Protein 4QXU (pdb70)

Secondary structure (DSSP, 8-state):
--EEEEE---EE-TT--EEEEEEEESS-GGGS-EEEEEE-TT--EEEEEEE-TTS--EEE-GGGTTTEEEEEEGGGTEEEEEE-S--GGG-EEEEEEEEETTEEEEEE---EEEEE--S--B--EEEEEPPPTT----SEEEEEEEEEEEBSS--EEEEGGGT--TTEEEPPPEEETTEEEEEEEEEEETTTTTTS--EEEEEEGGGTEEEEEE--PPP-/----SSTT---/---EEEE-SEEEE-TT--EEEEEEESS----TTS---EEEEEE-TTS--EEEEETTTEE-TT--TTEEEEEETTEEEEEE-S--GGG-EEEEEEE-SSSSPEE---EEEEE----BPPEEEEEPPPHHHHHTTEEEEEEEEEEEBSS--EEEEEETTEEE-TTEEEEEPPPPTTT--EEEEEEEEEEHHHHTT--EEEEEEE-TT-SS-EEEEEEGGG-

Sequence (450 aa):
DVLMTQTPLSLPVGLGDQASISSCRSSQSIVHSNGNTYLEWYLQKPGQSPKKLLIYKVSNRFSGVPDRFSGSGSGTDFTLKISRVEAEDLGVYYCFQGSHAPYTFGGGTKLEIKRADAAPTVSIFPPSSSEQLTSGGASVVCFLNNFYPKDINVKWKIDGSERQNGVLNSWTDQDSKDSTYSMSSTLTLTKDEYERHNSYTCEATHKTSTSPIVKSFNRNECEVKLVESGGGLVKPGGSLKLSCAASGFIFSNYAMSWVRQTPEKRLEWVATISGGGRNIYSLDSVKGRFTFFRDNARNTLYLQMSSLRSEDTAMYFCSRENYGSSFTYWGQGTLVTVSSAKTTPPSVYPLAPGSAAQTNSMVTLGCLVKGYFPEPVTVTWNSGSLSSGVHTFPAVLQSDLYTLSSSVTVPSSTWPSETVTCNVAHPASSSTKVDKKIVPRDCAEPWTVRNEDL

Solvent-accessible surface area: 19698 Å² total; per-residue (Å²): 138,6,111,8,67,18,78,50,152,61,27,74,18,16,109,50,84,97,2,50,3,46,1,52,5,73,89,57,1,76,15,114,68,55,30,32,0,0,0,0,0,9,18,55,56,92,107,27,3,53,7,13,0,46,45,24,60,69,69,40,99,82,23,68,110,27,9,53,8,52,34,91,43,54,78,2,29,0,75,0,28,139,2,88,20,88,8,5,5,29,0,1,0,0,0,0,6,72,58,23,7,35,19,1,55,5,0,88,4,38,0,74,85,79,68,23,51,7,76,14,20,22,2,5,4,6,88,76,5,40,123,83,35,19,0,1,0,0,0,0,0,4,52,0,15,20,49,110,19,104,22,90,2,49,15,74,63,72,92,49,143,118,33,34,63,51,13,103,30,78,14,57,39,93,58,9,7,17,2,0,3,0,8,0,46,11,69,86,83,50,10,85,151,61,35,29,0,17,1,20,2,55,6,149,50,47,146,66,53,47,71,81,54,28,47,75,117,93,62,196,36,66,12,79,6,55,40,29,26,51,13,132,72,56,25,66,39,104,0,29,0,51,9,61,56,36,121,5,53,76,42,0,0,0,0,0,14,8,26,88,136,116,119,2,36,0,0,1,0,3,12,2,48,21,208,56,69,58,13,25,109,61,0,116,82,36,5,66,15,84,28,44,44,104,177,62,19,0,31,0,56,0,36,54,3,101,66,113,2,30,2,37,0,6,0,0,11,0,34,72,3,0,0,0,6,70,31,5,101,13,17,55,0,16,4,32,73,27,157,47,36,70,15,48,7,22,20,2,5,27,11,32,59,57,108,106,98,88,100,6,16,0,0,0,1,0,54,17,0,7,3,50,71,19,74,23,45,1,41,94,39,94,42,89,116,22,44,24,59,1,71,21,39,86,102,100,48,66,36,28,14,4,0,0,1,42,10,60,59,89,45,18,82,93,113,86,4,23,0,24,2,20,0,81,54,32,110,27,183,45,101,45,96,3,87,69,68,124,129,97,62,0,17,66,12,1,41,100,90,173

Radius of gyration: 24.47 Å; Cα contacts (8 Å, |Δi|>4): 1186; chains: 3; bounding box: 70×56×52 Å

Structure (mmCIF, N/CA/C/O backbone):
data_4QXU
#
_entry.id   4QXU
#
_cell.length_a   79.560
_cell.length_b   79.560
_cell.length_c   93.600
_cell.angle_alpha   90.00
_cell.angle_beta   90.00
_cell.angle_gamma   90.00
#
_symmetry.space_group_name_H-M   'P 21 21 21'
#
loop_
_entity.id
_entity.type
_entity.pdbx_description
1 polymer 'anti_MT1-MMP Light chain'
2 polymer 'anti_MT1-MMP Heavy chain'
3 polymer 'Matrix metalloproteinase-14'
4 non-polymer 'SULFATE ION'
5 water water
#
loop_
_atom_site.group_PDB
_atom_site.id
_atom_site.type_symbol
_atom_site.label_atom_id
_atom_site.label_alt_id
_atom_site.label_comp_id
_atom_site.label_asym_id
_atom_site.label_entity_id
_atom_site.label_seq_id
_atom_site.pdbx_PDB_ins_code
_atom_site.Cartn_x
_atom_site.Cartn_y
_atom_site.Cartn_z
_atom_site.occupancy
_atom_site.B_iso_or_equiv
_atom_site.auth_seq_id
_atom_site.auth_comp_id
_atom_site.auth_asym_id
_atom_site.auth_atom_id
_atom_site.pdbx_PDB_model_num
ATOM 1 N N . ASP A 1 1 ? 10.266 -15.549 4.418 1.00 55.54 1 ASP L N 1
ATOM 2 C CA . ASP A 1 1 ? 9.516 -14.498 5.176 1.00 55.09 1 ASP L CA 1
ATOM 3 C C . ASP A 1 1 ? 9.802 -14.566 6.681 1.00 54.55 1 ASP L C 1
ATOM 4 O O . ASP A 1 1 ? 10.135 -15.624 7.224 1.00 45.22 1 ASP L O 1
ATOM 9 N N . VAL A 1 2 ? 9.645 -13.440 7.368 1.00 51.73 2 VAL L N 1
ATOM 10 C CA . VAL A 1 2 ? 9.692 -13.486 8.818 1.00 49.87 2 VAL L CA 1
ATOM 11 C C . VAL A 1 2 ? 8.399 -14.092 9.394 1.00 52.63 2 VAL L C 1
ATOM 12 O O . VAL A 1 2 ? 7.265 -13.715 9.014 1.00 52.87 2 VAL L O 1
ATOM 16 N N . LEU A 1 3 ? 8.594 -15.025 10.324 1.00 49.34 3 LEU L N 1
ATOM 17 C CA . LEU A 1 3 ? 7.517 -15.600 11.107 1.00 47.45 3 LEU L CA 1
ATOM 18 C C . LEU A 1 3 ? 7.617 -14.966 12.528 1.00 44.81 3 LEU L C 1
ATOM 19 O O . LEU A 1 3 ? 8.702 -14.908 13.115 1.00 46.51 3 LEU L O 1
ATOM 24 N N . MET A 1 4 ? 6.491 -14.447 13.029 1.00 40.85 4 MET L N 1
ATOM 25 C CA . MET A 1 4 ? 6.372 -13.838 14.372 1.00 39.72 4 MET L CA 1
ATOM 26 C C . MET A 1 4 ? 5.497 -14.703 15.294 1.00 40.83 4 MET L C 1
ATOM 27 O O . MET A 1 4 ? 4.308 -14.888 15.006 1.00 38.99 4 MET L O 1
ATOM 32 N N . THR A 1 5 ? 6.060 -15.183 16.413 1.00 41.04 5 THR L N 1
ATOM 33 C CA . THR A 1 5 ? 5.361 -16.119 17.312 1.00 40.37 5 THR L CA 1
ATOM 34 C C . THR A 1 5 ? 5.152 -15.527 18.703 1.00 41.96 5 THR L C 1
ATOM 35 O O . THR A 1 5 ? 6.065 -14.922 19.286 1.00 44.67 5 THR L O 1
ATOM 39 N N . GLN A 1 6 ? 3.944 -15.697 19.234 1.00 40.93 6 GLN L N 1
ATOM 40 C CA . GLN A 1 6 ? 3.606 -15.166 20.543 1.00 39.43 6 GLN L CA 1
ATOM 41 C C . GLN A 1 6 ? 3.357 -16.273 21.536 1.00 40.85 6 GLN L C 1
ATOM 42 O O . GLN A 1 6 ? 2.915 -17.348 21.167 1.00 40.41 6 GLN L O 1
ATOM 48 N N . THR A 1 7 ? 3.702 -16.016 22.789 1.00 41.38 7 THR L N 1
ATOM 49 C CA . THR A 1 7 ? 3.347 -16.903 23.872 1.00 42.35 7 THR L CA 1
ATOM 50 C C . THR A 1 7 ? 3.107 -16.060 25.133 1.00 39.71 7 THR L C 1
ATOM 51 O O . THR A 1 7 ? 3.751 -15.031 25.315 1.00 31.60 7 THR L O 1
ATOM 55 N N . PRO A 1 8 ? 2.151 -16.482 25.976 1.00 40.47 8 PRO L N 1
ATOM 56 C CA . PRO A 1 8 ? 1.264 -17.632 25.740 1.00 41.52 8 PRO L CA 1
ATOM 57 C C . PRO A 1 8 ? 0.099 -17.304 24.800 1.00 42.13 8 PRO L C 1
ATOM 58 O O . PRO A 1 8 ? -0.128 -16.145 24.456 1.00 39.67 8 PRO L O 1
ATOM 62 N N . LEU A 1 9 ? -0.635 -18.344 24.422 1.00 40.98 9 LEU L N 1
ATOM 63 C CA . LEU A 1 9 ? -1.853 -18.187 23.653 1.00 41.33 9 LEU L CA 1
ATOM 64 C C . LEU A 1 9 ? -2.884 -17.300 24.377 1.00 41.39 9 LEU L C 1
ATOM 65 O O . LEU A 1 9 ? -3.528 -16.456 23.741 1.00 42.54 9 LEU L O 1
ATOM 70 N N . SER A 1 10 ? -3.049 -17.510 25.688 1.00 40.68 10 SER L N 1
ATOM 71 C CA . SER A 1 10 ? -3.772 -16.555 26.566 1.00 39.94 10 SER L CA 1
ATOM 72 C C . SER A 1 10 ? -3.299 -16.605 28.004 1.00 39.27 10 SER L C 1
ATOM 73 O O . SER A 1 10 ? -2.660 -17.548 28.430 1.00 38.57 10 SER L O 1
ATOM 76 N N . LEU A 1 11 ? -3.648 -15.571 28.744 1.00 40.64 11 LEU L N 1
ATOM 77 C CA . LEU A 1 11 ? -3.007 -15.271 29.983 1.00 39.97 11 LEU L CA 1
ATOM 78 C C . LEU A 1 11 ? -4.072 -14.662 30.873 1.00 40.01 11 LEU L C 1
ATOM 79 O O . LEU A 1 11 ? -4.656 -13.658 30.503 1.00 37.14 11 LEU L O 1
ATOM 84 N N . PRO A 1 12 ? -4.382 -15.310 32.020 1.00 39.60 12 PRO L N 1
ATOM 85 C CA . PRO A 1 12 ? -5.236 -14.643 33.002 1.00 40.22 12 PRO L CA 1
ATOM 86 C C . PRO A 1 12 ? -4.358 -13.919 34.002 1.00 37.64 12 PRO L C 1
ATOM 87 O O . PRO A 1 12 ? -3.310 -14.437 34.298 1.00 43.43 12 PRO L O 1
ATOM 91 N N . VAL A 1 13 ? -4.747 -12.729 34.454 1.00 36.05 13 VAL L N 1
ATOM 92 C CA . VAL A 1 13 ? -4.103 -12.024 35.585 1.00 37.98 13 VAL L CA 1
ATOM 93 C C . VAL A 1 13 ? -5.161 -11.260 36.355 1.00 37.39 13 VAL L C 1
ATOM 94 O O . VAL A 1 13 ? -6.196 -10.926 35.788 1.00 35.97 13 VAL L O 1
ATOM 98 N N . GLY A 1 14 ? -4.882 -10.945 37.622 1.00 36.54 14 GLY L N 1
ATOM 99 C CA . GLY A 1 14 ? -5.855 -10.260 38.460 1.00 35.17 14 GLY L CA 1
ATOM 100 C C . GLY A 1 14 ? -5.741 -8.761 38.296 1.00 34.83 14 GLY L C 1
ATOM 101 O O . GLY A 1 14 ? -4.765 -8.275 37.730 1.00 34.72 14 GLY L O 1
ATOM 102 N N . LEU A 1 15 ? -6.735 -8.036 38.788 1.00 34.27 15 LEU L N 1
ATOM 103 C CA . LEU A 1 15 ? -6.658 -6.582 38.857 1.00 41.20 15 LEU L CA 1
ATOM 104 C C . LEU A 1 15 ? -5.466 -6.133 39.687 1.00 42.40 15 LEU L C 1
ATOM 105 O O . LEU A 1 15 ? -5.106 -6.770 40.649 1.00 47.80 15 LEU L O 1
ATOM 110 N N . GLY A 1 16 ? -4.836 -5.046 39.300 1.00 42.22 16 GLY L N 1
ATOM 111 C CA . GLY A 1 16 ? -3.678 -4.592 40.016 1.00 40.81 16 GLY L CA 1
ATOM 112 C C . GLY A 1 16 ? -2.400 -5.318 39.661 1.00 37.71 16 GLY L C 1
ATOM 113 O O . GLY A 1 16 ? -1.356 -4.779 39.884 1.00 40.65 16 GLY L O 1
ATOM 114 N N . ASP A 1 17 ? -2.442 -6.519 39.107 1.00 38.88 17 ASP L N 1
ATOM 115 C CA . ASP A 1 17 ? -1.173 -7.247 38.801 1.00 42.69 17 ASP L CA 1
ATOM 116 C C . ASP A 1 17 ? -0.586 -6.931 37.438 1.00 43.17 17 ASP L C 1
ATOM 117 O O . ASP A 1 17 ? -1.147 -6.153 36.677 1.00 42.75 17 ASP L O 1
ATOM 122 N N . GLN A 1 18 ? 0.566 -7.514 37.140 1.00 46.59 18 GLN L N 1
ATOM 123 C CA . GLN A 1 18 ? 1.226 -7.224 35.879 1.00 48.46 18 GLN L CA 1
ATOM 124 C C . GLN A 1 18 ? 1.274 -8.430 34.936 1.00 45.24 18 GLN L C 1
ATOM 125 O O . GLN A 1 18 ? 1.677 -9.526 35.319 1.00 40.13 18 GLN L O 1
ATOM 131 N N . ALA A 1 19 ? 0.845 -8.201 33.693 1.00 46.87 19 ALA L N 1
ATOM 132 C CA . ALA A 1 19 ? 1.005 -9.179 32.628 1.00 47.39 19 ALA L CA 1
ATOM 133 C C . ALA A 1 19 ? 2.284 -8.927 31.832 1.00 44.74 19 ALA L C 1
ATOM 134 O O . ALA A 1 19 ? 2.811 -7.809 31.773 1.00 44.30 19 ALA L O 1
ATOM 136 N N . SER A 1 20 ? 2.765 -9.999 31.225 1.00 42.49 20 SER L N 1
ATOM 137 C CA . SER A 1 20 ? 4.014 -9.999 30.520 1.00 41.61 20 SER L CA 1
ATOM 138 C C . SER A 1 20 ? 3.823 -10.963 29.344 1.00 41.50 20 SER L C 1
ATOM 139 O O . SER A 1 20 ? 3.427 -12.101 29.563 1.00 34.27 20 SER L O 1
ATOM 142 N N . ILE A 1 21 ? 4.071 -10.484 28.111 1.00 42.56 21 ILE L N 1
ATOM 143 C CA . ILE A 1 21 ? 3.793 -11.249 26.871 1.00 42.51 21 ILE L CA 1
ATOM 144 C C . ILE A 1 21 ? 5.011 -11.307 25.985 1.00 40.13 21 ILE L C 1
ATOM 145 O O . ILE A 1 21 ? 5.619 -10.286 25.731 1.00 44.05 21 ILE L O 1
ATOM 150 N N A SER A 1 22 ? 5.325 -12.484 25.469 0.50 41.05 22 SER L N 1
ATOM 151 N N B SER A 1 22 ? 5.343 -12.499 25.495 0.50 40.25 22 SER L N 1
ATOM 152 C CA A SER A 1 22 ? 6.504 -12.648 24.628 0.50 41.72 22 SER L CA 1
ATOM 153 C CA B SER A 1 22 ? 6.498 -12.688 24.606 0.50 40.08 22 SER L CA 1
ATOM 154 C C A SER A 1 22 ? 6.147 -12.641 23.133 0.50 42.23 22 SER L C 1
ATOM 155 C C B SER A 1 22 ? 6.107 -12.554 23.133 0.50 41.15 22 SER L C 1
ATOM 156 O O A SER A 1 22 ? 5.063 -13.075 22.727 0.50 40.80 22 SER L O 1
ATOM 157 O O B SER A 1 22 ? 4.962 -12.809 22.742 0.50 39.96 22 SER L O 1
ATOM 162 N N . CYS A 1 23 ? 7.081 -12.141 22.328 1.00 42.82 23 CYS L N 1
ATOM 163 C CA . CYS A 1 23 ? 6.967 -12.185 20.878 1.00 42.72 23 CYS L CA 1
ATOM 164 C C . CYS A 1 23 ? 8.371 -12.421 20.390 1.00 40.35 23 CYS L C 1
ATOM 165 O O . CYS A 1 23 ? 9.274 -11.689 20.789 1.00 38.85 23 CYS L O 1
ATOM 168 N N . ARG A 1 24 ? 8.549 -13.470 19.584 1.00 39.52 24 ARG L N 1
ATOM 169 C CA . ARG A 1 24 ? 9.873 -13.900 19.095 1.00 43.00 24 ARG L CA 1
ATOM 170 C C . ARG A 1 24 ? 9.833 -13.926 17.558 1.00 43.16 24 ARG L C 1
ATOM 171 O O . ARG A 1 24 ? 8.842 -14.372 16.969 1.00 39.29 24 ARG L O 1
ATOM 174 N N . SER A 1 25 ? 10.893 -13.436 16.911 1.00 40.63 25 SER L N 1
ATOM 175 C CA . SER A 1 25 ? 10.947 -13.435 15.464 1.00 40.78 25 SER L CA 1
ATOM 176 C C . SER A 1 25 ? 11.858 -14.534 14.945 1.00 41.93 25 SER L C 1
ATOM 177 O O . SER A 1 25 ? 12.937 -14.753 15.493 1.00 44.12 25 SER L O 1
ATOM 180 N N . SER A 1 26 ? 11.420 -15.190 13.865 1.00 41.18 26 SER L N 1
ATOM 181 C CA . SER A 1 26 ? 12.146 -16.316 13.266 1.00 42.12 26 SER L CA 1
ATOM 182 C C . SER A 1 26 ? 13.505 -15.892 12.738 1.00 43.13 26 SER L C 1
ATOM 183 O O . SER A 1 26 ? 14.353 -16.725 12.443 1.00 40.86 26 SER L O 1
ATOM 186 N N . GLN A 1 27 ? 13.686 -14.583 12.619 1.00 48.38 27 GLN L N 1
ATOM 187 C CA . GLN A 1 27 ? 14.931 -13.974 12.148 1.00 46.08 27 GLN L CA 1
ATOM 188 C C . GLN A 1 27 ? 14.925 -12.486 12.561 1.00 43.81 27 GLN L C 1
ATOM 189 O O . GLN A 1 27 ? 13.919 -11.956 13.047 1.00 43.89 27 GLN L O 1
ATOM 195 N N . SER A 1 28 ? 16.065 -11.832 12.416 1.00 42.02 28 SER L N 1
ATOM 196 C CA . SER A 1 28 ? 16.244 -10.536 13.014 1.00 38.72 28 SER L CA 1
ATOM 197 C C . SER A 1 28 ? 15.429 -9.522 12.217 1.00 41.83 28 SER L C 1
ATOM 198 O O . SER A 1 28 ? 15.057 -9.769 11.063 1.00 43.84 28 SER L O 1
ATOM 201 N N . ILE A 1 29 ? 15.117 -8.401 12.849 1.00 41.94 29 ILE L N 1
ATOM 202 C CA . ILE A 1 29 ? 14.206 -7.455 12.260 1.00 44.52 29 ILE L CA 1
ATOM 203 C C . ILE A 1 29 ? 14.752 -6.023 12.398 1.00 43.57 29 ILE L C 1
ATOM 204 O O . ILE A 1 29 ? 14.032 -5.119 12.801 1.00 37.63 29 ILE L O 1
ATOM 209 N N . VAL A 1 30 ? 16.024 -5.829 12.033 1.00 45.88 30 VAL L N 1
ATOM 210 C CA . VAL A 1 30 ? 16.617 -4.486 11.940 1.00 47.77 30 VAL L CA 1
ATOM 211 C C . VAL A 1 30 ? 16.381 -3.971 10.500 1.00 46.06 30 VAL L C 1
ATOM 212 O O . VAL A 1 30 ? 16.851 -4.591 9.541 1.00 46.51 30 VAL L O 1
ATOM 216 N N . HIS A 1 31 ? 15.603 -2.890 10.353 1.00 43.66 31 HIS L N 1
ATOM 217 C CA . HIS A 1 31 ? 15.357 -2.259 9.043 1.00 43.28 31 HIS L CA 1
ATOM 218 C C . HIS A 1 31 ? 16.686 -1.778 8.461 1.00 46.78 31 HIS L C 1
ATOM 219 O O . HIS A 1 31 ? 17.657 -1.476 9.205 1.00 45.57 31 HIS L O 1
ATOM 226 N N . SER A 1 32 ? 16.723 -1.696 7.136 1.00 44.39 32 SER L N 1
ATOM 227 C CA . SER A 1 32 ? 17.904 -1.227 6.444 1.00 42.96 32 SER L CA 1
ATOM 228 C C . SER A 1 32 ? 18.369 0.116 7.003 1.00 43.17 32 SER L C 1
ATOM 229 O O . SER A 1 32 ? 19.553 0.387 6.991 1.00 44.68 32 SER L O 1
ATOM 232 N N . ASN A 1 33 ? 17.459 0.947 7.518 1.00 43.52 33 ASN L N 1
ATOM 233 C CA . ASN A 1 33 ? 17.872 2.220 8.134 1.00 42.40 33 ASN L CA 1
ATOM 234 C C . ASN A 1 33 ? 18.384 2.086 9.560 1.00 42.37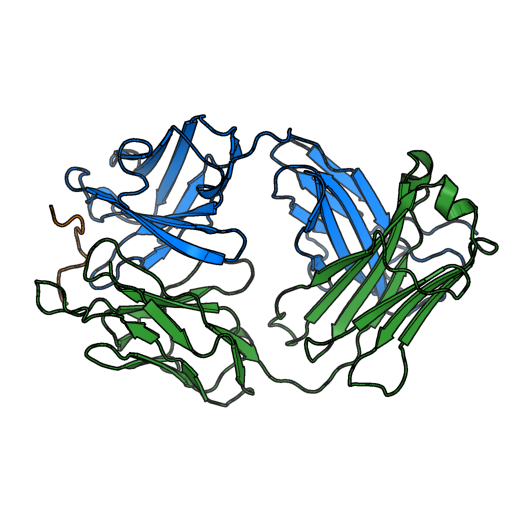 33 ASN L C 1
ATOM 235 O O . ASN A 1 33 ? 18.610 3.091 10.209 1.00 43.70 33 ASN L O 1
ATOM 240 N N . GLY A 1 34 ? 18.541 0.853 10.057 1.00 44.79 34 GLY L N 1
ATOM 241 C CA . GLY A 1 34 ? 19.061 0.614 11.404 1.00 40.80 34 GLY L CA 1
ATOM 242 C C . GLY A 1 34 ? 18.049 0.693 12.522 1.00 40.89 34 GLY L C 1
ATOM 243 O O . GLY A 1 34 ? 18.384 0.439 13.667 1.00 45.83 34 GLY L O 1
ATOM 244 N N . ASN A 1 35 ? 16.809 1.045 12.210 1.00 40.25 35 ASN L N 1
ATOM 245 C CA . ASN A 1 35 ? 15.716 1.007 13.191 1.00 38.49 35 ASN L CA 1
ATOM 246 C C . ASN A 1 35 ? 15.045 -0.359 13.257 1.00 38.87 35 ASN L C 1
ATOM 247 O O . ASN A 1 35 ? 15.156 -1.170 12.319 1.00 40.55 35 ASN L O 1
ATOM 252 N N . THR A 1 36 ? 14.301 -0.583 14.334 1.00 36.41 36 THR L N 1
ATOM 253 C CA . THR A 1 36 ? 13.584 -1.843 14.503 1.00 40.53 36 THR L CA 1
ATOM 254 C C . THR A 1 36 ? 12.083 -1.570 14.697 1.00 38.73 36 THR L C 1
ATOM 255 O O . THR A 1 36 ? 11.645 -1.101 15.734 1.00 35.29 36 THR L O 1
ATOM 259 N N . TYR A 1 37 ? 11.306 -1.865 13.658 1.00 39.65 37 TYR L N 1
ATOM 260 C CA . TYR A 1 37 ? 9.894 -1.523 13.624 1.00 38.77 37 TYR L CA 1
ATOM 261 C C . TYR A 1 37 ? 9.054 -2.675 14.150 1.00 36.40 37 TYR L C 1
ATOM 262 O O . TYR A 1 37 ? 8.262 -3.291 13.416 1.00 39.61 37 TYR L O 1
ATOM 271 N N . LEU A 1 38 ? 9.260 -2.968 15.421 1.00 33.67 38 LEU L N 1
ATOM 272 C CA . LEU A 1 38 ? 8.471 -3.952 16.148 1.00 34.33 38 LEU L CA 1
ATOM 273 C C . LEU A 1 38 ? 7.425 -3.127 16.838 1.00 31.20 38 LEU L C 1
ATOM 274 O O . LEU A 1 38 ? 7.778 -2.156 17.496 1.00 29.59 38 LEU L O 1
ATOM 279 N N . GLU A 1 39 ? 6.151 -3.488 16.664 1.00 30.43 39 GLU L N 1
ATOM 280 C CA . GLU A 1 39 ? 4.995 -2.714 17.196 1.00 29.76 39 GLU L CA 1
ATOM 281 C C . GLU A 1 39 ? 4.027 -3.641 17.942 1.00 28.99 39 GLU L C 1
ATOM 282 O O . GLU A 1 39 ? 4.006 -4.871 17.711 1.00 29.42 39 GLU L O 1
ATOM 288 N N . TRP A 1 40 ? 3.251 -3.057 18.844 1.00 29.67 40 TRP L N 1
ATOM 289 C CA . TRP A 1 40 ? 2.301 -3.802 19.665 1.00 31.70 40 TRP L CA 1
ATOM 290 C C . TRP A 1 40 ? 0.928 -3.219 19.476 1.00 29.43 40 TRP L C 1
ATOM 291 O O . TRP A 1 40 ? 0.758 -2.037 19.679 1.00 30.72 40 TRP L O 1
ATOM 302 N N . TYR A 1 41 ? -0.045 -4.058 19.130 1.00 29.36 41 TYR L N 1
ATOM 303 C CA . TYR A 1 41 ? -1.458 -3.645 18.967 1.00 28.81 41 TYR L CA 1
ATOM 304 C C . TYR A 1 41 ? -2.392 -4.356 19.959 1.00 28.16 41 TYR L C 1
ATOM 305 O O . TYR A 1 41 ? -2.167 -5.529 20.333 1.00 28.57 41 TYR L O 1
ATOM 314 N N . LEU A 1 42 ? -3.458 -3.643 20.344 1.00 28.17 42 LEU L N 1
ATOM 315 C CA . LEU A 1 42 ? -4.526 -4.194 21.172 1.00 29.23 42 LEU L CA 1
ATOM 316 C C . LEU A 1 42 ? -5.827 -4.112 20.407 1.00 28.92 42 LEU L C 1
ATOM 317 O O . LEU A 1 42 ? -6.196 -3.028 19.897 1.00 25.44 42 LEU L O 1
ATOM 322 N N . GLN A 1 43 ? -6.512 -5.247 20.359 1.00 25.91 43 GLN L N 1
ATOM 323 C CA . GLN A 1 43 ? -7.831 -5.301 19.784 1.00 28.19 43 GLN L CA 1
ATOM 324 C C . GLN A 1 43 ? -8.790 -5.730 20.864 1.00 26.82 43 GLN L C 1
ATOM 325 O O . GLN A 1 43 ? -8.737 -6.861 21.317 1.00 27.23 43 GLN L O 1
ATOM 331 N N . LYS A 1 44 ? -9.652 -4.828 21.276 1.00 26.02 44 LYS L N 1
ATOM 332 C CA . LYS A 1 44 ? -10.593 -5.151 22.299 1.00 30.16 44 LYS L CA 1
ATOM 333 C C . LYS A 1 44 ? -11.762 -5.773 21.602 1.00 30.58 44 LYS L C 1
ATOM 334 O O . LYS A 1 44 ? -11.896 -5.603 20.417 1.00 32.67 44 LYS L O 1
ATOM 340 N N . PRO A 1 45 ? -12.615 -6.505 22.329 1.00 32.60 45 PRO L N 1
ATOM 341 C CA . PRO A 1 45 ? -13.734 -7.186 21.680 1.00 32.14 45 PRO L CA 1
ATOM 342 C C . PRO A 1 45 ? -14.668 -6.231 20.952 1.00 29.26 45 PRO L C 1
ATOM 343 O O . PRO A 1 45 ? -15.060 -5.212 21.500 1.00 27.56 45 PRO L O 1
ATOM 347 N N . GLY A 1 46 ? -14.972 -6.566 19.712 1.00 30.02 46 GLY L N 1
ATOM 348 C CA . GLY A 1 46 ? -15.942 -5.831 18.896 1.00 31.52 46 GLY L CA 1
ATOM 349 C C . GLY A 1 46 ? -15.389 -4.581 18.235 1.00 31.51 46 GLY L C 1
ATOM 350 O O . GLY A 1 46 ? -16.132 -3.858 17.587 1.00 31.60 46 GLY L O 1
ATOM 351 N N . GLN A 1 47 ? -14.090 -4.336 18.388 1.00 30.13 47 GLN L N 1
ATOM 352 C CA . GLN A 1 47 ? -13.473 -3.096 17.932 1.00 30.65 47 GLN L CA 1
ATOM 353 C C . GLN A 1 47 ? -12.306 -3.357 16.980 1.00 29.18 47 GLN L C 1
ATOM 354 O O . GLN A 1 47 ? -11.790 -4.485 16.938 1.00 27.70 47 GLN L O 1
ATOM 360 N N . SER A 1 48 ? -11.851 -2.285 16.303 1.00 26.93 48 SER L N 1
ATOM 361 C CA . SER A 1 48 ? -10.610 -2.278 15.512 1.00 26.37 48 SER L CA 1
ATOM 362 C C . SER A 1 48 ? -9.458 -2.235 16.438 1.00 27.16 48 SER L C 1
ATOM 363 O O . SER A 1 48 ? -9.550 -1.591 17.504 1.00 27.37 48 SER L O 1
ATOM 366 N N . PRO A 1 49 ? -8.333 -2.791 15.983 1.00 27.57 49 PRO L N 1
ATOM 367 C CA . PRO A 1 49 ? -7.041 -2.669 16.618 1.00 28.37 49 PRO L CA 1
ATOM 368 C C . PRO A 1 49 ? -6.599 -1.213 16.773 1.00 29.42 49 PRO L C 1
ATOM 369 O O . PRO A 1 49 ? -6.840 -0.372 15.884 1.00 28.67 49 PRO L O 1
ATOM 373 N N . LYS A 1 50 ? -5.970 -0.959 17.925 1.00 30.09 50 LYS L N 1
ATOM 374 C CA A LYS A 1 50 ? -5.427 0.338 18.278 0.50 29.47 50 LYS L CA 1
ATOM 375 C CA B LYS A 1 50 ? -5.427 0.338 18.278 0.50 29.47 50 LYS L CA 1
ATOM 376 C C . LYS A 1 50 ? -3.927 0.152 18.563 1.00 29.89 50 LYS L C 1
ATOM 377 O O . LYS A 1 50 ? -3.501 -0.930 19.002 1.00 32.29 50 LYS L O 1
ATOM 380 N N . LEU A 1 51 ? -3.120 1.183 18.293 1.00 29.30 51 LEU L N 1
ATOM 381 C CA . LEU A 1 51 ? -1.649 1.121 18.466 1.00 29.18 51 LEU L CA 1
ATOM 382 C C . LEU A 1 51 ? -1.281 1.496 19.891 1.00 28.92 51 LEU L C 1
ATOM 383 O O . LEU A 1 51 ? -1.826 2.448 20.442 1.00 29.12 51 LEU L O 1
ATOM 388 N N . LEU A 1 52 ? -0.311 0.790 20.455 1.00 29.09 52 LEU L N 1
ATOM 389 C CA . LEU A 1 52 ? 0.158 1.079 21.800 1.00 31.11 52 LEU L CA 1
ATOM 390 C C . LEU A 1 52 ? 1.594 1.514 21.734 1.00 29.39 52 LEU L C 1
ATOM 391 O O . LEU A 1 52 ? 1.967 2.569 22.231 1.00 31.59 52 LEU L O 1
ATOM 396 N N . ILE A 1 53 ? 2.378 0.678 21.083 1.00 28.39 53 ILE L N 1
ATOM 397 C CA . ILE A 1 53 ? 3.814 0.744 21.128 1.00 31.41 53 ILE L CA 1
ATOM 398 C C . ILE A 1 53 ? 4.407 0.604 19.719 1.00 31.37 53 ILE L C 1
ATOM 399 O O . ILE A 1 53 ? 4.140 -0.417 19.024 1.00 29.97 53 ILE L O 1
ATOM 404 N N . TYR A 1 54 ? 5.276 1.556 19.366 1.00 31.45 54 TYR L N 1
ATOM 405 C CA . TYR A 1 54 ? 6.110 1.462 18.159 1.00 33.06 54 TYR L CA 1
ATOM 406 C C . TYR A 1 54 ? 7.664 1.458 18.343 1.00 35.52 54 TYR L C 1
ATOM 407 O O . TYR A 1 54 ? 8.183 1.880 19.370 1.00 37.69 54 TYR L O 1
ATOM 416 N N . LYS A 1 55 ? 8.390 0.999 17.318 1.00 35.55 55 LYS L N 1
ATOM 417 C CA . LYS A 1 55 ? 9.850 0.981 17.350 1.00 39.60 55 LYS L CA 1
ATOM 418 C C . LYS A 1 55 ? 10.287 0.416 18.690 1.00 42.08 55 LYS L C 1
ATOM 419 O O . LYS A 1 55 ? 11.030 1.050 19.439 1.00 43.07 55 LYS L O 1
ATOM 425 N N . VAL A 1 56 ? 9.745 -0.758 19.005 1.00 45.21 56 VAL L N 1
ATOM 426 C CA . VAL A 1 56 ? 10.081 -1.545 20.201 1.00 45.91 56 VAL L CA 1
ATOM 427 C C . VAL A 1 56 ? 9.489 -1.053 21.537 1.00 47.16 56 VAL L C 1
ATOM 428 O O . VAL A 1 56 ? 8.891 -1.854 22.270 1.00 49.83 56 VAL L O 1
ATOM 432 N N . SER A 1 57 ? 9.652 0.237 21.858 1.00 46.09 57 SER L N 1
ATOM 433 C CA . SER A 1 57 ? 9.288 0.748 23.188 1.00 42.13 57 SER L CA 1
ATOM 434 C C . SER A 1 57 ? 8.810 2.181 23.252 1.00 40.56 57 SER L C 1
ATOM 435 O O . SER A 1 57 ? 8.859 2.783 24.322 1.00 42.99 57 SER L O 1
ATOM 438 N N . ASN A 1 58 ? 8.383 2.767 22.146 1.00 36.01 58 ASN L N 1
ATOM 439 C CA . ASN A 1 58 ? 7.798 4.089 22.233 1.00 34.69 58 ASN L CA 1
ATOM 440 C C . ASN A 1 58 ? 6.274 4.013 22.411 1.00 35.27 58 ASN L C 1
ATOM 441 O O . ASN A 1 58 ? 5.571 3.297 21.693 1.00 39.21 58 ASN L O 1
ATOM 446 N N . ARG A 1 59 ? 5.785 4.756 23.387 1.00 36.32 59 ARG L N 1
ATOM 447 C CA . ARG A 1 59 ? 4.380 4.794 23.745 1.00 39.24 59 ARG L CA 1
ATOM 448 C C . ARG A 1 59 ? 3.735 5.841 22.835 1.00 40.67 59 ARG L C 1
ATOM 449 O O . ARG A 1 59 ? 4.064 7.015 22.913 1.00 45.36 59 ARG L O 1
ATOM 454 N N . PHE A 1 60 ? 2.825 5.415 21.967 1.00 39.57 60 PHE L N 1
ATOM 455 C CA . PHE A 1 60 ? 1.981 6.341 21.206 1.00 38.15 60 PHE L CA 1
ATOM 456 C C . PHE A 1 60 ? 1.171 7.242 22.121 1.00 37.70 60 PHE L C 1
ATOM 457 O O . PHE A 1 60 ? 0.679 6.801 23.162 1.00 35.01 60 PHE L O 1
ATOM 465 N N . SER A 1 61 ? 1.041 8.509 21.732 1.00 40.98 61 SER L N 1
ATOM 466 C CA . SER A 1 61 ? 0.325 9.482 22.545 1.00 41.34 61 SER L CA 1
ATOM 467 C C . SER A 1 61 ? -1.034 8.897 22.948 1.00 41.67 61 SER L C 1
ATOM 468 O O . SER A 1 61 ? -1.717 8.274 22.143 1.00 39.98 61 SER L O 1
ATOM 471 N N . GLY A 1 62 ? -1.399 9.078 24.215 1.00 42.66 62 GLY L N 1
ATOM 472 C CA . GLY A 1 62 ? -2.721 8.679 24.716 1.00 39.34 62 GLY L CA 1
ATOM 473 C C . GLY A 1 62 ? -2.681 7.401 25.523 1.00 39.54 62 GLY L C 1
ATOM 474 O O . GLY A 1 62 ? -3.583 7.132 26.296 1.00 39.43 62 GLY L O 1
ATOM 475 N N . VAL A 1 63 ? -1.624 6.626 25.316 1.00 40.27 63 VAL L N 1
ATOM 476 C CA . VAL A 1 63 ? -1.388 5.329 25.946 1.00 42.99 63 VAL L CA 1
ATOM 477 C C . VAL A 1 63 ? -0.590 5.454 27.273 1.00 46.55 63 VAL L C 1
ATOM 478 O O . VAL A 1 63 ? 0.564 5.895 27.231 1.00 43.91 63 VAL L O 1
ATOM 482 N N . PRO A 1 64 ? -1.159 5.000 28.426 1.00 52.50 64 PRO L N 1
ATOM 483 C CA . PRO A 1 64 ? -0.521 5.225 29.749 1.00 52.58 64 PRO L CA 1
ATOM 484 C C . PRO A 1 64 ? 0.749 4.403 29.942 1.00 51.99 64 PRO L C 1
ATOM 485 O O . PRO A 1 64 ? 0.961 3.419 29.220 1.00 56.04 64 PRO L O 1
ATOM 489 N N . ASP A 1 65 ? 1.598 4.798 30.893 1.00 50.80 65 ASP L N 1
ATOM 490 C CA . ASP A 1 65 ? 2.918 4.154 31.040 1.00 51.51 65 ASP L CA 1
ATOM 491 C C . ASP A 1 65 ? 2.876 2.862 31.885 1.00 49.39 65 ASP L C 1
ATOM 492 O O . ASP A 1 65 ? 3.904 2.246 32.139 1.00 43.60 65 ASP L O 1
ATOM 497 N N . ARG A 1 66 ? 1.671 2.436 32.255 1.00 48.15 66 ARG L N 1
ATOM 498 C CA . ARG A 1 66 ? 1.405 1.025 32.628 1.00 46.82 66 ARG L CA 1
ATOM 499 C C . ARG A 1 66 ? 1.853 0.026 31.505 1.00 48.43 66 ARG L C 1
ATOM 500 O O . ARG A 1 66 ? 2.211 -1.147 31.769 1.00 47.71 66 ARG L O 1
ATOM 508 N N . PHE A 1 67 ? 1.833 0.500 30.254 1.00 45.39 67 PHE L N 1
ATOM 509 C CA . PHE A 1 67 ? 2.248 -0.296 29.104 1.00 43.29 67 PHE L CA 1
ATOM 510 C C . PHE A 1 67 ? 3.652 0.068 28.665 1.00 46.28 67 PHE L C 1
ATOM 511 O O . PHE A 1 67 ? 3.947 1.254 28.412 1.00 49.49 67 PHE L O 1
ATOM 519 N N . SER A 1 68 ? 4.511 -0.945 28.547 1.00 44.47 68 SER L N 1
ATOM 520 C CA . SER A 1 68 ? 5.833 -0.726 27.981 1.00 42.87 68 SER L CA 1
ATOM 521 C C . SER A 1 68 ? 6.409 -2.026 27.401 1.00 40.87 68 SER L C 1
ATOM 522 O O . SER A 1 68 ? 6.104 -3.134 27.854 1.00 40.08 68 SER L O 1
ATOM 525 N N . GLY A 1 69 ? 7.224 -1.865 26.367 1.00 40.21 69 GLY L N 1
ATOM 526 C CA . GLY A 1 69 ? 7.715 -2.986 25.577 1.00 38.47 69 GLY L CA 1
ATOM 527 C C . GLY A 1 69 ? 9.199 -2.949 25.614 1.00 37.67 69 GLY L C 1
ATOM 528 O O . GLY A 1 69 ? 9.769 -1.932 25.997 1.00 41.64 69 GLY L O 1
ATOM 529 N N . SER A 1 70 ? 9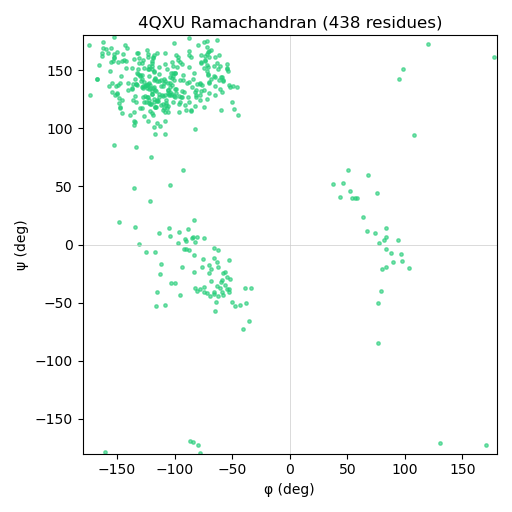.833 -4.053 25.235 1.00 37.59 70 SER L N 1
ATOM 530 C CA . SER A 1 70 ? 11.287 -4.136 25.300 1.00 39.84 70 SER L CA 1
ATOM 531 C C . SER A 1 70 ? 11.768 -5.232 24.401 1.00 37.90 70 SER L C 1
ATOM 532 O O . SER A 1 70 ? 10.965 -5.876 23.735 1.00 42.06 70 SER L O 1
ATOM 535 N N . GLY A 1 71 ? 13.081 -5.431 24.389 1.00 38.20 71 GLY L N 1
ATOM 536 C CA . GLY A 1 71 ? 13.685 -6.628 23.825 1.00 39.82 71 GLY L CA 1
ATOM 537 C C . GLY A 1 71 ? 14.625 -6.307 22.683 1.00 42.29 71 GLY L C 1
ATOM 538 O O . GLY A 1 71 ? 14.713 -5.168 22.248 1.00 39.87 71 GLY L O 1
ATOM 539 N N . SER A 1 72 ? 15.335 -7.318 22.199 1.00 46.36 72 SER L N 1
ATOM 540 C CA . SER A 1 72 ? 16.249 -7.138 21.094 1.00 46.36 72 SER L CA 1
ATOM 541 C C . SER A 1 72 ? 16.447 -8.386 20.283 1.00 42.52 72 SER L C 1
ATOM 542 O O . SER A 1 72 ? 16.180 -9.504 20.739 1.00 42.41 72 SER L O 1
ATOM 545 N N . GLY A 1 73 ? 16.925 -8.160 19.070 1.00 41.02 73 GLY L N 1
ATOM 546 C CA . GLY A 1 73 ? 17.431 -9.208 18.215 1.00 41.64 73 GLY L CA 1
ATOM 547 C C . GLY A 1 73 ? 16.290 -9.977 17.611 1.00 43.43 73 GLY L C 1
ATOM 548 O O . GLY A 1 73 ? 15.869 -9.694 16.490 1.00 40.79 73 GLY L O 1
ATOM 549 N N . THR A 1 74 ? 15.803 -10.951 18.372 1.00 44.58 74 THR L N 1
ATOM 550 C CA . THR A 1 74 ? 14.684 -11.781 17.977 1.00 45.71 74 THR L CA 1
ATOM 551 C C . THR A 1 74 ? 13.657 -11.957 19.109 1.00 46.25 74 THR L C 1
ATOM 552 O O . THR A 1 74 ? 12.799 -12.836 19.017 1.00 53.41 74 THR L O 1
ATOM 556 N N . ASP A 1 75 ? 13.713 -11.138 20.159 1.00 44.68 75 ASP L N 1
ATOM 557 C CA . ASP A 1 75 ? 12.973 -11.475 21.389 1.00 48.20 75 ASP L CA 1
ATOM 558 C C . ASP A 1 75 ? 12.426 -10.265 22.115 1.00 44.50 75 ASP L C 1
ATOM 559 O O . ASP A 1 75 ? 13.184 -9.443 22.644 1.00 43.67 75 ASP L O 1
ATOM 564 N N . PHE A 1 76 ? 11.102 -10.165 22.132 1.00 39.71 76 PHE L N 1
ATOM 565 C CA . PHE A 1 76 ? 10.416 -8.953 22.563 1.00 38.75 76 PHE L CA 1
ATOM 566 C C . PHE A 1 76 ? 9.375 -9.327 23.547 1.00 36.50 76 PHE L C 1
ATOM 567 O O . PHE A 1 76 ? 8.958 -10.473 23.641 1.00 36.58 76 PHE L O 1
ATOM 575 N N . THR A 1 77 ? 8.968 -8.336 24.296 1.00 37.34 77 THR L N 1
ATOM 576 C CA . THR A 1 77 ? 8.234 -8.580 25.496 1.00 38.64 77 THR L CA 1
ATOM 577 C C . THR A 1 77 ? 7.425 -7.340 25.723 1.00 40.26 77 THR L C 1
ATOM 578 O O . THR A 1 77 ? 7.967 -6.233 25.625 1.00 38.12 77 THR L O 1
ATOM 582 N N . LEU A 1 78 ? 6.130 -7.505 25.990 1.00 40.82 78 LEU L N 1
ATOM 583 C CA . LEU A 1 78 ? 5.298 -6.359 26.345 1.00 39.92 78 LEU L CA 1
ATOM 584 C C . LEU A 1 78 ? 4.756 -6.589 27.726 1.00 41.52 78 LEU L C 1
ATOM 585 O O . LEU A 1 78 ? 4.255 -7.683 28.026 1.00 41.41 78 LEU L O 1
ATOM 590 N N . LYS A 1 79 ? 4.825 -5.537 28.543 1.00 45.35 79 LYS L N 1
ATOM 591 C CA . LYS A 1 79 ? 4.551 -5.613 29.977 1.00 47.08 79 LYS L CA 1
ATOM 592 C C . LYS A 1 79 ? 3.428 -4.665 30.287 1.00 45.15 79 LYS L C 1
ATOM 593 O O . LYS A 1 79 ? 3.552 -3.455 30.022 1.00 46.90 79 LYS L O 1
ATOM 599 N N . ILE A 1 80 ? 2.337 -5.182 30.837 1.00 42.71 80 ILE L N 1
ATOM 600 C CA . ILE A 1 80 ? 1.256 -4.302 31.304 1.00 46.72 80 ILE L CA 1
ATOM 601 C C . ILE A 1 80 ? 1.202 -4.274 32.826 1.00 46.20 80 ILE L C 1
ATOM 602 O O . ILE A 1 80 ? 1.138 -5.337 33.434 1.00 43.67 80 ILE L O 1
ATOM 607 N N . SER A 1 81 ? 1.195 -3.074 33.424 1.00 44.45 81 SER L N 1
ATOM 608 C CA . SER A 1 81 ? 1.135 -2.946 34.895 1.00 47.17 81 SER L CA 1
ATOM 609 C C . SER A 1 81 ? -0.201 -2.486 35.397 1.00 50.58 81 SER L C 1
ATOM 610 O O . SER A 1 81 ? -0.907 -1.741 34.710 1.00 47.77 81 SER L O 1
ATOM 613 N N . ARG A 1 82 ? -0.526 -2.899 36.623 1.00 50.97 82 ARG L N 1
ATOM 614 C CA . ARG A 1 82 ? -1.734 -2.425 37.275 1.00 51.01 82 ARG L CA 1
ATOM 615 C C . ARG A 1 82 ? -2.885 -2.626 36.292 1.00 47.81 82 ARG L C 1
ATOM 616 O O . ARG A 1 82 ? -3.500 -1.657 35.793 1.00 43.32 82 ARG L O 1
ATOM 624 N N . VAL A 1 83 ? -3.123 -3.908 35.993 1.00 44.60 83 VAL L N 1
ATOM 625 C CA . VAL A 1 83 ? -4.095 -4.326 34.967 1.00 41.26 83 VAL L CA 1
ATOM 626 C C . VAL A 1 83 ? -5.506 -4.059 35.441 1.00 39.70 83 VAL L C 1
ATOM 627 O O . VAL A 1 83 ? -5.855 -4.427 36.565 1.00 43.69 83 VAL L O 1
ATOM 631 N N . GLU A 1 84 ? -6.283 -3.404 34.579 1.00 39.54 84 GLU L N 1
ATOM 632 C CA . GLU A 1 84 ? -7.698 -3.089 34.813 1.00 41.36 84 GLU L CA 1
ATOM 633 C C . GLU A 1 84 ? -8.552 -3.983 33.879 1.00 42.42 84 GLU L C 1
ATOM 634 O O . GLU A 1 84 ? -8.032 -4.597 32.944 1.00 36.54 84 GLU L O 1
ATOM 640 N N . ALA A 1 85 ? -9.856 -4.083 34.131 1.00 43.67 85 ALA L N 1
ATOM 641 C CA . ALA A 1 85 ? -10.682 -4.999 33.349 1.00 40.96 85 ALA L CA 1
ATOM 642 C C . ALA A 1 85 ? -10.715 -4.508 31.889 1.00 41.73 85 ALA L C 1
ATOM 643 O O . ALA A 1 85 ? -10.546 -5.287 30.927 1.00 37.99 85 ALA L O 1
ATOM 645 N N . GLU A 1 86 ? -10.869 -3.198 31.748 1.00 38.50 86 GLU L N 1
ATOM 646 C CA . GLU A 1 86 ? -10.856 -2.552 30.460 1.00 36.29 86 GLU L CA 1
ATOM 647 C C . GLU A 1 86 ? -9.612 -2.892 29.597 1.00 33.73 86 GLU L C 1
ATOM 648 O O . GLU A 1 86 ? -9.630 -2.633 28.417 1.00 35.92 86 GLU L O 1
ATOM 654 N N . ASP A 1 87 ? -8.560 -3.484 30.151 1.00 30.84 87 ASP L N 1
ATOM 655 C CA . ASP A 1 87 ? -7.427 -3.920 29.343 1.00 30.82 87 ASP L CA 1
ATOM 656 C C . ASP A 1 87 ? -7.578 -5.291 28.641 1.00 30.63 87 ASP L C 1
ATOM 657 O O . ASP A 1 87 ? -6.639 -5.754 27.990 1.00 30.69 87 ASP L O 1
ATOM 662 N N . LEU A 1 88 ? -8.710 -5.970 28.765 1.00 28.26 88 LEU L N 1
ATOM 663 C CA . LEU A 1 88 ? -8.807 -7.301 28.171 1.00 28.12 88 LEU L CA 1
ATOM 664 C C . LEU A 1 88 ? -8.858 -7.210 26.625 1.00 28.84 88 LEU L C 1
ATOM 665 O O . LEU A 1 88 ? -9.032 -6.127 26.077 1.00 28.11 88 LEU L O 1
ATOM 670 N N . GLY A 1 89 ? -8.662 -8.327 25.937 1.00 27.61 89 GLY L N 1
ATOM 671 C CA . GLY A 1 89 ? -8.677 -8.351 24.448 1.00 26.49 89 GLY L CA 1
ATOM 672 C C . GLY A 1 89 ? -7.454 -9.075 23.938 1.00 26.09 89 GLY L C 1
ATOM 673 O O . GLY A 1 89 ? -6.699 -9.685 24.718 1.00 25.46 89 GLY L O 1
ATOM 674 N N . VAL A 1 90 ? -7.224 -9.014 22.640 1.00 25.45 90 VAL L N 1
ATOM 675 C CA . VAL A 1 90 ? -6.052 -9.718 22.079 1.00 25.35 90 VAL L CA 1
ATOM 676 C C . VAL A 1 90 ? -4.987 -8.711 21.724 1.00 25.68 90 VAL L C 1
ATOM 677 O O . VAL A 1 90 ? -5.278 -7.660 21.116 1.00 24.16 90 VAL L O 1
ATOM 681 N N . TYR A 1 91 ? -3.766 -9.036 22.152 1.00 27.43 91 TYR L N 1
ATOM 682 C CA . TYR A 1 91 ? -2.594 -8.168 22.019 1.00 30.83 91 TYR L CA 1
ATOM 683 C C . TYR A 1 91 ? -1.813 -8.761 20.868 1.00 31.35 91 TYR L C 1
ATOM 684 O O . TYR A 1 91 ? -1.587 -9.983 20.872 1.00 31.79 91 TYR L O 1
ATOM 693 N N . TYR A 1 92 ? -1.450 -7.929 19.871 1.00 29.64 92 TYR L N 1
ATOM 694 C CA . TYR A 1 92 ? -0.709 -8.418 18.683 1.00 27.91 92 TYR L CA 1
ATOM 695 C C . TYR A 1 92 ? 0.668 -7.735 18.505 1.00 29.27 92 TYR L C 1
ATOM 696 O O . TYR A 1 92 ? 0.774 -6.499 18.561 1.00 27.47 92 TYR L O 1
ATOM 705 N N . CYS A 1 93 ? 1.717 -8.519 18.268 1.00 30.40 93 CYS L N 1
ATOM 706 C CA . CYS A 1 93 ? 3.003 -7.922 17.897 1.00 33.23 93 CYS L CA 1
ATOM 707 C C . CYS A 1 93 ? 3.083 -7.937 16.361 1.00 35.40 93 CYS L C 1
ATOM 708 O O . CYS A 1 93 ? 2.397 -8.748 15.686 1.00 35.13 93 CYS L O 1
ATOM 711 N N . PHE A 1 94 ? 3.901 -7.045 15.800 1.00 35.45 94 PHE L N 1
ATOM 712 C CA . PHE A 1 94 ? 3.991 -6.908 14.346 1.00 34.77 94 PHE L CA 1
ATOM 713 C C . PHE A 1 94 ? 5.370 -6.419 13.979 1.00 33.76 94 PHE L C 1
ATOM 714 O O . PHE A 1 94 ? 5.818 -5.433 14.580 1.00 31.53 94 PHE L O 1
ATOM 722 N N . GLN A 1 95 ? 6.055 -7.106 13.040 1.00 33.57 95 GLN L N 1
ATOM 723 C CA . GLN A 1 95 ? 7.324 -6.575 12.479 1.00 34.05 95 GLN L CA 1
ATOM 724 C C . GLN A 1 95 ? 7.066 -5.917 11.140 1.00 33.65 95 GLN L C 1
ATOM 725 O O . GLN A 1 95 ? 6.487 -6.523 10.256 1.00 34.80 95 GLN L O 1
ATOM 731 N N . GLY A 1 96 ? 7.525 -4.676 11.027 1.00 35.90 96 GLY L N 1
ATOM 732 C CA . GLY A 1 96 ? 7.411 -3.871 9.834 1.00 35.25 96 GLY L CA 1
ATOM 733 C C . GLY A 1 96 ? 8.779 -3.436 9.344 1.00 34.68 96 GLY L C 1
ATOM 734 O O . GLY A 1 96 ? 8.920 -2.321 8.844 1.00 35.54 96 GLY L O 1
ATOM 735 N N . SER A 1 97 ? 9.766 -4.335 9.475 1.00 34.60 97 SER L N 1
ATOM 736 C CA . SER A 1 97 ? 11.154 -4.118 9.048 1.00 33.05 97 SER L CA 1
ATOM 737 C C . SER A 1 97 ? 11.513 -4.817 7.737 1.00 36.37 97 SER L C 1
ATOM 738 O O . SER A 1 97 ? 12.330 -4.309 6.989 1.00 41.65 97 SER L O 1
ATOM 741 N N . HIS A 1 98 ? 10.934 -5.989 7.460 1.00 39.17 98 HIS L N 1
ATOM 742 C CA . HIS A 1 98 ? 11.201 -6.708 6.210 1.00 39.37 98 HIS L CA 1
ATOM 743 C C . HIS A 1 98 ? 9.916 -7.180 5.591 1.00 37.82 98 HIS L C 1
ATOM 744 O O . HIS A 1 98 ? 9.140 -7.897 6.233 1.00 37.72 98 HIS L O 1
ATOM 751 N N . ALA A 1 99 ? 9.686 -6.759 4.349 1.00 32.99 99 ALA L N 1
ATOM 752 C CA . ALA A 1 99 ? 8.501 -7.161 3.601 1.00 35.36 99 ALA L CA 1
ATOM 753 C C . ALA A 1 99 ? 8.633 -8.635 3.236 1.00 33.16 99 ALA L C 1
ATOM 754 O O . ALA A 1 99 ? 9.694 -9.067 2.810 1.00 32.72 99 ALA L O 1
ATOM 756 N N . PRO A 1 100 ? 7.546 -9.386 3.351 1.00 33.65 100 PRO L N 1
ATOM 757 C CA . PRO A 1 100 ? 6.226 -8.891 3.671 1.00 33.45 100 PRO L CA 1
ATOM 758 C C . PRO A 1 100 ? 6.092 -8.769 5.186 1.00 34.41 100 PRO L C 1
ATOM 759 O O . PRO A 1 100 ? 6.669 -9.578 5.936 1.00 32.86 100 PRO L O 1
ATOM 763 N N . TYR A 1 101 ? 5.409 -7.715 5.634 1.00 33.87 101 TYR L N 1
ATOM 764 C CA . TYR A 1 101 ? 5.368 -7.424 7.053 1.00 33.50 101 TYR L CA 1
ATOM 765 C C . TYR A 1 101 ? 4.367 -8.387 7.731 1.00 34.20 101 TYR L C 1
ATOM 766 O O . TYR A 1 101 ? 3.316 -8.673 7.201 1.00 34.83 101 TYR L O 1
ATOM 775 N N . THR A 1 102 ? 4.721 -8.894 8.898 1.00 34.28 102 THR L N 1
ATOM 776 C CA . THR A 1 102 ? 3.981 -9.984 9.520 1.00 31.49 102 THR L CA 1
ATOM 777 C C . THR A 1 102 ? 3.580 -9.676 10.957 1.00 29.90 102 THR L C 1
ATOM 778 O O . THR A 1 102 ? 4.298 -8.976 11.680 1.00 32.28 102 THR L O 1
ATOM 782 N N . PHE A 1 103 ? 2.413 -10.181 11.353 1.00 28.64 103 PHE L N 1
ATOM 783 C CA . PHE A 1 103 ? 1.898 -10.084 12.720 1.00 27.64 103 PHE L CA 1
ATOM 784 C C . PHE A 1 103 ? 2.086 -11.445 13.425 1.00 29.33 103 PHE L C 1
ATOM 785 O O . PHE A 1 103 ? 1.909 -12.522 12.823 1.00 26.43 103 PHE L O 1
ATOM 793 N N . GLY A 1 104 ? 2.325 -11.398 14.731 1.00 29.83 104 GLY L N 1
ATOM 794 C CA . GLY A 1 104 ? 2.081 -12.565 15.559 1.00 30.71 104 GLY L CA 1
ATOM 795 C C . GLY A 1 104 ? 0.615 -12.985 15.595 1.00 31.36 104 GLY L C 1
ATOM 796 O O . GLY A 1 104 ? -0.263 -12.297 15.051 1.00 33.20 104 GLY L O 1
ATOM 797 N N . GLY A 1 105 ? 0.346 -14.106 16.274 1.00 31.22 105 GLY L N 1
ATOM 798 C CA . GLY A 1 105 ? -0.935 -14.790 16.188 1.00 27.64 105 GLY L CA 1
ATOM 799 C C . GLY A 1 105 ? -1.853 -14.288 17.267 1.00 29.07 105 GLY L C 1
ATOM 800 O O . GLY A 1 105 ? -3.000 -14.711 17.335 1.00 30.27 105 GLY L O 1
ATOM 801 N N . GLY A 1 106 ? -1.351 -13.410 18.138 1.00 28.03 106 GLY L N 1
ATOM 802 C CA . GLY A 1 106 ? -2.159 -12.897 19.224 1.00 28.66 106 GLY L CA 1
ATOM 803 C C . GLY A 1 106 ? -2.060 -13.598 20.570 1.00 29.21 106 GLY L C 1
ATOM 804 O O . GLY A 1 106 ? -1.943 -14.815 20.646 1.00 28.21 106 GLY L O 1
ATOM 805 N N . THR A 1 107 ? -2.101 -12.804 21.646 1.00 31.78 107 THR L N 1
ATOM 806 C CA . THR A 1 107 ? -2.197 -13.338 23.013 1.00 32.34 107 THR L CA 1
ATOM 807 C C . THR A 1 107 ? -3.445 -12.747 23.666 1.00 29.07 107 THR L C 1
ATOM 808 O O . THR A 1 107 ? -3.601 -11.556 23.722 1.00 28.18 107 THR L O 1
ATOM 812 N N . LYS A 1 108 ? -4.368 -13.590 24.118 1.00 33.85 108 LYS L N 1
ATOM 813 C CA . LYS A 1 108 ? -5.613 -13.085 24.705 1.00 35.53 108 LYS L CA 1
ATOM 814 C C . LYS A 1 108 ? -5.322 -12.884 26.143 1.00 36.10 108 LYS L C 1
ATOM 815 O O . LYS A 1 108 ? -4.832 -13.797 26.788 1.00 42.34 108 LYS L O 1
ATOM 820 N N . LEU A 1 109 ? -5.593 -11.684 26.641 1.00 40.79 109 LEU L N 1
ATOM 821 C CA . LEU A 1 109 ? -5.509 -11.371 28.078 1.00 41.80 109 LEU L CA 1
ATOM 822 C C . LEU A 1 109 ? -6.885 -11.479 28.733 1.00 37.92 109 LEU L C 1
ATOM 823 O O . LEU A 1 109 ? -7.827 -10.762 28.354 1.00 37.87 109 LEU L O 1
ATOM 828 N N . GLU A 1 110 ? -6.986 -12.357 29.730 1.00 37.22 110 GLU L N 1
ATOM 829 C CA . GLU A 1 110 ? -8.203 -12.532 30.522 1.00 34.89 110 GLU L CA 1
ATOM 830 C C . GLU A 1 110 ? -8.007 -11.871 31.896 1.00 33.72 110 GLU L C 1
ATOM 831 O O . GLU A 1 110 ? -6.936 -11.900 32.462 1.00 32.73 110 GLU L O 1
ATOM 837 N N . ILE A 1 111 ? -9.064 -11.287 32.436 1.00 35.46 111 ILE L N 1
ATOM 838 C CA . ILE A 1 111 ? -9.023 -10.634 33.737 1.00 34.89 111 ILE L CA 1
ATOM 839 C C . ILE A 1 111 ? -9.633 -11.548 34.761 1.00 31.27 111 ILE L C 1
ATOM 840 O O . ILE A 1 111 ? -10.777 -11.917 34.570 1.00 25.58 111 ILE L O 1
ATOM 845 N N . LYS A 1 112 ? -8.882 -11.909 35.825 1.00 31.12 112 LYS L N 1
ATOM 846 C CA . LYS A 1 112 ? -9.424 -12.778 36.917 1.00 29.51 112 LYS L CA 1
ATOM 847 C C . LYS A 1 112 ? -10.452 -11.995 37.752 1.00 29.81 112 LYS L C 1
ATOM 848 O O . LYS A 1 112 ? -10.361 -10.774 37.883 1.00 29.92 112 LYS L O 1
ATOM 852 N N . ARG A 1 113 ? -11.471 -12.708 38.226 1.00 30.67 113 ARG L N 1
ATOM 853 C CA . ARG A 1 113 ? -12.473 -12.216 39.197 1.00 31.00 113 ARG L CA 1
ATOM 854 C C . ARG A 1 113 ? -12.977 -13.466 39.973 1.00 30.43 113 ARG L C 1
ATOM 855 O O . ARG A 1 113 ? -12.566 -14.596 39.668 1.00 28.71 113 ARG L O 1
ATOM 863 N N . ALA A 1 114 ? -13.872 -13.285 40.940 1.00 28.06 114 ALA L N 1
ATOM 864 C CA . ALA A 1 114 ? -14.360 -14.428 41.731 1.00 28.78 114 ALA L CA 1
ATOM 865 C C . ALA A 1 114 ? -15.271 -15.305 40.914 1.00 29.32 114 ALA L C 1
ATOM 866 O O . ALA A 1 114 ? -15.933 -14.832 40.009 1.00 29.04 114 ALA L O 1
ATOM 868 N N . ASP A 1 115 ? -15.362 -16.570 41.272 1.00 29.53 115 ASP L N 1
ATOM 869 C CA . ASP A 1 115 ? -16.245 -17.464 40.552 1.00 32.84 115 ASP L CA 1
ATOM 870 C C . ASP A 1 115 ? -17.658 -16.908 40.514 1.00 32.52 115 ASP L C 1
ATOM 871 O O . ASP A 1 115 ? -18.079 -16.188 41.419 1.00 34.21 115 ASP L O 1
ATOM 876 N N . ALA A 1 116 ? -18.394 -17.250 39.464 1.00 28.29 116 ALA L N 1
ATOM 877 C CA . ALA A 1 116 ? -19.802 -16.925 39.447 1.00 26.01 116 ALA L CA 1
ATOM 878 C C . ALA A 1 116 ? -20.545 -17.956 38.649 1.00 23.68 116 ALA L C 1
ATOM 879 O O . ALA A 1 116 ? -20.164 -18.278 37.540 1.00 24.78 116 ALA L O 1
ATOM 881 N N . ALA A 1 117 ? -21.609 -18.478 39.230 1.00 24.70 117 ALA L N 1
ATOM 882 C CA . ALA A 1 117 ? -22.480 -19.460 38.573 1.00 25.68 117 ALA L CA 1
ATOM 883 C C . ALA A 1 117 ? -23.267 -18.807 37.446 1.00 26.33 117 ALA L C 1
ATOM 884 O O . ALA A 1 117 ? -23.757 -17.692 37.607 1.00 31.66 117 ALA L O 1
ATOM 886 N N . PRO A 1 118 ? -23.435 -19.494 36.319 1.00 27.43 118 PRO L N 1
ATOM 887 C CA . PRO A 1 118 ? -24.257 -18.913 35.271 1.00 29.61 118 PRO L CA 1
ATOM 888 C C . PRO A 1 118 ? -25.732 -18.732 35.633 1.00 29.73 118 PRO L C 1
ATOM 889 O O . PRO A 1 118 ? -26.324 -19.572 36.273 1.00 31.22 118 PRO L O 1
ATOM 893 N N . THR A 1 119 ? -26.325 -17.666 35.149 1.00 28.09 119 THR L N 1
ATOM 894 C CA . THR A 1 119 ? -27.745 -17.533 35.135 1.00 27.74 119 THR L CA 1
ATOM 895 C C . THR A 1 119 ? -28.310 -18.273 33.906 1.00 26.04 119 THR L C 1
ATOM 896 O O . THR A 1 119 ? -28.002 -17.871 32.794 1.00 23.86 119 THR L O 1
ATOM 900 N N . VAL A 1 120 ? -29.163 -19.292 34.125 1.00 23.00 120 VAL L N 1
ATOM 901 C CA . VAL A 1 120 ? -29.676 -20.199 33.075 1.00 25.28 120 VAL L CA 1
ATOM 902 C C . VAL A 1 120 ? -31.160 -20.030 32.761 1.00 25.02 120 VAL L C 1
ATOM 903 O O . VAL A 1 120 ? -31.986 -20.215 33.630 1.00 24.04 120 VAL L O 1
ATOM 907 N N . SER A 1 121 ? -31.494 -19.702 31.506 1.00 25.80 121 SER L N 1
ATOM 908 C CA . SER A 1 121 ? -32.905 -19.624 31.072 1.00 26.38 121 SER L CA 1
ATOM 909 C C . SER A 1 121 ? -33.203 -20.509 29.829 1.00 24.45 121 SER L C 1
ATOM 910 O O . SER A 1 121 ? -32.476 -20.490 28.864 1.00 26.02 121 SER L O 1
ATOM 913 N N . ILE A 1 122 ? -34.313 -21.231 29.842 1.00 24.38 122 ILE L N 1
ATOM 914 C CA . ILE A 1 122 ? -34.698 -22.114 28.738 1.00 23.47 122 ILE L CA 1
ATOM 915 C C . ILE A 1 122 ? -35.943 -21.600 27.993 1.00 25.07 122 ILE L C 1
ATOM 916 O O . ILE A 1 122 ? -36.878 -21.060 28.598 1.00 27.00 122 ILE L O 1
ATOM 921 N N . PHE A 1 123 ? -35.901 -21.661 26.659 1.00 23.08 123 PHE L N 1
ATOM 922 C CA . PHE A 1 123 ? -36.975 -21.134 25.801 1.00 22.15 123 PHE L CA 1
ATOM 923 C C . PHE A 1 123 ? -37.397 -22.227 24.819 1.00 22.55 123 PHE L C 1
ATOM 924 O O . PHE A 1 123 ? -36.573 -22.729 24.040 1.00 23.24 123 PHE L O 1
ATOM 932 N N . PRO A 1 124 ? -38.663 -22.648 24.919 1.00 22.99 124 PRO L N 1
ATOM 933 C CA . PRO A 1 124 ? -39.309 -23.459 23.924 1.00 23.48 124 PRO L CA 1
ATOM 934 C C . PRO A 1 124 ? -39.402 -22.766 22.549 1.00 23.24 124 PRO L C 1
ATOM 935 O O . PRO A 1 124 ? -39.224 -21.578 22.433 1.00 21.10 124 PRO L O 1
ATOM 939 N N . PRO A 1 125 ? -39.654 -23.537 21.500 1.00 24.02 125 PRO L N 1
ATOM 940 C CA . PRO A 1 125 ? -39.820 -22.913 20.200 1.00 23.55 125 PRO L CA 1
ATOM 941 C C . PRO A 1 125 ? -40.969 -21.926 20.212 1.00 24.10 125 PRO L C 1
ATOM 942 O O . PRO A 1 125 ? -41.996 -22.195 20.861 1.00 23.52 125 PRO L O 1
ATOM 946 N N . SER A 1 126 ? -40.808 -20.825 19.476 1.00 22.94 126 SER L N 1
ATOM 947 C CA . SER A 1 126 ? -41.882 -19.860 19.313 1.00 24.76 126 SER L CA 1
ATOM 948 C C . SER A 1 126 ? -42.936 -20.453 18.425 1.00 25.97 126 SER L C 1
ATOM 949 O O . SER A 1 126 ? -42.622 -21.256 17.538 1.00 25.43 126 SER L O 1
ATOM 952 N N . SER A 1 127 ? -44.177 -20.049 18.662 1.00 27.25 127 SER L N 1
ATOM 953 C CA A SER A 1 127 ? -45.300 -20.527 17.864 0.63 31.03 127 SER L CA 1
ATOM 954 C CA B SER A 1 127 ? -45.314 -20.521 17.866 0.37 28.62 127 SER L CA 1
ATOM 955 C C . SER A 1 127 ? -45.081 -20.324 16.361 1.00 30.25 127 SER L C 1
ATOM 956 O O . SER A 1 127 ? -45.526 -21.129 15.535 1.00 29.27 127 SER L O 1
ATOM 961 N N . GLU A 1 128 ? -44.398 -19.239 16.027 1.00 32.80 128 GLU L N 1
ATOM 962 C CA . GLU A 1 128 ? -44.159 -18.820 14.659 1.00 36.86 128 GLU L CA 1
ATOM 963 C C . GLU A 1 128 ? -43.216 -19.754 13.940 1.00 35.83 128 GLU L C 1
ATOM 964 O O . GLU A 1 128 ? -43.478 -20.127 12.807 1.00 40.89 128 GLU L O 1
ATOM 970 N N . GLN A 1 129 ? -42.136 -20.143 14.617 1.00 31.25 129 GLN L N 1
ATOM 971 C CA . GLN A 1 129 ? -41.184 -21.133 14.098 1.00 28.35 129 GLN L CA 1
ATOM 972 C C . GLN A 1 129 ? -41.817 -22.507 13.881 1.00 28.93 129 GLN L C 1
ATOM 973 O O . GLN A 1 129 ? -41.566 -23.176 12.875 1.00 26.24 129 GLN L O 1
ATOM 979 N N . LEU A 1 130 ? -42.613 -22.952 14.852 1.00 27.79 130 LEU L N 1
ATOM 980 C CA . LEU A 1 130 ? -43.314 -24.212 14.719 1.00 26.80 130 LEU L CA 1
ATOM 981 C C . LEU A 1 130 ? -44.220 -24.186 13.494 1.00 28.00 130 LEU L C 1
ATOM 982 O O . LEU A 1 130 ? -44.339 -25.172 12.764 1.00 29.29 130 LEU L O 1
ATOM 987 N N . THR A 1 131 ? -44.885 -23.061 13.286 1.00 29.80 131 THR L N 1
ATOM 988 C CA . THR A 1 131 ? -45.719 -22.890 12.098 1.00 31.20 131 THR L CA 1
ATOM 989 C C . THR A 1 131 ? -44.933 -23.191 10.795 1.00 29.85 131 THR L C 1
ATOM 990 O O . THR A 1 131 ? -45.440 -23.876 9.885 1.00 30.43 131 THR L O 1
ATOM 994 N N . SER A 1 132 ? -43.687 -22.757 10.727 1.00 28.34 132 SER L N 1
ATOM 995 C CA . SER A 1 132 ? -42.867 -23.090 9.540 1.00 29.35 132 SER L CA 1
ATOM 996 C C . SER A 1 132 ? -42.153 -24.460 9.563 1.00 25.83 132 SER L C 1
ATOM 997 O O . SER A 1 132 ? -41.402 -24.745 8.661 1.00 25.04 132 SER L O 1
ATOM 1000 N N . GLY A 1 133 ? -42.396 -25.300 10.568 1.00 28.64 133 GLY L N 1
ATOM 1001 C CA . GLY A 1 133 ? -41.794 -26.663 10.617 1.00 28.57 133 GLY L CA 1
ATOM 1002 C C . GLY A 1 133 ? -40.494 -26.799 11.404 1.00 28.78 133 GLY L C 1
ATOM 1003 O O . GLY A 1 133 ? -39.871 -27.867 11.457 1.00 29.66 133 GLY L O 1
ATOM 1004 N N . GLY A 1 134 ? -40.064 -25.719 12.029 1.00 29.20 134 GLY L N 1
ATOM 1005 C CA . GLY A 1 134 ? -38.853 -25.751 12.858 1.00 26.93 134 GLY L CA 1
ATOM 1006 C C . GLY A 1 134 ? -39.203 -25.797 14.336 1.00 26.64 134 GLY L C 1
ATOM 1007 O O . GLY A 1 134 ? -40.283 -25.403 14.757 1.00 26.90 134 GLY L O 1
ATOM 1008 N N . ALA A 1 135 ? -38.260 -26.288 15.115 1.00 26.29 135 ALA L N 1
ATOM 1009 C CA . ALA A 1 135 ? -38.386 -26.379 16.565 1.00 24.75 135 ALA L CA 1
ATOM 1010 C C . ALA A 1 135 ? -36.989 -26.316 17.193 1.00 24.35 135 ALA L C 1
ATOM 1011 O O . ALA A 1 135 ? -36.357 -27.330 17.380 1.00 26.43 135 ALA L O 1
ATOM 1013 N N . SER A 1 136 ? -36.497 -25.095 17.425 1.00 25.89 136 SER L N 1
ATOM 1014 C CA . SER A 1 136 ? -35.283 -24.816 18.181 1.00 26.33 136 SER L CA 1
ATOM 1015 C C . SER A 1 136 ? -35.540 -24.517 19.689 1.00 27.77 136 SER L C 1
ATOM 1016 O O . SER A 1 136 ? -36.347 -23.645 20.057 1.00 29.47 136 SER L O 1
ATOM 1019 N N . VAL A 1 137 ? -34.839 -25.238 20.553 1.00 26.55 137 VAL L N 1
ATOM 1020 C CA . VAL A 1 137 ? -34.921 -25.011 21.980 1.00 25.70 137 VAL L CA 1
ATOM 1021 C C . VAL A 1 137 ? -33.677 -24.228 22.374 1.00 24.27 137 VAL L C 1
ATOM 1022 O O . VAL A 1 137 ? -32.568 -24.552 22.006 1.00 20.33 137 VAL L O 1
ATOM 1026 N N . VAL A 1 138 ? -33.875 -23.136 23.089 1.00 27.26 138 VAL L N 1
ATOM 1027 C CA . VAL A 1 138 ? -32.746 -22.216 23.347 1.00 26.56 138 VAL L CA 1
ATOM 1028 C C . VAL A 1 138 ? -32.495 -22.046 24.843 1.00 25.00 138 VAL L C 1
ATOM 1029 O O . VAL A 1 138 ? -33.411 -21.925 25.636 1.00 21.67 138 VAL L O 1
ATOM 1033 N N . CYS A 1 139 ? -31.222 -22.070 25.187 1.00 23.95 139 CYS L N 1
ATOM 1034 C CA . CYS A 1 139 ? -30.844 -22.104 26.536 1.00 28.83 139 CYS L CA 1
ATOM 1035 C C . CYS A 1 139 ? -29.719 -21.088 26.673 1.00 25.89 139 CYS L C 1
ATOM 1036 O O . CYS A 1 139 ? -28.680 -21.239 26.017 1.00 20.43 139 CYS L O 1
ATOM 1039 N N . PHE A 1 140 ? -29.972 -20.009 27.433 1.00 24.88 140 PHE L N 1
ATOM 1040 C CA . PHE A 1 140 ? -28.928 -19.000 27.707 1.00 24.64 140 PHE L CA 1
ATOM 1041 C C . PHE A 1 140 ? -28.313 -19.255 29.058 1.00 23.57 140 PHE L C 1
ATOM 1042 O O . PHE A 1 140 ? -29.030 -19.411 30.038 1.00 22.17 140 PHE L O 1
ATOM 1050 N N . LEU A 1 141 ? -26.976 -19.273 29.069 1.00 24.95 141 LEU L N 1
ATOM 1051 C CA . LEU A 1 141 ? -26.134 -19.386 30.248 1.00 23.76 141 LEU L CA 1
ATOM 1052 C C . LEU A 1 141 ? -25.289 -18.153 30.421 1.00 23.74 141 LEU L C 1
ATOM 1053 O O . LEU A 1 141 ? -24.185 -18.062 29.899 1.00 22.86 141 LEU L O 1
ATOM 1058 N N . ASN A 1 142 ? -25.779 -17.230 31.244 1.00 25.06 142 ASN L N 1
ATOM 1059 C CA . ASN A 1 142 ? -25.252 -15.895 31.307 1.00 25.97 142 ASN L CA 1
ATOM 1060 C C . ASN A 1 142 ? -24.466 -15.510 32.586 1.00 27.86 142 ASN L C 1
ATOM 1061 O O . ASN A 1 142 ? -24.867 -15.865 33.678 1.00 25.57 142 ASN L O 1
ATOM 1066 N N . ASN A 1 143 ? -23.388 -14.724 32.417 1.00 27.65 143 ASN L N 1
ATOM 1067 C CA . ASN A 1 143 ? -22.732 -13.997 33.507 1.00 28.27 143 ASN L CA 1
ATOM 1068 C C . ASN A 1 143 ? -22.068 -14.966 34.465 1.00 28.22 143 ASN L C 1
ATOM 1069 O O . ASN A 1 143 ? -22.385 -15.020 35.624 1.00 31.45 143 ASN L O 1
ATOM 1074 N N . PHE A 1 144 ? -21.138 -15.742 33.928 1.00 27.21 144 PHE L N 1
ATOM 1075 C CA . PHE A 1 144 ? -20.462 -16.731 34.696 1.00 25.97 144 PHE L CA 1
ATOM 1076 C C . PHE A 1 144 ? -18.958 -16.593 34.578 1.00 23.98 144 PHE L C 1
ATOM 1077 O O . PHE A 1 144 ? -18.444 -15.961 33.660 1.00 21.39 144 PHE L O 1
ATOM 1085 N N . TYR A 1 145 ? -18.272 -17.144 35.558 1.00 22.21 145 TYR L N 1
ATOM 1086 C CA . TYR A 1 145 ? -16.817 -17.147 35.574 1.00 24.63 145 TYR L CA 1
ATOM 1087 C C . TYR A 1 145 ? -16.372 -18.281 36.453 1.00 24.88 145 TYR L C 1
ATOM 1088 O O . TYR A 1 145 ? -16.927 -18.476 37.536 1.00 25.38 145 TYR L O 1
ATOM 1097 N N . PRO A 1 146 ? -15.380 -19.030 36.010 1.00 25.59 146 PRO L N 1
ATOM 1098 C CA . PRO A 1 146 ? -14.608 -18.919 34.775 1.00 26.18 146 PRO L CA 1
ATOM 1099 C C . PRO A 1 146 ? -15.275 -19.435 33.467 1.00 27.22 146 PRO L C 1
ATOM 1100 O O . PRO A 1 146 ? -16.399 -19.929 33.472 1.00 28.36 146 PRO L O 1
ATOM 1104 N N . LYS A 1 147 ? -14.530 -19.321 32.377 1.00 28.16 147 LYS L N 1
ATOM 1105 C CA . LYS A 1 147 ? -15.000 -19.599 31.013 1.00 34.09 147 LYS L CA 1
ATOM 1106 C C . LYS A 1 147 ? -15.602 -20.999 30.819 1.00 35.13 147 LYS L C 1
ATOM 1107 O O . LYS A 1 147 ? -16.563 -21.153 30.101 1.00 36.50 147 LYS L O 1
ATOM 1110 N N . ASP A 1 148 ? -15.000 -21.997 31.468 1.00 35.29 148 ASP L N 1
ATOM 1111 C CA . ASP A 1 148 ? -15.282 -23.414 31.268 1.00 35.42 148 ASP L CA 1
ATOM 1112 C C . ASP A 1 148 ? -16.614 -23.836 31.829 1.00 35.09 148 ASP L C 1
ATOM 1113 O O . ASP A 1 148 ? -16.888 -23.672 33.009 1.00 33.23 148 ASP L O 1
ATOM 1118 N N . ILE A 1 149 ? -17.431 -24.429 30.980 1.00 34.10 149 ILE L N 1
ATOM 1119 C CA . ILE A 1 149 ? -18.767 -24.788 31.354 1.00 32.53 149 ILE L CA 1
ATOM 1120 C C . ILE A 1 149 ? -19.102 -25.861 30.371 1.00 34.08 149 ILE L C 1
ATOM 1121 O O . ILE A 1 149 ? -18.391 -26.032 29.392 1.00 28.05 149 ILE L O 1
ATOM 1126 N N . ASN A 1 150 ? -20.162 -26.597 30.675 1.00 37.68 150 ASN L N 1
ATOM 1127 C CA . ASN A 1 150 ? -20.544 -27.744 29.933 1.00 40.26 150 ASN L CA 1
ATOM 1128 C C . ASN A 1 150 ? -22.029 -27.886 29.957 1.00 37.90 150 ASN L C 1
ATOM 1129 O O . ASN A 1 150 ? -22.644 -27.940 31.036 1.00 38.55 150 ASN L O 1
ATOM 1134 N N . VAL A 1 151 ? -22.584 -27.983 28.754 1.00 35.54 151 VAL L N 1
ATOM 1135 C CA . VAL A 1 151 ? -24.018 -28.058 28.548 1.00 36.66 151 VAL L CA 1
ATOM 1136 C C . VAL A 1 151 ? -24.394 -29.403 27.969 1.00 36.64 151 VAL L C 1
ATOM 1137 O O . VAL A 1 151 ? -23.867 -29.782 26.924 1.00 37.60 151 VAL L O 1
ATOM 1141 N N . LYS A 1 152 ? -25.286 -30.122 28.645 1.00 36.83 152 LYS L N 1
ATOM 1142 C CA . LYS A 1 152 ? -25.856 -31.331 28.079 1.00 40.58 152 LYS L CA 1
ATOM 1143 C C . LYS A 1 152 ? -27.402 -31.251 28.010 1.00 36.14 152 LYS L C 1
ATOM 1144 O O . LYS A 1 152 ? -28.098 -30.753 28.901 1.00 30.32 152 LYS L O 1
ATOM 1150 N N . TRP A 1 153 ? -27.914 -31.742 26.899 1.00 35.50 153 TRP L N 1
ATOM 1151 C CA . TRP A 1 153 ? -29.332 -31.689 26.613 1.00 36.15 153 TRP L CA 1
ATOM 1152 C C . TRP A 1 153 ? -29.972 -33.033 26.888 1.00 38.46 153 TRP L C 1
ATOM 1153 O O . TRP A 1 153 ? -29.332 -34.084 26.720 1.00 39.02 153 TRP L O 1
ATOM 1164 N N . LYS A 1 154 ? -31.228 -33.018 27.312 1.00 34.93 154 LYS L N 1
ATOM 1165 C CA . LYS A 1 154 ? -31.938 -34.258 27.388 1.00 35.59 154 LYS L CA 1
ATOM 1166 C C . LYS A 1 154 ? -33.319 -34.113 26.806 1.00 35.57 154 LYS L C 1
ATOM 1167 O O . LYS A 1 154 ? -33.981 -33.064 26.977 1.00 30.47 154 LYS L O 1
ATOM 1173 N N . ILE A 1 155 ? -33.718 -35.189 26.117 1.00 33.99 155 ILE L N 1
ATOM 1174 C CA . ILE A 1 155 ? -35.056 -35.374 25.610 1.00 35.65 155 ILE L CA 1
ATOM 1175 C C . ILE A 1 155 ? -35.657 -36.636 26.224 1.00 37.13 155 ILE L C 1
ATOM 1176 O O . ILE A 1 155 ? -35.220 -37.730 25.925 1.00 35.51 155 ILE L O 1
ATOM 1181 N N . ASP A 1 156 ? -36.685 -36.454 27.048 1.00 40.20 156 ASP L N 1
ATOM 1182 C CA . ASP A 1 156 ? -37.359 -37.535 27.741 1.00 39.52 156 ASP L CA 1
ATOM 1183 C C . ASP A 1 156 ? -36.301 -38.291 28.566 1.00 39.69 156 ASP L C 1
ATOM 1184 O O . ASP A 1 156 ? -36.307 -39.507 28.616 1.00 41.47 156 ASP L O 1
ATOM 1189 N N . GLY A 1 157 ? -35.382 -37.551 29.174 1.00 38.30 157 GLY L N 1
ATOM 1190 C CA . GLY A 1 157 ? -34.380 -38.094 30.073 1.00 36.55 157 GLY L CA 1
ATOM 1191 C C . GLY A 1 157 ? -33.194 -38.810 29.434 1.00 37.60 157 GLY L C 1
ATOM 1192 O O . GLY A 1 157 ? -32.346 -39.307 30.166 1.00 39.85 157 GLY L O 1
ATOM 1193 N N . SER A 1 158 ? -33.134 -38.876 28.099 1.00 33.00 158 SER L N 1
ATOM 1194 C CA . SER A 1 158 ? -31.968 -39.393 27.374 1.00 32.27 158 SER L CA 1
ATOM 1195 C C . SER A 1 158 ? -31.122 -38.284 26.805 1.00 35.33 158 SER L C 1
ATOM 1196 O O . SER A 1 158 ? -31.616 -37.332 26.188 1.00 37.77 158 SER L O 1
ATOM 1199 N N . GLU A 1 159 ? -29.822 -38.451 26.944 1.00 37.01 159 GLU L N 1
ATOM 1200 C CA . GLU A 1 159 ? -28.878 -37.473 26.492 1.00 41.09 159 GLU L CA 1
ATOM 1201 C C . GLU A 1 159 ? -29.117 -37.157 25.024 1.00 39.17 159 GLU L C 1
ATOM 1202 O O . GLU A 1 159 ? -29.647 -37.964 24.298 1.00 40.27 159 GLU L O 1
ATOM 1208 N N . ARG A 1 160 ? -28.711 -35.988 24.570 1.00 39.93 160 ARG L N 1
ATOM 1209 C CA . ARG A 1 160 ? -28.904 -35.680 23.172 1.00 38.12 160 ARG L CA 1
ATOM 1210 C C . ARG A 1 160 ? -27.830 -34.781 22.580 1.00 40.61 160 ARG L C 1
ATOM 1211 O O . ARG A 1 160 ? -27.620 -33.651 23.033 1.00 36.03 160 ARG L O 1
ATOM 1219 N N . GLN A 1 161 ? -27.178 -35.295 21.537 1.00 44.58 161 GLN L N 1
ATOM 1220 C CA . GLN A 1 161 ? -25.962 -34.700 21.004 1.00 48.33 161 GLN L CA 1
ATOM 1221 C C . GLN A 1 161 ? -26.083 -34.096 19.621 1.00 52.22 161 GLN L C 1
ATOM 1222 O O . GLN A 1 161 ? -25.285 -33.242 19.244 1.00 53.37 161 GLN L O 1
ATOM 1228 N N . ASN A 1 162 ? -27.030 -34.570 18.831 1.00 57.66 162 ASN L N 1
ATOM 1229 C CA . ASN A 1 162 ? -27.103 -34.151 17.440 1.00 55.14 162 ASN L CA 1
ATOM 1230 C C . ASN A 1 162 ? -27.979 -32.891 17.322 1.00 47.95 162 ASN L C 1
ATOM 1231 O O . ASN A 1 162 ? -29.003 -32.810 17.979 1.00 42.75 162 ASN L O 1
ATOM 1236 N N . GLY A 1 163 ? -27.572 -31.921 16.502 1.00 41.15 163 GLY L N 1
ATOM 1237 C CA . GLY A 1 163 ? -28.330 -30.694 16.329 1.00 38.75 163 GLY L CA 1
ATOM 1238 C C . GLY A 1 163 ? -28.082 -29.606 17.392 1.00 37.76 163 GLY L C 1
ATOM 1239 O O . GLY A 1 163 ? -28.771 -28.600 17.379 1.00 36.91 163 GLY L O 1
ATOM 1240 N N . VAL A 1 164 ? -27.113 -29.796 18.298 1.00 41.04 164 VAL L N 1
ATOM 1241 C CA . VAL A 1 164 ? -26.769 -28.799 19.356 1.00 41.46 164 VAL L CA 1
ATOM 1242 C C . VAL A 1 164 ? -25.741 -27.802 18.836 1.00 45.71 164 VAL L C 1
ATOM 1243 O O . VAL A 1 164 ? -24.688 -28.212 18.402 1.00 43.20 164 VAL L O 1
ATOM 1247 N N . LEU A 1 165 ? -26.040 -26.501 18.865 1.00 50.14 165 LEU L N 1
ATOM 1248 C CA . LEU A 1 165 ? -25.031 -25.493 18.499 1.00 51.51 165 LEU L CA 1
ATOM 1249 C C . LEU A 1 165 ? -24.792 -24.387 19.519 1.00 45.05 165 LEU L C 1
ATOM 1250 O O . LEU A 1 165 ? -25.623 -23.498 19.744 1.00 47.98 165 LEU L O 1
ATOM 1255 N N . ASN A 1 166 ? -23.606 -24.471 20.107 1.00 42.83 166 ASN L N 1
ATOM 1256 C CA . ASN A 1 166 ? -23.143 -23.572 21.147 1.00 36.37 166 ASN L CA 1
ATOM 1257 C C . ASN A 1 166 ? -22.437 -22.300 20.609 1.00 35.82 166 ASN L C 1
ATOM 1258 O O . ASN A 1 166 ? -21.901 -22.280 19.497 1.00 35.48 166 ASN L O 1
ATOM 1263 N N . SER A 1 167 ? -22.488 -21.219 21.374 1.00 31.29 167 SER L N 1
ATOM 1264 C CA . SER A 1 167 ? -21.781 -20.027 20.998 1.00 28.76 167 SER L CA 1
ATOM 1265 C C . SER A 1 167 ? -21.399 -19.248 22.280 1.00 27.26 167 SER L C 1
ATOM 1266 O O . SER A 1 167 ? -22.215 -19.118 23.171 1.00 25.90 167 SER L O 1
ATOM 1269 N N . TRP A 1 168 ? -20.177 -18.739 22.367 1.00 29.73 168 TRP L N 1
ATOM 1270 C CA . TRP A 1 168 ? -19.709 -17.971 23.544 1.00 32.77 168 TRP L CA 1
ATOM 1271 C C . TRP A 1 168 ? -19.336 -16.535 23.203 1.00 31.45 168 TRP L C 1
ATOM 1272 O O . TRP A 1 168 ? -18.747 -16.278 22.155 1.00 34.06 168 TRP L O 1
ATOM 1283 N N . THR A 1 169 ? -19.656 -15.601 24.087 1.00 29.27 169 THR L N 1
ATOM 1284 C CA . THR A 1 169 ? -19.146 -14.235 24.001 1.00 28.52 169 THR L CA 1
ATOM 1285 C C . THR A 1 169 ? -17.673 -14.215 24.373 1.00 28.66 169 THR L C 1
ATOM 1286 O O . THR A 1 169 ? -17.164 -15.161 24.962 1.00 30.58 169 THR L O 1
ATOM 1290 N N . ASP A 1 170 ? -16.996 -13.130 24.035 1.00 30.12 170 ASP L N 1
ATOM 1291 C CA . ASP A 1 170 ? -15.703 -12.806 24.624 1.00 30.76 170 ASP L CA 1
ATOM 1292 C C . ASP A 1 170 ? -16.005 -12.306 26.037 1.00 33.51 170 ASP L C 1
ATOM 1293 O O . ASP A 1 170 ? -17.174 -12.103 26.405 1.00 29.23 170 ASP L O 1
ATOM 1298 N N . GLN A 1 171 ? -14.947 -12.068 26.811 1.00 33.03 171 GLN L N 1
ATOM 1299 C CA . GLN A 1 171 ? -15.099 -11.509 28.149 1.00 33.50 171 GLN L CA 1
ATOM 1300 C C . GLN A 1 171 ? -15.671 -10.072 28.136 1.00 31.66 171 GLN L C 1
ATOM 1301 O O . GLN A 1 171 ? -15.177 -9.196 27.429 1.00 31.35 171 GLN L O 1
ATOM 1307 N N . ASP A 1 172 ? -16.718 -9.852 28.911 1.00 31.52 172 ASP L N 1
ATOM 1308 C CA . ASP A 1 172 ? -17.298 -8.529 29.088 1.00 34.34 172 ASP L CA 1
ATOM 1309 C C . ASP A 1 172 ? -16.449 -7.804 30.123 1.00 33.68 172 ASP L C 1
ATOM 1310 O O . ASP A 1 172 ? -16.218 -8.317 31.198 1.00 31.32 172 ASP L O 1
ATOM 1315 N N . SER A 1 173 ? -16.008 -6.602 29.786 1.00 37.37 173 SER L N 1
ATOM 1316 C CA . SER A 1 173 ? -15.100 -5.839 30.639 1.00 40.91 173 SER L CA 1
ATOM 1317 C C . SER A 1 173 ? -15.808 -5.072 31.751 1.00 37.54 173 SER L C 1
ATOM 1318 O O . SER A 1 173 ? -15.141 -4.556 32.627 1.00 40.41 173 SER L O 1
ATOM 1321 N N . LYS A 1 174 ? -17.142 -5.033 31.704 1.00 37.50 174 LYS L N 1
ATOM 1322 C CA . LYS A 1 174 ? -18.007 -4.385 32.710 1.00 37.02 174 LYS L CA 1
ATOM 1323 C C . LYS A 1 174 ? -18.021 -5.184 34.014 1.00 37.68 174 LYS L C 1
ATOM 1324 O O . LYS A 1 174 ? -17.969 -4.609 35.088 1.00 36.86 174 LYS L O 1
ATOM 1326 N N . ASP A 1 175 ? -18.084 -6.506 33.912 1.00 35.39 175 ASP L N 1
ATOM 1327 C CA . ASP A 1 175 ? -18.148 -7.372 35.077 1.00 33.04 175 ASP L CA 1
ATOM 1328 C C . ASP A 1 175 ? -17.163 -8.516 35.033 1.00 32.92 175 ASP L C 1
ATOM 1329 O O . ASP A 1 175 ? -17.125 -9.360 35.950 1.00 35.67 175 ASP L O 1
ATOM 1334 N N . SER A 1 176 ? -16.390 -8.570 33.963 1.00 29.92 176 SER L N 1
ATOM 1335 C CA . SER A 1 176 ? -15.417 -9.636 33.742 1.00 29.12 176 SER L CA 1
ATOM 1336 C C . SER A 1 176 ? -15.982 -11.070 33.580 1.00 26.45 176 SER L C 1
ATOM 1337 O O . SER A 1 176 ? -15.255 -12.029 33.761 1.00 25.39 176 SER L O 1
ATOM 1340 N N . THR A 1 177 ? -17.246 -11.198 33.176 1.00 25.68 177 THR L N 1
ATOM 1341 C CA . THR A 1 177 ? -17.897 -12.499 33.000 1.00 23.42 177 THR L CA 1
ATOM 1342 C C . THR A 1 177 ? -17.957 -12.961 31.542 1.00 22.94 177 THR L C 1
ATOM 1343 O O . THR A 1 177 ? -17.611 -12.258 30.611 1.00 20.21 177 THR L O 1
ATOM 1347 N N . TYR A 1 178 ? -18.417 -14.180 31.378 1.00 24.00 178 TYR L N 1
ATOM 1348 C CA . TYR A 1 178 ? -18.695 -14.764 30.085 1.00 23.96 178 TYR L CA 1
ATOM 1349 C C . TYR A 1 178 ? -20.166 -15.078 30.021 1.00 21.78 178 TYR L C 1
ATOM 1350 O O . TYR A 1 178 ? -20.863 -15.066 31.011 1.00 19.65 178 TYR L O 1
ATOM 1359 N N . SER A 1 179 ? -20.651 -15.292 28.824 1.00 24.19 179 SER L N 1
ATOM 1360 C CA . SER A 1 179 ? -21.982 -15.838 28.650 1.00 26.70 179 SER L CA 1
ATOM 1361 C C . SER A 1 179 ? -21.949 -16.813 27.467 1.00 26.73 179 SER L C 1
ATOM 1362 O O . SER A 1 179 ? -21.044 -16.743 26.641 1.00 25.89 179 SER L O 1
ATOM 1365 N N . MET A 1 180 ? -22.902 -17.736 27.404 1.00 27.61 180 MET L N 1
ATOM 1366 C CA . MET A 1 180 ? -22.967 -18.656 26.262 1.00 30.73 180 MET L CA 1
ATOM 1367 C C . MET A 1 180 ? -24.416 -18.975 25.905 1.00 30.02 180 MET L C 1
ATOM 1368 O O . MET A 1 180 ? -25.353 -18.729 26.690 1.00 29.09 180 MET L O 1
ATOM 1373 N N . SER A 1 181 ? -24.555 -19.514 24.707 1.00 26.15 181 SER L N 1
ATOM 1374 C CA . SER A 1 181 ? -25.836 -19.818 24.106 1.00 29.14 181 SER L CA 1
ATOM 1375 C C . SER A 1 181 ? -25.780 -21.209 23.559 1.00 26.74 181 SER L C 1
ATOM 1376 O O . SER A 1 181 ? -24.816 -21.588 22.928 1.00 25.23 181 SER L O 1
ATOM 1379 N N . SER A 1 182 ? -26.844 -21.955 23.781 1.00 28.44 182 SER L N 1
ATOM 1380 C CA . SER A 1 182 ? -26.908 -23.324 23.357 1.00 28.49 182 SER L CA 1
ATOM 1381 C C . SER A 1 182 ? -28.276 -23.543 22.743 1.00 28.65 182 SER L C 1
ATOM 1382 O O . SER A 1 182 ? -29.297 -23.264 23.369 1.00 27.21 182 SER L O 1
ATOM 1385 N N . THR A 1 183 ? -28.269 -24.024 21.497 1.00 29.73 183 THR L N 1
ATOM 1386 C CA . THR A 1 183 ? -29.470 -24.122 20.662 1.00 27.26 183 THR L CA 1
ATOM 1387 C C . THR A 1 183 ? -29.624 -25.559 20.181 1.00 26.07 183 THR L C 1
ATOM 1388 O O . THR A 1 183 ? -28.747 -26.142 19.565 1.00 27.34 183 THR L O 1
ATOM 1392 N N . LEU A 1 184 ? -30.754 -26.158 20.483 1.00 27.39 184 LEU L N 1
ATOM 1393 C CA . LEU A 1 184 ? -30.981 -27.524 20.053 1.00 26.18 184 LEU L CA 1
ATOM 1394 C C . LEU A 1 184 ? -31.971 -27.430 18.958 1.00 25.75 184 LEU L C 1
ATOM 1395 O O . LEU A 1 184 ? -33.067 -27.019 19.218 1.00 26.54 184 LEU L O 1
ATOM 1400 N N . THR A 1 185 ? -31.612 -27.832 17.749 1.00 27.16 185 THR L N 1
ATOM 1401 C CA . THR A 1 185 ? -32.476 -27.631 16.634 1.00 28.33 185 THR L CA 1
ATOM 1402 C C . THR A 1 185 ? -32.934 -28.931 16.087 1.00 27.42 185 THR L C 1
ATOM 1403 O O . THR A 1 185 ? -32.119 -29.747 15.722 1.00 25.34 185 THR L O 1
ATOM 1407 N N . LEU A 1 186 ? -34.257 -29.064 16.049 1.00 28.60 186 LEU L N 1
ATOM 1408 C CA . LEU A 1 186 ? -35.019 -30.240 15.626 1.00 31.02 186 LEU L CA 1
ATOM 1409 C C . LEU A 1 186 ? -36.112 -29.802 14.632 1.00 29.60 186 LEU L C 1
ATOM 1410 O O . LEU A 1 186 ? -36.432 -28.636 14.567 1.00 30.53 186 LEU L O 1
ATOM 1415 N N . THR A 1 187 ? -36.707 -30.750 13.911 1.00 29.05 187 THR L N 1
ATOM 1416 C CA . THR A 1 187 ? -37.928 -30.519 13.127 1.00 29.49 187 THR L CA 1
ATOM 1417 C C . THR A 1 187 ? -39.175 -30.489 14.030 1.00 30.63 187 THR L C 1
ATOM 1418 O O . THR A 1 187 ? -39.162 -31.078 15.114 1.00 31.32 187 THR L O 1
ATOM 1422 N N . LYS A 1 188 ? -40.252 -29.842 13.582 1.00 29.46 188 LYS L N 1
ATOM 1423 C CA . LYS A 1 188 ? -41.531 -29.881 14.290 1.00 31.64 188 LYS L CA 1
ATOM 1424 C C . LYS A 1 188 ? -41.968 -31.297 14.644 1.00 32.44 188 LYS L C 1
ATOM 1425 O O . LYS A 1 188 ? -42.355 -31.582 15.774 1.00 34.18 188 LYS L O 1
ATOM 1431 N N . ASP A 1 189 ? -41.931 -32.191 13.668 1.00 31.64 189 ASP L N 1
ATOM 1432 C CA . ASP A 1 189 ? -42.457 -33.533 13.864 1.00 27.11 189 ASP L CA 1
ATOM 1433 C C . ASP A 1 189 ? -41.613 -34.336 14.851 1.00 26.27 189 ASP L C 1
ATOM 1434 O O . ASP A 1 189 ? -42.126 -35.183 15.564 1.00 22.89 189 ASP L O 1
ATOM 1439 N N . GLU A 1 190 ? -40.313 -34.089 14.904 1.00 27.20 190 GLU L N 1
ATOM 1440 C CA . GLU A 1 190 ? -39.536 -34.790 15.903 1.00 28.08 190 GLU L CA 1
ATOM 1441 C C . GLU A 1 190 ? -39.799 -34.198 17.297 1.00 26.96 190 GLU L C 1
ATOM 1442 O O . GLU A 1 190 ? -39.950 -34.929 18.247 1.00 29.80 190 GLU L O 1
ATOM 1448 N N . TYR A 1 191 ? -39.890 -32.886 17.402 1.00 24.70 191 TYR L N 1
ATOM 1449 C CA . TYR A 1 191 ? -40.251 -32.211 18.659 1.00 25.27 191 TYR L CA 1
ATOM 1450 C C . TYR A 1 191 ? -41.565 -32.787 19.221 1.00 26.68 191 TYR L C 1
ATOM 1451 O O . TYR A 1 191 ? -41.705 -32.954 20.406 1.00 24.36 191 TYR L O 1
ATOM 1460 N N . GLU A 1 192 ? -42.515 -33.106 18.358 1.00 27.28 192 GLU L N 1
ATOM 1461 C CA . GLU A 1 192 ? -43.862 -33.447 18.819 1.00 29.64 192 GLU L CA 1
ATOM 1462 C C . GLU A 1 192 ? -44.036 -34.933 19.156 1.00 31.01 192 GLU L C 1
ATOM 1463 O O . GLU A 1 192 ? -45.069 -35.345 19.649 1.00 29.88 192 GLU L O 1
ATOM 1469 N N . ARG A 1 193 ? -42.986 -35.701 18.896 1.00 33.51 193 ARG L N 1
ATOM 1470 C CA . ARG A 1 193 ? -42.914 -37.097 19.188 1.00 32.25 193 ARG L CA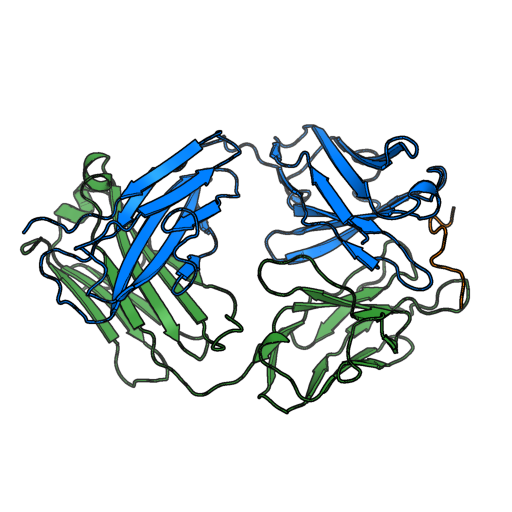 1
ATOM 1471 C C . ARG A 1 193 ? -42.307 -37.278 20.630 1.00 32.86 193 ARG L C 1
ATOM 1472 O O . ARG A 1 193 ? -42.083 -38.406 21.072 1.00 33.52 193 ARG L O 1
ATOM 1480 N N . HIS A 1 194 ? -42.065 -36.182 21.374 1.00 29.50 194 HIS L N 1
ATOM 1481 C CA . HIS A 1 194 ? -41.456 -36.223 22.711 1.00 27.21 194 HIS L CA 1
ATOM 1482 C C . HIS A 1 194 ? -41.938 -35.071 23.564 1.00 27.39 194 HIS L C 1
ATOM 1483 O O . HIS A 1 194 ? -42.508 -34.123 23.047 1.00 27.07 194 HIS L O 1
ATOM 1490 N N . ASN A 1 195 ? -41.701 -35.156 24.865 1.00 26.43 195 ASN L N 1
ATOM 1491 C CA . ASN A 1 195 ? -42.316 -34.258 25.824 1.00 26.02 195 ASN L CA 1
ATOM 1492 C C . ASN A 1 195 ? -41.401 -33.336 26.591 1.00 25.11 195 ASN L C 1
ATOM 1493 O O . ASN A 1 195 ? -41.692 -32.191 26.818 1.00 26.62 195 ASN L O 1
ATOM 1498 N N . SER A 1 196 ? -40.285 -33.862 27.001 1.00 26.35 196 SER L N 1
ATOM 1499 C CA . SER A 1 196 ? -39.496 -33.287 28.052 1.00 28.82 196 SER L CA 1
ATOM 1500 C C . SER A 1 196 ? -38.194 -32.856 27.436 1.00 28.88 196 SER L C 1
ATOM 1501 O O . SER A 1 196 ? -37.505 -33.698 26.871 1.00 30.66 196 SER L O 1
ATOM 1504 N N . TYR A 1 197 ? -37.859 -31.580 27.588 1.00 26.84 197 TYR L N 1
ATOM 1505 C CA . TYR A 1 197 ? -36.652 -30.960 27.067 1.00 26.19 197 TYR L CA 1
ATOM 1506 C C . TYR A 1 197 ? -35.949 -30.250 28.206 1.00 24.48 197 TYR L C 1
ATOM 1507 O O . TYR A 1 197 ? -36.534 -29.457 28.910 1.00 22.57 197 TYR L O 1
ATOM 1516 N N . THR A 1 198 ? -34.683 -30.565 28.368 1.00 25.52 198 THR L N 1
ATOM 1517 C CA . THR A 1 198 ? -33.921 -30.187 29.535 1.00 27.15 198 THR L CA 1
ATOM 1518 C C . THR A 1 198 ? -32.570 -29.721 29.074 1.00 26.49 198 THR L C 1
ATOM 1519 O O . THR A 1 198 ? -32.045 -30.366 28.229 1.00 25.69 198 THR L O 1
ATOM 1523 N N . CYS A 1 199 ? -32.046 -28.587 29.576 1.00 29.15 199 CYS L N 1
ATOM 1524 C CA . CYS A 1 199 ? -30.618 -28.264 29.457 1.00 33.10 199 CYS L CA 1
ATOM 1525 C C . CYS A 1 199 ? -29.987 -28.169 30.837 1.00 32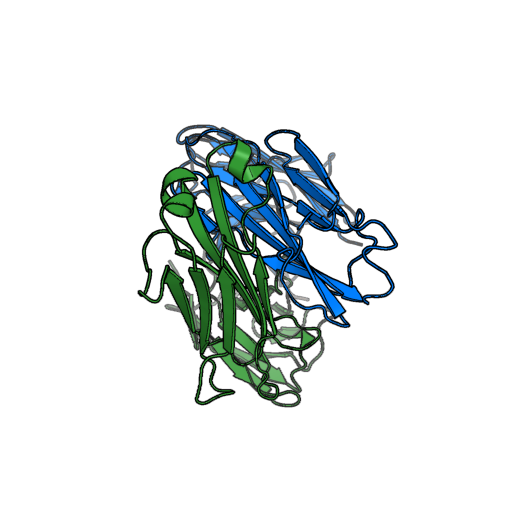.79 199 CYS L C 1
ATOM 1526 O O . CYS A 1 199 ? -30.418 -27.414 31.696 1.00 29.68 199 CYS L O 1
ATOM 1529 N N . GLU A 1 200 ? -28.935 -28.936 31.019 1.00 35.22 200 GLU L N 1
ATOM 1530 C CA . GLU A 1 200 ? -28.226 -28.945 32.278 1.00 37.15 200 GLU L CA 1
ATOM 1531 C C . GLU A 1 200 ? -26.877 -28.319 32.067 1.00 34.04 200 GLU L C 1
ATOM 1532 O O . GLU A 1 200 ? -26.173 -28.736 31.161 1.00 33.43 200 GLU L O 1
ATOM 1538 N N . ALA A 1 201 ? -26.537 -27.350 32.916 1.00 31.80 201 ALA L N 1
ATOM 1539 C CA . ALA A 1 201 ? -25.225 -26.726 32.955 1.00 31.08 201 ALA L CA 1
ATOM 1540 C C . ALA A 1 201 ? -24.400 -27.217 34.155 1.00 30.40 201 ALA L C 1
ATOM 1541 O O . ALA A 1 201 ? -24.899 -27.200 35.286 1.00 28.91 201 ALA L O 1
ATOM 1543 N N . THR A 1 202 ? -23.169 -27.666 33.894 1.00 31.84 202 THR L N 1
ATOM 1544 C CA . THR A 1 202 ? -22.219 -28.048 34.943 1.00 33.32 202 THR L CA 1
ATOM 1545 C C . THR A 1 202 ? -21.055 -27.083 34.925 1.00 33.49 202 THR L C 1
ATOM 1546 O O . THR A 1 202 ? -20.454 -26.798 33.897 1.00 36.70 202 THR L O 1
ATOM 1550 N N . HIS A 1 203 ? -20.779 -26.528 36.084 1.00 34.85 203 HIS L N 1
ATOM 1551 C CA . HIS A 1 203 ? -19.836 -25.438 36.182 1.00 36.38 203 HIS L CA 1
ATOM 1552 C C . HIS A 1 203 ? -19.164 -25.596 37.550 1.00 34.82 203 HIS L C 1
ATOM 1553 O O . HIS A 1 203 ? -19.836 -25.938 38.501 1.00 29.42 203 HIS L O 1
ATOM 1560 N N . LYS A 1 204 ? -17.846 -25.376 37.589 1.00 36.30 204 LYS L N 1
ATOM 1561 C CA . LYS A 1 204 ? -17.012 -25.390 38.794 1.00 38.26 204 LYS L CA 1
ATOM 1562 C C . LYS A 1 204 ? -17.724 -24.880 40.042 1.00 38.18 204 LYS L C 1
ATOM 1563 O O . LYS A 1 204 ? -17.550 -25.431 41.084 1.00 37.32 204 LYS L O 1
ATOM 1569 N N . THR A 1 205 ? -18.567 -23.861 39.925 1.00 39.84 205 THR L N 1
ATOM 1570 C CA . THR A 1 205 ? -19.280 -23.304 41.083 1.00 40.77 205 THR L CA 1
ATOM 1571 C C . THR A 1 205 ? -20.235 -24.259 41.790 1.00 44.16 205 THR L C 1
ATOM 1572 O O . THR A 1 205 ? -20.829 -23.882 42.813 1.00 41.43 205 THR L O 1
ATOM 1576 N N . SER A 1 206 ? -20.432 -25.468 41.259 1.00 45.65 206 SER L N 1
ATOM 1577 C CA . SER A 1 206 ? -21.394 -26.382 41.874 1.00 44.58 206 SER L CA 1
ATOM 1578 C C . SER A 1 206 ? -21.056 -27.828 41.582 1.00 44.19 206 SER L C 1
ATOM 1579 O O . SER A 1 206 ? -20.690 -28.146 40.465 1.00 45.31 206 SER L O 1
ATOM 1582 N N . THR A 1 207 ? -21.185 -28.712 42.572 1.00 46.95 207 THR L N 1
ATOM 1583 C CA . THR A 1 207 ? -20.854 -30.140 42.345 1.00 47.74 207 THR L CA 1
ATOM 1584 C C . THR A 1 207 ? -21.865 -30.670 41.334 1.00 47.99 207 THR L C 1
ATOM 1585 O O . THR A 1 207 ? -21.514 -31.403 40.405 1.00 48.61 207 THR L O 1
ATOM 1589 N N . SER A 1 208 ? -23.122 -30.252 41.502 1.00 45.85 208 SER L N 1
ATOM 1590 C CA . SER A 1 208 ? -24.195 -30.700 40.618 1.00 47.68 208 SER L CA 1
ATOM 1591 C C . SER A 1 208 ? -24.783 -29.643 39.612 1.00 45.32 208 SER L C 1
ATOM 1592 O O . SER A 1 208 ? -24.699 -28.408 39.791 1.00 39.15 208 SER L O 1
ATOM 1595 N N . PRO A 1 209 ? -25.357 -30.163 38.522 1.00 43.09 209 PRO L N 1
ATOM 1596 C CA . PRO A 1 209 ? -25.961 -29.413 37.456 1.00 38.77 209 PRO L CA 1
ATOM 1597 C C . PRO A 1 209 ? -27.006 -28.404 37.857 1.00 37.07 209 PRO L C 1
ATOM 1598 O O . PRO A 1 209 ? -27.852 -28.712 38.674 1.00 35.33 209 PRO L O 1
ATOM 1602 N N . ILE A 1 210 ? -26.953 -27.213 37.241 1.00 34.63 210 ILE L N 1
ATOM 1603 C CA . ILE A 1 210 ? -28.118 -26.365 37.162 1.00 31.06 210 ILE L CA 1
ATOM 1604 C C . ILE A 1 210 ? -28.997 -26.848 36.022 1.00 35.34 210 ILE L C 1
ATOM 1605 O O . ILE A 1 210 ? -28.513 -26.975 34.883 1.00 40.29 210 ILE L O 1
ATOM 1610 N N . VAL A 1 211 ? -30.280 -27.104 36.299 1.00 35.68 211 VAL L N 1
ATOM 1611 C CA . VAL A 1 211 ? -31.146 -27.822 35.364 1.00 33.21 211 VAL L CA 1
ATOM 1612 C C . VAL A 1 211 ? -32.354 -26.968 35.004 1.00 33.23 211 VAL L C 1
ATOM 1613 O O . VAL A 1 211 ? -33.077 -26.512 35.875 1.00 30.48 211 VAL L O 1
ATOM 1617 N N . LYS A 1 212 ? -32.568 -26.734 33.706 1.00 31.92 212 LYS L N 1
ATOM 1618 C CA . LYS A 1 212 ? -33.817 -26.120 33.240 1.00 28.79 212 LYS L CA 1
ATOM 1619 C C . LYS A 1 212 ? -34.498 -27.031 32.230 1.00 26.02 212 LYS L C 1
ATOM 1620 O O . LYS A 1 212 ? -33.808 -27.601 31.364 1.00 26.68 212 LYS L O 1
ATOM 1626 N N . SER A 1 213 ? -35.817 -27.149 32.344 1.00 22.64 213 SER L N 1
ATOM 1627 C CA . SER A 1 213 ? -36.587 -27.990 31.468 1.00 27.47 213 SER L CA 1
ATOM 1628 C C . SER A 1 213 ? -37.994 -27.593 31.461 1.00 28.07 213 SER L C 1
ATOM 1629 O O . SER A 1 213 ? -38.411 -26.801 32.283 1.00 30.54 213 SER L O 1
ATOM 1632 N N . PHE A 1 214 ? -38.717 -28.148 30.507 1.00 27.13 214 PHE L N 1
ATOM 1633 C CA . PHE A 1 214 ? -40.157 -27.990 30.461 1.00 27.66 214 PHE L CA 1
ATOM 1634 C C . PHE A 1 214 ? -40.710 -29.216 29.732 1.00 28.69 214 PHE L C 1
ATOM 1635 O O . PHE A 1 214 ? -39.987 -29.889 28.980 1.00 25.34 214 PHE L O 1
ATOM 1643 N N . ASN A 1 215 ? -41.978 -29.489 29.987 1.00 29.76 215 ASN L N 1
ATOM 1644 C CA . ASN A 1 215 ? -42.720 -30.524 29.314 1.00 32.04 215 ASN L CA 1
ATOM 1645 C C . ASN A 1 215 ? -43.646 -29.873 28.349 1.00 32.51 215 ASN L C 1
ATOM 1646 O O . ASN A 1 215 ? -44.280 -28.914 28.688 1.00 32.68 215 ASN L O 1
ATOM 1651 N N . ARG A 1 216 ? -43.697 -30.361 27.121 1.00 37.43 216 ARG L N 1
ATOM 1652 C CA . ARG A 1 216 ? -44.738 -29.956 26.159 1.00 38.62 216 ARG L CA 1
ATOM 1653 C C . ARG A 1 216 ? -46.183 -30.233 26.629 1.00 39.71 216 ARG L C 1
ATOM 1654 O O . ARG A 1 216 ? -47.090 -29.494 26.289 1.00 39.44 216 ARG L O 1
ATOM 1662 N N . ASN A 1 217 ? -46.408 -31.271 27.429 1.00 43.26 217 ASN L N 1
ATOM 1663 C CA . ASN A 1 217 ? -47.776 -31.612 27.832 1.00 46.27 217 ASN L CA 1
ATOM 1664 C C . ASN A 1 217 ? -48.262 -30.608 28.870 1.00 49.87 217 ASN L C 1
ATOM 1665 O O . ASN A 1 217 ? -49.333 -30.779 29.452 1.00 55.95 217 ASN L O 1
ATOM 1670 N N . GLU A 1 218 ? -47.441 -29.583 29.131 1.00 48.83 218 GLU L N 1
ATOM 1671 C CA . GLU A 1 218 ? -47.840 -28.411 29.910 1.00 44.50 218 GLU L CA 1
ATOM 1672 C C . GLU A 1 218 ? -47.609 -27.093 29.132 1.00 44.85 218 GLU L C 1
ATOM 1673 O O . GLU A 1 218 ? -47.936 -26.056 29.656 1.00 44.75 218 GLU L O 1
ATOM 1679 N N . CYS A 1 219 ? -46.973 -27.175 27.944 1.00 48.74 219 CYS L N 1
ATOM 1680 C CA . CYS A 1 219 ? -46.935 -26.173 26.810 1.00 41.60 219 CYS L CA 1
ATOM 1681 C C . CYS A 1 219 ? -45.554 -25.968 26.151 1.00 34.08 219 CYS L C 1
ATOM 1682 O O . CYS A 1 219 ? -44.597 -25.489 26.745 1.00 29.62 219 CYS L O 1
ATOM 1685 N N . GLU B 2 1 ? -10.822 15.258 14.452 1.00 50.31 1 GLU H N 1
ATOM 1686 C CA . GLU B 2 1 ? -9.683 14.321 14.637 1.00 47.38 1 GLU H CA 1
ATOM 1687 C C . GLU B 2 1 ? -9.508 13.436 13.388 1.00 40.61 1 GLU H C 1
ATOM 1688 O O . GLU B 2 1 ? -10.189 13.614 12.373 1.00 35.72 1 GLU H O 1
ATOM 1694 N N . VAL B 2 2 ? -8.573 12.500 13.444 1.00 34.98 2 VAL H N 1
ATOM 1695 C CA . VAL B 2 2 ? -8.310 11.668 12.287 1.00 34.03 2 VAL H CA 1
ATOM 1696 C C . VAL B 2 2 ? -9.421 10.631 12.105 1.00 35.20 2 VAL H C 1
ATOM 1697 O O . VAL B 2 2 ? -9.625 9.819 12.979 1.00 39.10 2 VAL H O 1
ATOM 1701 N N . LYS B 2 3 ? -10.152 10.647 10.987 1.00 35.26 3 LYS H N 1
ATOM 1702 C CA . LYS B 2 3 ? -11.132 9.580 10.723 1.00 34.38 3 LYS H CA 1
ATOM 1703 C C . LYS B 2 3 ? -10.899 8.885 9.375 1.00 33.41 3 LYS H C 1
ATOM 1704 O O . LYS B 2 3 ? -10.603 9.526 8.350 1.00 31.46 3 LYS H O 1
ATOM 1707 N N . LEU B 2 4 ? -11.024 7.559 9.431 1.00 32.02 4 LEU H N 1
ATOM 1708 C CA . LEU B 2 4 ? -10.956 6.654 8.281 1.00 30.19 4 LEU H CA 1
ATOM 1709 C C . LEU B 2 4 ? -12.274 5.819 8.267 1.00 30.37 4 LEU H C 1
ATOM 1710 O O . LEU B 2 4 ? -12.709 5.381 9.319 1.00 27.77 4 LEU H O 1
ATOM 1715 N N . VAL B 2 5 ? -12.910 5.659 7.095 1.00 29.22 5 VAL H N 1
ATOM 1716 C CA . VAL B 2 5 ? -14.191 4.945 6.935 1.00 31.27 5 VAL H CA 1
ATOM 1717 C C . VAL B 2 5 ? -14.062 4.033 5.697 1.00 32.02 5 VAL H C 1
ATOM 1718 O O . VAL B 2 5 ? -14.052 4.502 4.570 1.00 33.17 5 VAL H O 1
ATOM 1722 N N . GLU B 2 6 ? -13.933 2.740 5.881 1.00 33.17 6 GLU H N 1
ATOM 1723 C CA . GLU B 2 6 ? -13.914 1.844 4.729 1.00 34.98 6 GLU H CA 1
ATOM 1724 C C . GLU B 2 6 ? -15.354 1.648 4.182 1.00 35.43 6 GLU H C 1
ATOM 1725 O O . GLU B 2 6 ? -16.334 1.992 4.868 1.00 34.90 6 GLU H O 1
ATOM 1731 N N . SER B 2 7 ? -15.470 1.145 2.948 1.00 31.99 7 SER H N 1
ATOM 1732 C CA . SER B 2 7 ? -16.757 0.686 2.430 1.00 30.86 7 SER H CA 1
ATOM 1733 C C . SER B 2 7 ? -16.585 -0.224 1.202 1.00 29.78 7 SER H C 1
ATOM 1734 O O . SER B 2 7 ? -15.469 -0.441 0.737 1.00 27.13 7 SER H O 1
ATOM 1737 N N . GLY B 2 8 ? -17.693 -0.791 0.735 1.00 29.62 8 GLY H N 1
ATOM 1738 C CA . GLY B 2 8 ? -17.706 -1.720 -0.395 1.00 31.49 8 GLY H CA 1
ATOM 1739 C C . GLY B 2 8 ? -17.704 -3.202 -0.078 1.00 31.22 8 GLY H C 1
ATOM 1740 O O . GLY B 2 8 ? -17.870 -4.049 -0.972 1.00 33.25 8 GLY H O 1
ATOM 1741 N N . GLY B 2 9 ? -17.530 -3.565 1.175 1.00 31.56 9 GLY H N 1
ATOM 1742 C CA . GLY B 2 9 ? -17.440 -5.004 1.476 1.00 31.37 9 GLY H CA 1
ATOM 1743 C C . GLY B 2 9 ? -18.723 -5.707 1.120 1.00 31.60 9 GLY H C 1
ATOM 1744 O O . GLY B 2 9 ? -19.757 -5.063 1.067 1.00 32.49 9 GLY H O 1
ATOM 1745 N N . GLY B 2 10 ? -18.667 -7.018 0.875 1.00 31.81 10 GLY H N 1
ATOM 1746 C CA . GLY B 2 10 ? -19.877 -7.802 0.641 1.00 30.78 10 GLY H CA 1
ATOM 1747 C C . GLY B 2 10 ? -19.646 -9.210 0.161 1.00 29.75 10 GLY H C 1
ATOM 1748 O O . GLY B 2 10 ? -18.519 -9.686 0.094 1.00 31.05 10 GLY H O 1
ATOM 1749 N N . LEU B 2 11 ? -20.730 -9.886 -0.198 1.00 30.17 11 LEU H N 1
ATOM 1750 C CA . LEU B 2 11 ? -20.641 -11.276 -0.666 1.00 31.73 11 LEU H CA 1
ATOM 1751 C C . LEU B 2 11 ? -20.162 -11.342 -2.110 1.00 30.53 11 LEU H C 1
ATOM 1752 O O . LEU B 2 11 ? -20.799 -10.771 -2.963 1.00 29.11 11 LEU H O 1
ATOM 1757 N N . VAL B 2 12 ? -19.085 -12.068 -2.398 1.00 31.68 12 VAL H N 1
ATOM 1758 C CA . VAL B 2 12 ? -18.680 -12.274 -3.813 1.00 32.99 12 VAL H CA 1
ATOM 1759 C C . VAL B 2 12 ? -18.275 -13.736 -4.070 1.00 33.25 12 VAL H C 1
ATOM 1760 O O . VAL B 2 12 ? -17.845 -14.474 -3.164 1.00 30.73 12 VAL H O 1
ATOM 1764 N N . LYS B 2 13 ? -18.465 -14.162 -5.310 1.00 34.37 13 LYS H N 1
ATOM 1765 C CA . LYS B 2 13 ? -18.238 -15.542 -5.667 1.00 36.03 13 LYS H CA 1
ATOM 1766 C C . LYS B 2 13 ? -16.784 -15.791 -5.957 1.00 33.26 13 LYS H C 1
ATOM 1767 O O . LYS B 2 13 ? -16.095 -14.922 -6.451 1.00 35.70 13 LYS H O 1
ATOM 1773 N N . PRO B 2 14 ? -16.308 -16.986 -5.649 1.00 31.06 14 PRO H N 1
ATOM 1774 C CA . PRO B 2 14 ? -14.971 -17.332 -6.076 1.00 31.95 14 PRO H CA 1
ATOM 1775 C C . PRO B 2 14 ? -14.763 -16.930 -7.535 1.00 32.17 14 PRO H C 1
ATOM 1776 O O . PRO B 2 14 ? -15.667 -17.158 -8.358 1.00 31.88 14 PRO H O 1
ATOM 1780 N N . GLY B 2 15 ? -13.610 -16.321 -7.820 1.00 29.03 15 GLY H N 1
ATOM 1781 C CA . GLY B 2 15 ? -13.260 -15.843 -9.144 1.00 27.61 15 GLY H CA 1
ATOM 1782 C C . GLY B 2 15 ? -13.673 -14.413 -9.456 1.00 29.84 15 GLY H C 1
ATOM 1783 O O . GLY B 2 15 ? -13.175 -13.808 -10.403 1.00 29.39 15 GLY H O 1
ATOM 1784 N N . GLY B 2 16 ? -14.563 -13.840 -8.653 1.00 30.77 16 GLY H N 1
ATOM 1785 C CA . GLY B 2 16 ? -15.138 -12.546 -8.987 1.00 28.78 16 GLY H CA 1
ATOM 1786 C C . GLY B 2 16 ? -14.282 -11.383 -8.561 1.00 29.71 16 GLY H C 1
ATOM 1787 O O . GLY B 2 16 ? -13.120 -11.568 -8.150 1.00 28.64 16 GLY H O 1
ATOM 1788 N N . SER B 2 17 ? -14.874 -10.183 -8.662 1.00 30.02 17 SER H N 1
ATOM 1789 C CA . SER B 2 17 ? -14.183 -8.946 -8.357 1.00 29.60 17 SER H CA 1
ATOM 1790 C C . SER B 2 17 ? -14.982 -8.021 -7.483 1.00 29.78 17 SER H C 1
ATOM 1791 O O . SER B 2 17 ? -16.211 -8.151 -7.351 1.00 29.33 17 SER H O 1
ATOM 1794 N N . LEU B 2 18 ? -14.281 -7.042 -6.920 1.00 30.42 18 LEU H N 1
ATOM 1795 C CA . LEU B 2 18 ? -14.865 -6.140 -5.911 1.00 29.97 18 LEU H CA 1
ATOM 1796 C C . LEU B 2 18 ? -13.910 -5.038 -5.571 1.00 30.26 18 LEU H C 1
ATOM 1797 O O . LEU B 2 18 ? -12.725 -5.293 -5.266 1.00 33.30 18 LEU H O 1
ATOM 1802 N N . LYS B 2 19 ? -14.419 -3.811 -5.647 1.00 30.91 19 LYS H N 1
ATOM 1803 C CA . LYS B 2 19 ? -13.657 -2.642 -5.293 1.00 32.07 19 LYS H CA 1
ATOM 1804 C C . LYS B 2 19 ? -14.068 -2.090 -3.951 1.00 29.56 19 LYS H C 1
ATOM 1805 O O . LYS B 2 19 ? -15.272 -1.863 -3.733 1.00 25.20 19 LYS H O 1
ATOM 1811 N N . LEU B 2 20 ? -13.062 -1.820 -3.104 1.00 28.11 20 LEU H N 1
ATOM 1812 C CA . LEU B 2 20 ? -13.279 -1.246 -1.766 1.00 28.44 20 LEU H CA 1
ATOM 1813 C C . LEU B 2 20 ? -12.694 0.177 -1.697 1.00 27.18 20 LEU H C 1
ATOM 1814 O O . LEU B 2 20 ? -11.742 0.470 -2.417 1.00 25.86 20 LEU H O 1
ATOM 1819 N N . SER B 2 21 ? -13.271 1.018 -0.826 1.00 25.67 21 SER H N 1
ATOM 1820 C CA . SER B 2 21 ? -12.859 2.433 -0.629 1.00 27.87 21 SER H CA 1
ATOM 1821 C C . SER B 2 21 ? -12.684 2.766 0.843 1.00 28.43 21 SER H C 1
ATOM 1822 O O . SER B 2 21 ? -13.393 2.215 1.693 1.00 27.38 21 SER H O 1
ATOM 1825 N N . CYS B 2 22 ? -11.792 3.718 1.105 1.00 30.08 22 CYS H N 1
ATOM 1826 C CA . CYS B 2 22 ? -11.463 4.194 2.442 1.00 32.44 22 CYS H CA 1
ATOM 1827 C C . CYS B 2 22 ? -11.423 5.702 2.331 1.00 32.40 22 CYS H C 1
ATOM 1828 O O . CYS B 2 22 ? -10.470 6.240 1.753 1.00 29.19 22 CYS H O 1
ATOM 1831 N N . ALA B 2 23 ? -12.486 6.342 2.819 1.00 28.57 23 ALA H N 1
ATOM 1832 C CA . ALA B 2 23 ? -12.606 7.802 2.949 1.00 27.03 23 ALA H CA 1
ATOM 1833 C C . ALA B 2 23 ? -11.828 8.350 4.163 1.00 26.52 23 ALA H C 1
ATOM 1834 O O . ALA B 2 23 ? -11.950 7.856 5.278 1.00 23.90 23 ALA H O 1
ATOM 1836 N N . ALA B 2 24 ? -11.002 9.359 3.943 1.00 26.23 24 ALA H N 1
ATOM 1837 C CA . ALA B 2 24 ? -10.159 9.833 4.979 1.00 28.46 24 ALA H CA 1
ATOM 1838 C C . ALA B 2 24 ? -10.521 11.270 5.316 1.00 31.29 24 ALA H C 1
ATOM 1839 O O . ALA B 2 24 ? -10.866 12.029 4.424 1.00 33.71 24 ALA H O 1
ATOM 1841 N N . SER B 2 25 ? -10.449 11.638 6.597 1.00 33.74 25 SER H N 1
ATOM 1842 C CA . SER B 2 25 ? -10.744 13.026 7.043 1.00 33.79 25 SER H CA 1
ATOM 1843 C C . SER B 2 25 ? -9.930 13.405 8.275 1.00 33.89 25 SER H C 1
ATOM 1844 O O . SER B 2 25 ? -9.466 12.528 9.007 1.00 33.20 25 SER H O 1
ATOM 1847 N N . GLY B 2 26 ? -9.751 14.712 8.481 1.00 34.14 26 GLY H N 1
ATOM 1848 C CA . GLY B 2 26 ? -9.027 15.260 9.643 1.00 34.23 26 GLY H CA 1
ATOM 1849 C C . GLY B 2 26 ? -7.508 15.328 9.520 1.00 38.07 26 GLY H C 1
ATOM 1850 O O . GLY B 2 26 ? -6.812 15.483 10.523 1.00 39.33 26 GLY H O 1
ATOM 1851 N N . PHE B 2 27 ? -6.984 15.180 8.302 1.00 38.25 27 PHE H N 1
ATOM 1852 C CA . PHE B 2 27 ? -5.542 15.270 8.066 1.00 37.77 27 PHE H CA 1
ATOM 1853 C C . PHE B 2 27 ? -5.251 15.478 6.585 1.00 36.33 27 PHE H C 1
ATOM 1854 O O . PHE B 2 27 ? -6.097 15.216 5.728 1.00 37.46 27 PHE H O 1
ATOM 1862 N N . ILE B 2 28 ? -4.051 15.934 6.268 1.00 33.86 28 ILE H N 1
ATOM 1863 C CA . ILE B 2 28 ? -3.751 16.198 4.879 1.00 34.67 28 ILE H CA 1
ATOM 1864 C C . ILE B 2 28 ? -3.367 14.860 4.231 1.00 32.63 28 ILE H C 1
ATOM 1865 O O . ILE B 2 28 ? -2.243 14.387 4.384 1.00 28.10 28 ILE H O 1
ATOM 1870 N N . PHE B 2 29 ? -4.343 14.277 3.534 1.00 29.04 29 PHE H N 1
ATOM 1871 C CA . PHE B 2 29 ? -4.272 12.936 2.975 1.00 28.81 29 PHE H CA 1
ATOM 1872 C C . PHE B 2 29 ? -2.996 12.604 2.196 1.00 28.99 29 PHE H C 1
ATOM 1873 O O . PHE B 2 29 ? -2.339 11.607 2.510 1.00 29.63 29 PHE H O 1
ATOM 1881 N N . SER B 2 30 ? -2.639 13.430 1.221 1.00 26.75 30 SER H N 1
ATOM 1882 C CA . SER B 2 30 ? -1.458 13.189 0.361 1.00 28.78 30 SER H CA 1
ATOM 1883 C C . SER B 2 30 ? -0.129 13.158 1.080 1.00 28.99 30 SER H C 1
ATOM 1884 O O . SER B 2 30 ? 0.862 12.626 0.538 1.00 25.57 30 SER H O 1
ATOM 1887 N N . ASN B 2 31 ? -0.106 13.733 2.282 1.00 30.15 31 ASN H N 1
ATOM 1888 C CA . ASN B 2 31 ? 1.112 13.757 3.102 1.00 30.89 31 ASN H CA 1
ATOM 1889 C C . ASN B 2 31 ? 1.459 12.431 3.778 1.00 31.05 31 ASN H C 1
ATOM 1890 O O . ASN B 2 31 ? 2.584 12.283 4.293 1.00 31.55 31 ASN H O 1
ATOM 1895 N N . TYR B 2 32 ? 0.531 11.468 3.787 1.00 29.66 32 TYR H N 1
ATOM 1896 C CA . TYR B 2 32 ? 0.796 10.193 4.442 1.00 27.71 32 TYR H CA 1
ATOM 1897 C C . TYR B 2 32 ? 0.524 9.020 3.547 1.00 28.24 32 TYR H C 1
ATOM 1898 O O . TYR B 2 32 ? -0.468 9.014 2.788 1.00 27.24 32 TYR H O 1
ATOM 1907 N N . ALA B 2 33 ? 1.384 8.006 3.685 1.00 27.63 33 ALA H N 1
ATOM 1908 C CA . ALA B 2 33 ? 1.125 6.672 3.133 1.00 26.82 33 ALA H CA 1
ATOM 1909 C C . ALA B 2 33 ? -0.037 6.061 3.819 1.00 28.22 33 ALA H C 1
ATOM 1910 O O . ALA B 2 33 ? -0.282 6.376 4.973 1.00 27.41 33 ALA H O 1
ATOM 1912 N N . MET B 2 34 ? -0.725 5.145 3.126 1.00 28.93 34 MET H N 1
ATOM 1913 C CA . MET B 2 34 ? -1.814 4.343 3.725 1.00 26.85 34 MET H CA 1
ATOM 1914 C C . MET B 2 34 ? -1.588 2.870 3.509 1.00 25.63 34 MET H C 1
ATOM 1915 O O . MET B 2 34 ? -0.994 2.483 2.506 1.00 29.36 34 MET H O 1
ATOM 1920 N N . SER B 2 35 ? -2.114 2.049 4.423 1.00 25.56 35 SER H N 1
ATOM 1921 C CA . SER B 2 35 ? -2.071 0.574 4.318 1.00 23.36 35 SER H CA 1
ATOM 1922 C C . SER B 2 35 ? -3.453 -0.106 4.266 1.00 21.73 35 SER H C 1
ATOM 1923 O O . SER B 2 35 ? -4.450 0.439 4.734 1.00 21.71 35 SER H O 1
ATOM 1926 N N . TRP B 2 36 ? -3.529 -1.262 3.613 1.00 20.37 36 TRP H N 1
ATOM 1927 C CA . TRP B 2 36 ? -4.658 -2.125 3.820 1.00 20.99 36 TRP H CA 1
ATOM 1928 C C . TRP B 2 36 ? -4.186 -3.292 4.665 1.00 21.43 36 TRP H C 1
ATOM 1929 O O . TRP B 2 36 ? -3.173 -3.883 4.358 1.00 22.53 36 TRP H O 1
ATOM 1940 N N . VAL B 2 37 ? -4.909 -3.618 5.732 1.00 21.13 37 VAL H N 1
ATOM 1941 C CA . VAL B 2 37 ? -4.622 -4.802 6.572 1.00 20.32 37 VAL H CA 1
ATOM 1942 C C . VAL B 2 37 ? -5.926 -5.604 6.651 1.00 21.50 37 VAL H C 1
ATOM 1943 O O . VAL B 2 37 ? -6.995 -5.018 6.760 1.00 20.93 37 VAL H O 1
ATOM 1947 N N . ARG B 2 38 ? -5.862 -6.932 6.576 1.00 22.85 38 ARG H N 1
ATOM 1948 C CA . ARG B 2 38 ? -7.080 -7.738 6.691 1.00 23.69 38 ARG H CA 1
ATOM 1949 C C . ARG B 2 38 ? -7.007 -8.693 7.868 1.00 26.77 38 ARG H C 1
ATOM 1950 O O . ARG B 2 38 ? -5.904 -9.069 8.303 1.00 28.77 38 ARG H O 1
ATOM 1958 N N . GLN B 2 39 ? -8.184 -9.061 8.389 1.00 27.55 39 GLN H N 1
ATOM 1959 C CA . GLN B 2 39 ? -8.310 -9.998 9.528 1.00 27.00 39 GLN H CA 1
ATOM 1960 C C . GLN B 2 39 ? -9.249 -11.139 9.194 1.00 25.64 39 GLN H C 1
ATOM 1961 O O . GLN B 2 39 ? -10.408 -10.887 8.886 1.00 24.48 39 GLN H O 1
ATOM 1967 N N . THR B 2 40 ? -8.776 -12.374 9.280 1.00 26.50 40 THR H N 1
ATOM 1968 C CA . THR B 2 40 ? -9.632 -13.576 9.043 1.00 30.11 40 THR H CA 1
ATOM 1969 C C . THR B 2 40 ? -10.731 -13.692 10.120 1.00 32.48 40 THR H C 1
ATOM 1970 O O . THR B 2 40 ? -10.608 -13.069 11.165 1.00 34.94 40 THR H O 1
ATOM 1974 N N . PRO B 2 41 ? -11.807 -14.471 9.870 1.00 36.61 41 PRO H N 1
ATOM 1975 C CA . PRO B 2 41 ? -12.879 -14.630 10.882 1.00 40.02 41 PRO H CA 1
ATOM 1976 C C . PRO B 2 41 ? -12.372 -15.224 12.207 1.00 41.50 41 PRO H C 1
ATOM 1977 O O . PRO B 2 41 ? -12.877 -14.888 13.272 1.00 41.69 41 PRO H O 1
ATOM 1981 N N . GLU B 2 42 ? -11.359 -16.086 12.113 1.00 45.56 42 GLU H N 1
ATOM 1982 C CA . GLU B 2 42 ? -10.632 -16.612 13.277 1.00 45.97 42 GLU H CA 1
ATOM 1983 C C . GLU B 2 42 ? -9.540 -15.634 13.737 1.00 40.26 42 GLU H C 1
ATOM 1984 O O . GLU B 2 42 ? -8.572 -16.062 14.351 1.00 36.71 42 GLU H O 1
ATOM 1990 N N . LYS B 2 43 ? -9.660 -14.352 13.371 1.00 38.24 43 LYS H N 1
ATOM 1991 C CA . LYS B 2 43 ? -8.871 -13.251 13.975 1.00 38.01 43 LYS H CA 1
ATOM 1992 C C . LYS B 2 43 ? -7.385 -13.077 13.620 1.00 37.34 43 LYS H C 1
ATOM 1993 O O . LYS B 2 43 ? -6.689 -12.242 14.251 1.00 30.25 43 LYS H O 1
ATOM 1999 N N . ARG B 2 44 ? -6.878 -13.799 12.622 1.00 37.91 44 ARG H N 1
ATOM 2000 C CA . ARG B 2 44 ? -5.458 -13.627 12.248 1.00 37.25 44 ARG H CA 1
ATOM 2001 C C . ARG B 2 44 ? -5.303 -12.344 11.431 1.00 32.73 44 ARG H C 1
ATOM 2002 O O . ARG B 2 44 ? -6.078 -12.116 10.524 1.00 34.16 44 ARG H O 1
ATOM 2010 N N . LEU B 2 45 ? -4.319 -11.515 11.781 1.00 28.54 45 LEU H N 1
ATOM 2011 C CA . LEU B 2 45 ? -4.061 -10.253 11.102 1.00 26.15 45 LEU H CA 1
ATOM 2012 C C . LEU B 2 45 ? -2.998 -10.462 10.070 1.00 26.43 45 LEU H C 1
ATOM 2013 O O . LEU B 2 45 ? -2.039 -11.166 10.317 1.00 24.36 45 LEU H O 1
ATOM 2018 N N . GLU B 2 46 ? -3.184 -9.796 8.926 1.00 25.95 46 GLU H N 1
ATOM 2019 C CA . GLU B 2 46 ? -2.303 -9.884 7.791 1.00 26.34 46 GLU H CA 1
ATOM 2020 C C . GLU B 2 46 ? -2.249 -8.543 7.026 1.00 24.46 46 GLU H C 1
ATOM 2021 O O . GLU B 2 46 ? -3.260 -8.052 6.560 1.00 22.62 46 GLU H O 1
ATOM 2027 N N . TRP B 2 47 ? -1.067 -7.939 6.977 1.00 24.52 47 TRP H N 1
ATOM 2028 C CA . TRP B 2 47 ? -0.765 -6.839 6.075 1.00 25.11 47 TRP H CA 1
ATOM 2029 C C . TRP B 2 47 ? -0.942 -7.313 4.618 1.00 26.76 47 TRP H C 1
ATOM 2030 O O . TRP B 2 47 ? -0.512 -8.427 4.232 1.00 26.13 47 TRP H O 1
ATOM 2041 N N . VAL B 2 48 ? -1.633 -6.477 3.842 1.00 27.52 48 VAL H N 1
ATOM 2042 C CA . VAL B 2 48 ? -1.930 -6.727 2.435 1.00 26.83 48 VAL H CA 1
ATOM 2043 C C . VAL B 2 48 ? -1.083 -5.789 1.600 1.00 26.55 48 VAL H C 1
ATOM 2044 O O . VAL B 2 48 ? -0.372 -6.246 0.709 1.00 27.02 48 VAL H O 1
ATOM 2048 N N . ALA B 2 49 ? -1.138 -4.490 1.903 1.00 28.37 49 ALA H N 1
ATOM 2049 C CA . ALA B 2 49 ? -0.365 -3.482 1.151 1.00 26.99 49 ALA H CA 1
ATOM 2050 C C . ALA B 2 49 ? -0.224 -2.083 1.767 1.00 26.47 49 ALA H C 1
ATOM 2051 O O . ALA B 2 49 ? -1.084 -1.599 2.540 1.00 23.90 49 ALA H O 1
ATOM 2053 N N . THR B 2 50 ? 0.859 -1.433 1.350 1.00 24.12 50 THR H N 1
ATOM 2054 C CA . THR B 2 50 ? 1.123 -0.059 1.661 1.00 25.42 50 THR H CA 1
ATOM 2055 C C . THR B 2 50 ? 1.423 0.764 0.416 1.00 26.68 50 THR H C 1
ATOM 2056 O O . THR B 2 50 ? 2.212 0.345 -0.437 1.00 32.24 50 THR H O 1
ATOM 2060 N N . ILE B 2 51 ? 0.826 1.945 0.321 1.00 28.45 51 ILE H N 1
ATOM 2061 C CA . ILE B 2 51 ? 0.980 2.833 -0.850 1.00 26.55 51 ILE H CA 1
ATOM 2062 C C . ILE B 2 51 ? 1.408 4.267 -0.426 1.00 25.25 51 ILE H C 1
ATOM 2063 O O . ILE B 2 51 ? 0.858 4.807 0.487 1.00 26.05 51 ILE H O 1
ATOM 2068 N N . SER B 2 52 ? 2.356 4.876 -1.124 1.00 24.63 52 SER H N 1
ATOM 2069 C CA . SER B 2 52 ? 2.985 6.084 -0.679 1.00 25.20 52 SER H CA 1
ATOM 2070 C C . SER B 2 52 ? 2.010 7.240 -0.765 1.00 25.06 52 SER H C 1
ATOM 2071 O O . SER B 2 52 ? 0.913 7.118 -1.330 1.00 25.56 52 SER H O 1
ATOM 2074 N N . GLY B 2 53 ? 2.376 8.348 -0.130 1.00 24.73 53 GLY H N 1
ATOM 2075 C CA . GLY B 2 53 ? 1.569 9.587 -0.168 1.00 23.62 53 GLY H CA 1
ATOM 2076 C C . GLY B 2 53 ? 1.010 9.957 -1.529 1.00 21.65 53 GLY H C 1
ATOM 2077 O O . GLY B 2 53 ? -0.174 10.157 -1.665 1.00 22.39 53 GLY H O 1
ATOM 2078 N N . GLY B 2 54 ? 1.871 10.010 -2.532 1.00 22.14 54 GLY H N 1
ATOM 2079 C CA . GLY B 2 54 ? 1.462 10.295 -3.926 1.00 25.38 54 GLY H CA 1
ATOM 2080 C C . GLY B 2 54 ? 1.230 9.082 -4.863 1.00 25.35 54 GLY H C 1
ATOM 2081 O O . GLY B 2 54 ? 1.115 9.222 -6.092 1.00 22.68 54 GLY H O 1
ATOM 2082 N N . GLY B 2 55 ? 1.200 7.897 -4.285 1.00 23.81 55 GLY H N 1
ATOM 2083 C CA . GLY B 2 55 ? 0.711 6.733 -5.008 1.00 25.44 55 GLY H CA 1
ATOM 2084 C C . GLY B 2 55 ? 1.684 5.948 -5.833 1.00 26.78 55 GLY H C 1
ATOM 2085 O O . GLY B 2 55 ? 1.326 4.897 -6.300 1.00 26.87 55 GLY H O 1
ATOM 2086 N N . ARG B 2 56 ? 2.913 6.437 -5.985 1.00 31.99 56 ARG H N 1
ATOM 2087 C CA . ARG B 2 56 ? 3.870 5.871 -6.936 1.00 34.79 56 ARG H CA 1
ATOM 2088 C C . ARG B 2 56 ? 4.521 4.587 -6.451 1.00 34.92 56 ARG H C 1
ATOM 2089 O O . ARG B 2 56 ? 4.794 3.683 -7.254 1.00 31.80 56 ARG H O 1
ATOM 2097 N N . ASN B 2 57 ? 4.819 4.544 -5.153 1.00 34.37 57 ASN H N 1
ATOM 2098 C CA . ASN B 2 57 ? 5.528 3.426 -4.554 1.00 32.02 57 ASN H CA 1
ATOM 2099 C C . ASN B 2 57 ? 4.570 2.596 -3.740 1.00 27.78 57 ASN H C 1
ATOM 2100 O O . ASN B 2 57 ? 4.068 3.047 -2.732 1.00 28.35 57 ASN H O 1
ATOM 2105 N N . ILE B 2 58 ? 4.339 1.372 -4.187 1.00 28.61 58 ILE H N 1
ATOM 2106 C CA . ILE B 2 58 ? 3.475 0.381 -3.528 1.00 28.51 58 ILE H CA 1
ATOM 2107 C C . ILE B 2 58 ? 4.309 -0.864 -3.092 1.00 28.80 58 ILE H C 1
ATOM 2108 O O . ILE B 2 58 ? 5.229 -1.234 -3.799 1.00 28.25 58 ILE H O 1
ATOM 2113 N N . TYR B 2 59 ? 4.015 -1.464 -1.923 1.00 29.67 59 TYR H N 1
ATOM 2114 C CA . TYR B 2 59 ? 4.410 -2.881 -1.588 1.00 29.70 59 TYR H CA 1
ATOM 2115 C C . TYR B 2 59 ? 3.162 -3.730 -1.236 1.00 27.16 59 TYR H C 1
ATOM 2116 O O . TYR B 2 59 ? 2.179 -3.239 -0.644 1.00 25.02 59 TYR H O 1
ATOM 2125 N N . SER B 2 60 ? 3.226 -5.022 -1.497 1.00 26.65 60 SER H N 1
ATOM 2126 C CA . SER B 2 60 ? 2.082 -5.894 -1.238 1.00 27.26 60 SER H CA 1
ATOM 2127 C C . SER B 2 60 ? 2.466 -7.321 -0.955 1.00 28.95 60 SER H C 1
ATOM 2128 O O . SER B 2 60 ? 3.531 -7.726 -1.322 1.00 30.14 60 SER H O 1
ATOM 2131 N N . LEU B 2 61 ? 1.577 -8.089 -0.352 1.00 30.01 61 LEU H N 1
ATOM 2132 C CA . LEU B 2 61 ? 1.821 -9.515 -0.162 1.00 32.90 61 LEU H CA 1
ATOM 2133 C C . LEU B 2 61 ? 1.880 -10.148 -1.521 1.00 33.29 61 LEU H C 1
ATOM 2134 O O . LEU B 2 61 ? 1.022 -9.910 -2.352 1.00 39.07 61 LEU H O 1
ATOM 2139 N N . ASP B 2 62 ? 2.843 -11.030 -1.718 1.00 34.23 62 ASP H N 1
ATOM 2140 C CA . ASP B 2 62 ? 3.015 -11.682 -2.974 1.00 31.46 62 ASP H CA 1
ATOM 2141 C C . ASP B 2 62 ? 1.773 -12.488 -3.349 1.00 32.53 62 ASP H C 1
ATOM 2142 O O . ASP B 2 62 ? 1.389 -12.487 -4.526 1.00 35.84 62 ASP H O 1
ATOM 2147 N N . SER B 2 63 ? 1.103 -13.133 -2.391 1.00 29.13 63 SER H N 1
ATOM 2148 C CA . SER B 2 63 ? -0.108 -13.893 -2.734 1.00 29.19 63 SER H CA 1
ATOM 2149 C C . SER B 2 63 ? -1.286 -13.034 -3.224 1.00 31.62 63 SER H C 1
ATOM 2150 O O . SER B 2 63 ? -2.320 -13.603 -3.567 1.00 38.07 63 SER H O 1
ATOM 2153 N N . VAL B 2 64 ? -1.171 -11.697 -3.247 1.00 29.28 64 VAL H N 1
ATOM 2154 C CA . VAL B 2 64 ? -2.238 -10.860 -3.824 1.00 28.35 64 VAL H CA 1
ATOM 2155 C C . VAL B 2 64 ? -1.811 -10.063 -5.042 1.00 28.04 64 VAL H C 1
ATOM 2156 O O . VAL B 2 64 ? -2.668 -9.444 -5.684 1.00 28.79 64 VAL H O 1
ATOM 2160 N N . LYS B 2 65 ? -0.520 -10.084 -5.377 1.00 28.79 65 LYS H N 1
ATOM 2161 C CA . LYS B 2 65 ? -0.033 -9.489 -6.644 1.00 29.18 65 LYS H CA 1
ATOM 2162 C C . LYS B 2 65 ? -0.779 -9.958 -7.894 1.00 28.67 65 LYS H C 1
ATOM 2163 O O . LYS B 2 65 ? -1.068 -11.134 -8.023 1.00 28.62 65 LYS H O 1
ATOM 2169 N N . GLY B 2 66 ? -1.121 -9.021 -8.777 1.00 28.53 66 GLY H N 1
ATOM 2170 C CA . GLY B 2 66 ? -1.928 -9.301 -9.983 1.00 31.44 66 GLY H CA 1
ATOM 2171 C C . GLY B 2 66 ? -3.434 -9.430 -9.817 1.00 32.67 66 GLY H C 1
ATOM 2172 O O . GLY B 2 66 ? -4.213 -8.973 -10.650 1.00 41.04 66 GLY H O 1
ATOM 2173 N N . ARG B 2 67 ? -3.872 -10.069 -8.752 1.00 33.10 67 ARG H N 1
ATOM 2174 C CA . ARG B 2 67 ? -5.313 -10.140 -8.477 1.00 32.74 67 ARG H CA 1
ATOM 2175 C C . ARG B 2 67 ? -5.860 -8.839 -7.807 1.00 30.66 67 ARG H C 1
ATOM 2176 O O . ARG B 2 67 ? -6.975 -8.349 -8.131 1.00 31.06 67 ARG H O 1
ATOM 2184 N N . PHE B 2 68 ? -5.069 -8.287 -6.879 1.00 28.26 68 PHE H N 1
ATOM 2185 C CA . PHE B 2 68 ? -5.449 -7.096 -6.153 1.00 27.03 68 PHE H CA 1
ATOM 2186 C C . PHE B 2 68 ? -4.590 -5.986 -6.655 1.00 29.03 68 PHE H C 1
ATOM 2187 O O . PHE B 2 68 ? -3.362 -6.142 -6.829 1.00 31.37 68 PHE H O 1
ATOM 2195 N N . THR B 2 69 ? -5.226 -4.835 -6.787 1.00 27.19 69 THR H N 1
ATOM 2196 C CA . THR B 2 69 ? -4.564 -3.642 -7.166 1.00 26.11 69 THR H CA 1
ATOM 2197 C C . THR B 2 69 ? -4.924 -2.475 -6.192 1.00 26.45 69 THR H C 1
ATOM 2198 O O . THR B 2 69 ? -6.070 -2.335 -5.727 1.00 26.03 69 THR H O 1
ATOM 2202 N N . PHE B 2 70 ? -3.943 -1.611 -5.964 1.00 26.82 70 PHE H N 1
ATOM 2203 C CA . PHE B 2 70 ? -3.985 -0.536 -4.996 1.00 27.86 70 PHE H CA 1
ATOM 2204 C C . PHE B 2 70 ? -3.679 0.813 -5.612 1.00 27.16 70 PHE H C 1
ATOM 2205 O O . PHE B 2 70 ? -2.620 0.990 -6.212 1.00 27.22 70 PHE H O 1
ATOM 2213 N N . PHE B 2 71 ? -4.562 1.771 -5.381 1.00 26.60 71 PHE H N 1
ATOM 2214 C CA . PHE B 2 71 ? -4.365 3.125 -5.855 1.00 27.55 71 PHE H CA 1
ATOM 2215 C C . PHE B 2 71 ? -5.149 4.119 -4.990 1.00 27.13 71 PHE H C 1
ATOM 2216 O O . PHE B 2 71 ? -5.925 3.713 -4.173 1.00 30.09 71 PHE H O 1
ATOM 2224 N N . ARG B 2 72 ? -4.909 5.419 -5.133 1.00 29.51 72 ARG H N 1
ATOM 2225 C CA . ARG B 2 72 ? -5.581 6.424 -4.303 1.00 28.06 72 ARG H CA 1
ATOM 2226 C C . ARG B 2 72 ? -5.916 7.670 -5.092 1.00 29.41 72 ARG H C 1
ATOM 2227 O O . ARG B 2 72 ? -5.229 7.985 -6.047 1.00 33.20 72 ARG H O 1
ATOM 2235 N N . ASP B 2 73 ? -6.966 8.385 -4.703 1.00 28.90 73 ASP H N 1
ATOM 2236 C CA . ASP B 2 73 ? -7.244 9.692 -5.306 1.00 28.86 73 ASP H CA 1
ATOM 2237 C C . ASP B 2 73 ? -7.174 10.769 -4.223 1.00 28.17 73 ASP H C 1
ATOM 2238 O O . ASP B 2 73 ? -8.127 10.930 -3.439 1.00 28.35 73 ASP H O 1
ATOM 2243 N N . ASN B 2 74 ? -6.049 11.482 -4.200 1.00 26.45 74 ASN H N 1
ATOM 2244 C CA . ASN B 2 74 ? -5.691 12.398 -3.122 1.00 26.60 74 ASN H CA 1
ATOM 2245 C C . ASN B 2 74 ? -6.670 13.569 -3.019 1.00 28.72 74 ASN H C 1
ATOM 2246 O O . ASN B 2 74 ? -7.242 13.795 -1.968 1.00 29.76 74 ASN H O 1
ATOM 2251 N N . ALA B 2 75 ? -6.962 14.223 -4.133 1.00 28.78 75 ALA H N 1
ATOM 2252 C CA . ALA B 2 75 ? -7.967 15.266 -4.149 1.00 28.81 75 ALA H CA 1
ATOM 2253 C C . ALA B 2 75 ? -9.339 14.820 -3.649 1.00 30.38 75 ALA H C 1
ATOM 2254 O O . ALA B 2 75 ? -10.110 15.657 -3.242 1.00 32.02 75 ALA H O 1
ATOM 2256 N N . ARG B 2 76 ? -9.672 13.536 -3.689 1.00 29.85 76 ARG H N 1
ATOM 2257 C CA . ARG B 2 76 ? -10.938 13.066 -3.121 1.00 29.89 76 ARG H CA 1
ATOM 2258 C C . ARG B 2 76 ? -10.761 12.358 -1.760 1.00 30.61 76 ARG H C 1
ATOM 2259 O O . ARG B 2 76 ? -11.698 11.738 -1.240 1.00 28.80 76 ARG H O 1
ATOM 2267 N N . ASN B 2 77 ? -9.554 12.393 -1.215 1.00 28.34 77 ASN H N 1
ATOM 2268 C CA . ASN B 2 77 ? -9.312 11.829 0.106 1.00 32.71 77 ASN H CA 1
ATOM 2269 C C . ASN B 2 77 ? -9.749 10.393 0.227 1.00 32.51 77 ASN H C 1
ATOM 2270 O O . ASN B 2 77 ? -10.304 9.998 1.247 1.00 32.73 77 ASN H O 1
ATOM 2275 N N . THR B 2 78 ? -9.493 9.617 -0.818 1.00 34.07 78 THR H N 1
ATOM 2276 C CA . THR B 2 78 ? -10.007 8.245 -0.911 1.00 30.28 78 THR H CA 1
ATOM 2277 C C . THR B 2 78 ? -8.919 7.299 -1.424 1.00 28.31 78 THR H C 1
ATOM 2278 O O . THR B 2 78 ? -8.176 7.605 -2.360 1.00 26.61 78 THR H O 1
ATOM 2282 N N . LEU B 2 79 ? -8.828 6.167 -0.741 1.00 28.71 79 LEU H N 1
ATOM 2283 C CA . LEU B 2 79 ? -7.929 5.095 -1.068 1.00 29.26 79 LEU H CA 1
ATOM 2284 C C . LEU B 2 79 ? -8.744 3.884 -1.556 1.00 28.60 79 LEU H C 1
ATOM 2285 O O . LEU B 2 79 ? -9.797 3.556 -1.007 1.00 31.01 79 LEU H O 1
ATOM 2290 N N . TYR B 2 80 ? -8.225 3.185 -2.553 1.00 27.07 80 TYR H N 1
ATOM 2291 C CA . TYR B 2 80 ? -8.944 2.041 -3.079 1.00 25.30 80 TYR H CA 1
ATOM 2292 C C . TYR B 2 80 ? -8.199 0.697 -2.985 1.00 24.66 80 TYR H C 1
ATOM 2293 O O . TYR B 2 80 ? -6.967 0.619 -2.896 1.00 25.64 80 TYR H O 1
ATOM 2302 N N . LEU B 2 81 ? -8.977 -0.370 -3.021 1.00 24.62 81 LEU H N 1
ATOM 2303 C CA . LEU B 2 81 ? -8.443 -1.682 -3.271 1.00 25.14 81 LEU H CA 1
ATOM 2304 C C . LEU B 2 81 ? -9.342 -2.364 -4.286 1.00 26.08 81 LEU H C 1
ATOM 2305 O O . LEU B 2 81 ? -10.465 -2.754 -3.963 1.00 27.95 81 LEU H O 1
ATOM 2310 N N . GLN B 2 82 ? -8.855 -2.460 -5.520 1.00 26.76 82 GLN H N 1
ATOM 2311 C CA . GLN B 2 82 ? -9.527 -3.202 -6.576 1.00 27.19 82 GLN H CA 1
ATOM 2312 C C . GLN B 2 82 ? -9.110 -4.664 -6.468 1.00 27.61 82 GLN H C 1
ATOM 2313 O O . GLN B 2 82 ? -7.925 -4.985 -6.630 1.00 27.19 82 GLN H O 1
ATOM 2319 N N . MET B 2 83 ? -10.074 -5.525 -6.153 1.00 27.75 83 MET H N 1
ATOM 2320 C CA . MET B 2 83 ? -9.848 -6.961 -6.050 1.00 27.75 83 MET H CA 1
ATOM 2321 C C . MET B 2 83 ? -10.330 -7.701 -7.311 1.00 27.15 83 MET H C 1
ATOM 2322 O O . MET B 2 83 ? -11.376 -7.353 -7.882 1.00 24.46 83 MET H O 1
ATOM 2327 N N . SER B 2 84 ? -9.595 -8.722 -7.748 1.00 26.01 84 SER H N 1
ATOM 2328 C CA . SER B 2 84 ? -10.161 -9.659 -8.717 1.00 26.81 84 SER H CA 1
ATOM 2329 C C . SER B 2 84 ? -9.657 -10.992 -8.368 1.00 26.11 84 SER H C 1
ATOM 2330 O O . SER B 2 84 ? -8.756 -11.091 -7.552 1.00 28.17 84 SER H O 1
ATOM 2333 N N . SER B 2 85 ? -10.191 -12.008 -9.030 1.00 26.36 85 SER H N 1
ATOM 2334 C CA . SER B 2 85 ? -9.775 -13.394 -8.834 1.00 29.13 85 SER H CA 1
ATOM 2335 C C . SER B 2 85 ? -9.813 -13.779 -7.359 1.00 31.88 85 SER H C 1
ATOM 2336 O O . SER B 2 85 ? -8.880 -14.393 -6.833 1.00 34.74 85 SER H O 1
ATOM 2339 N N . LEU B 2 86 ? -10.904 -13.419 -6.708 1.00 33.84 86 LEU H N 1
ATOM 2340 C CA . LEU B 2 86 ? -11.067 -13.682 -5.280 1.00 36.65 86 LEU H CA 1
ATOM 2341 C C . LEU B 2 86 ? -11.208 -15.173 -4.987 1.00 35.67 86 LEU H C 1
ATOM 2342 O O . LEU B 2 86 ? -11.832 -15.920 -5.760 1.00 39.22 86 LEU H O 1
ATOM 2347 N N . ARG B 2 87 ? -10.617 -15.592 -3.874 1.00 34.50 87 ARG H N 1
ATOM 2348 C CA . ARG B 2 87 ? -10.727 -16.963 -3.370 1.00 34.87 87 ARG H CA 1
ATOM 2349 C C . ARG B 2 87 ? -11.265 -16.991 -1.967 1.00 32.67 87 ARG H C 1
ATOM 2350 O O . ARG B 2 87 ? -11.190 -16.004 -1.237 1.00 27.10 87 ARG H O 1
ATOM 2358 N N . SER B 2 88 ? -11.755 -18.156 -1.566 1.00 32.11 88 SER H N 1
ATOM 2359 C CA . SER B 2 88 ? -12.200 -18.352 -0.204 1.00 33.08 88 SER H CA 1
ATOM 2360 C C . SER B 2 88 ? -11.313 -17.640 0.816 1.00 32.39 88 SER H C 1
ATOM 2361 O O . SER B 2 88 ? -11.853 -16.893 1.662 1.00 30.72 88 SER H O 1
ATOM 2364 N N . GLU B 2 89 ? -9.994 -17.848 0.726 1.00 30.95 89 GLU H N 1
ATOM 2365 C CA . GLU B 2 89 ? -9.028 -17.311 1.736 1.00 34.87 89 GLU H CA 1
ATOM 2366 C C . GLU B 2 89 ? -8.909 -15.799 1.802 1.00 31.26 89 GLU H C 1
ATOM 2367 O O . GLU B 2 89 ? -8.294 -15.282 2.727 1.00 31.16 89 GLU H O 1
ATOM 2373 N N . ASP B 2 90 ? -9.468 -15.097 0.819 1.00 29.42 90 ASP H N 1
ATOM 2374 C CA . ASP B 2 90 ? -9.482 -13.640 0.809 1.00 27.76 90 ASP H CA 1
ATOM 2375 C C . ASP B 2 90 ? -10.514 -13.115 1.769 1.00 26.42 90 ASP H C 1
ATOM 2376 O O . ASP B 2 90 ? -10.464 -11.967 2.184 1.00 27.66 90 ASP H O 1
ATOM 2381 N N . THR B 2 91 ? -11.444 -13.989 2.104 1.00 26.18 91 THR H N 1
ATOM 2382 C CA . THR B 2 91 ? -12.450 -13.731 3.109 1.00 28.69 91 THR H CA 1
ATOM 2383 C C . THR B 2 91 ? -11.778 -13.211 4.392 1.00 26.66 91 THR H C 1
ATOM 2384 O O . THR B 2 91 ? -10.866 -13.804 4.928 1.00 26.29 91 THR H O 1
ATOM 2388 N N . ALA B 2 92 ? -12.212 -12.034 4.803 1.00 27.19 92 ALA H N 1
ATOM 2389 C CA . ALA B 2 92 ? -11.592 -11.322 5.893 1.00 24.67 92 ALA H CA 1
ATOM 2390 C C . ALA B 2 92 ? -12.311 -9.993 6.029 1.00 23.60 92 ALA H C 1
ATOM 2391 O O . ALA B 2 92 ? -13.032 -9.554 5.112 1.00 23.38 92 ALA H O 1
ATOM 2393 N N . MET B 2 93 ? -12.137 -9.384 7.193 1.00 24.33 93 MET H N 1
ATOM 2394 C CA . MET B 2 93 ? -12.407 -7.971 7.395 1.00 23.42 93 MET H CA 1
ATOM 2395 C C . MET B 2 93 ? -11.207 -7.180 6.908 1.00 23.37 93 MET H C 1
ATOM 2396 O O . MET B 2 93 ? -10.046 -7.499 7.261 1.00 22.68 93 MET H O 1
ATOM 2400 N N . TYR B 2 94 ? -11.497 -6.151 6.100 1.00 23.13 94 TYR H N 1
ATOM 2401 C CA . TYR B 2 94 ? -10.494 -5.281 5.459 1.00 22.26 94 TYR H CA 1
ATOM 2402 C C . TYR B 2 94 ? -10.419 -3.876 6.077 1.00 21.54 94 TYR H C 1
ATOM 2403 O O . TYR B 2 94 ? -11.384 -3.117 6.078 1.00 18.78 94 TYR H O 1
ATOM 2412 N N . PHE B 2 95 ? -9.239 -3.553 6.584 1.00 21.65 95 PHE H N 1
ATOM 2413 C CA . PHE B 2 95 ? -9.011 -2.294 7.315 1.00 24.81 95 PHE H CA 1
ATOM 2414 C C . PHE B 2 95 ? -8.022 -1.453 6.575 1.00 23.78 95 PHE H C 1
ATOM 2415 O O . PHE B 2 95 ? -7.005 -1.996 6.142 1.00 22.14 95 PHE H O 1
ATOM 2423 N N . CYS B 2 96 ? -8.316 -0.164 6.392 1.00 25.17 96 CYS H N 1
ATOM 2424 C CA . CYS B 2 96 ? -7.258 0.763 5.963 1.00 29.28 96 CYS H CA 1
ATOM 2425 C C . CYS B 2 96 ? -6.753 1.471 7.156 1.00 29.95 96 CYS H C 1
ATOM 2426 O O . CYS B 2 96 ? -7.425 1.493 8.212 1.00 31.49 96 CYS H O 1
ATOM 2429 N N . SER B 2 97 ? -5.589 2.072 6.987 1.00 27.24 97 SER H N 1
ATOM 2430 C CA . SER B 2 97 ? -4.855 2.556 8.113 1.00 28.51 97 SER H CA 1
ATOM 2431 C C . SER B 2 97 ? -3.757 3.447 7.665 1.00 27.63 97 SER H C 1
ATOM 2432 O O . SER B 2 97 ? -3.084 3.163 6.691 1.00 31.10 97 SER H O 1
ATOM 2435 N N . ARG B 2 98 ? -3.530 4.487 8.434 1.00 27.63 98 ARG H N 1
ATOM 2436 C CA . ARG B 2 98 ? -2.591 5.523 8.065 1.00 29.12 98 ARG H CA 1
ATOM 2437 C C . ARG B 2 98 ? -1.279 5.377 8.805 1.00 28.60 98 ARG H C 1
ATOM 2438 O O . ARG B 2 98 ? -1.259 5.047 9.963 1.00 35.65 98 ARG H O 1
ATOM 2446 N N . GLU B 2 99 ? -0.184 5.674 8.143 1.00 26.30 99 GLU H N 1
ATOM 2447 C CA . GLU B 2 99 ? 1.103 5.746 8.783 1.00 26.19 99 GLU H CA 1
ATOM 2448 C C . GLU B 2 99 ? 1.251 6.974 9.693 1.00 26.87 99 GLU H C 1
ATOM 2449 O O . GLU B 2 99 ? 0.361 7.828 9.788 1.00 27.44 99 GLU H O 1
ATOM 2455 N N . ASN B 2 100 ? 2.396 7.005 10.377 1.00 27.71 100 ASN H N 1
ATOM 2456 C CA . ASN B 2 100 ? 2.882 8.164 11.104 1.00 29.51 100 ASN H CA 1
ATOM 2457 C C . ASN B 2 100 ? 4.372 7.961 11.389 1.00 30.42 100 ASN H C 1
ATOM 2458 O O . ASN B 2 100 ? 4.911 6.857 11.244 1.00 30.69 100 ASN H O 1
ATOM 2463 N N . TYR B 2 101 ? 5.038 9.046 11.762 1.00 29.31 101 TYR H N 1
ATOM 2464 C CA . TYR B 2 101 ? 6.452 9.021 12.143 1.00 30.37 101 TYR H CA 1
ATOM 2465 C C . TYR B 2 101 ? 6.743 7.843 13.089 1.00 26.93 101 TYR H C 1
ATOM 2466 O O . TYR B 2 101 ? 6.244 7.806 14.189 1.00 25.80 101 TYR H O 1
ATOM 2475 N N . GLY B 2 102 ? 7.487 6.847 12.632 1.00 25.80 102 GLY H N 1
ATOM 2476 C CA . GLY B 2 102 ? 7.879 5.748 13.522 1.00 27.94 102 GLY H CA 1
ATOM 2477 C C . GLY B 2 102 ? 6.851 4.627 13.687 1.00 29.32 102 GLY H C 1
ATOM 2478 O O . GLY B 2 102 ? 7.232 3.515 14.046 1.00 29.62 102 GLY H O 1
ATOM 2479 N N . SER B 2 103 ? 5.571 4.881 13.372 1.00 30.28 103 SER H N 1
ATOM 2480 C CA . SER B 2 103 ? 4.542 3.818 13.404 1.00 29.78 103 SER H CA 1
ATOM 2481 C C . SER B 2 103 ? 3.871 3.460 12.042 1.00 29.76 103 SER H C 1
ATOM 2482 O O . SER B 2 103 ? 3.343 4.323 11.305 1.00 30.04 103 SER H O 1
ATOM 2485 N N . SER B 2 104 ? 3.799 2.167 11.774 1.00 26.31 104 SER H N 1
ATOM 2486 C CA . SER B 2 104 ? 3.153 1.684 10.595 1.00 26.48 104 SER H CA 1
ATOM 2487 C C . SER B 2 104 ? 1.662 1.964 10.561 1.00 29.46 104 SER H C 1
ATOM 2488 O O . SER B 2 104 ? 1.191 2.602 9.610 1.00 29.23 104 SER H O 1
ATOM 2491 N N . PHE B 2 105 ? 0.928 1.496 11.580 1.00 28.19 105 PHE H N 1
ATOM 2492 C CA . PHE B 2 105 ? -0.537 1.457 11.520 1.00 27.86 105 PHE H CA 1
ATOM 2493 C C . PHE B 2 105 ? -1.133 2.274 12.635 1.00 29.29 105 PHE H C 1
ATOM 2494 O O . PHE B 2 105 ? -1.695 1.722 13.610 1.00 29.97 105 PHE H O 1
ATOM 2502 N N . THR B 2 106 ? -1.072 3.583 12.454 1.00 26.42 106 THR H N 1
ATOM 2503 C CA . THR B 2 106 ? -1.311 4.500 13.541 1.00 29.23 106 THR H CA 1
ATOM 2504 C C . THR B 2 106 ? -2.768 4.735 13.779 1.00 30.57 106 THR H C 1
ATOM 2505 O O . THR B 2 106 ? -3.178 4.866 14.921 1.00 28.98 106 THR H O 1
ATOM 2509 N N . TYR B 2 107 ? -3.558 4.789 12.717 1.00 30.19 107 TYR H N 1
ATOM 2510 C CA . TYR B 2 107 ? -4.979 5.083 12.848 1.00 28.64 107 TYR H CA 1
ATOM 2511 C C . TYR B 2 107 ? -5.651 4.056 11.995 1.00 29.85 107 TYR H C 1
ATOM 2512 O O . TYR B 2 107 ? -5.160 3.795 10.874 1.00 31.23 107 TYR H O 1
ATOM 2521 N N . TRP B 2 108 ? -6.759 3.483 12.490 1.00 26.60 108 TRP H N 1
ATOM 2522 C CA . TRP B 2 108 ? -7.515 2.457 11.740 1.00 25.75 108 TRP H CA 1
ATOM 2523 C C . TRP B 2 108 ? -8.954 2.883 11.537 1.00 26.13 108 TRP H C 1
ATOM 2524 O O . TRP B 2 108 ? -9.520 3.551 12.364 1.00 25.29 108 TRP H O 1
ATOM 2535 N N . GLY B 2 109 ? -9.595 2.386 10.488 1.00 28.60 109 GLY H N 1
ATOM 2536 C CA . GLY B 2 109 ? -11.034 2.548 10.349 1.00 27.27 109 GLY H CA 1
ATOM 2537 C C . GLY B 2 109 ? -11.757 1.438 11.069 1.00 27.51 109 GLY H C 1
ATOM 2538 O O . GLY B 2 109 ? -11.118 0.710 11.813 1.00 28.52 109 GLY H O 1
ATOM 2539 N N . GLN B 2 110 ? -13.074 1.321 10.839 1.00 27.88 110 GLN H N 1
ATOM 2540 C CA . GLN B 2 110 ? -13.915 0.289 11.425 1.00 29.98 110 GLN H CA 1
ATOM 2541 C C . GLN B 2 110 ? -13.860 -1.019 10.661 1.00 30.53 110 GLN H C 1
ATOM 2542 O O . GLN B 2 110 ? -14.164 -2.049 11.201 1.00 29.95 110 GLN H O 1
ATOM 2548 N N . GLY B 2 111 ? -13.516 -0.994 9.386 1.00 30.45 111 GLY H N 1
ATOM 2549 C CA . GLY B 2 111 ? -13.449 -2.214 8.627 1.00 29.90 111 GLY H CA 1
ATOM 2550 C C . GLY B 2 111 ? -14.679 -2.496 7.794 1.00 30.01 111 GLY H C 1
ATOM 2551 O O . GLY B 2 111 ? -15.788 -2.072 8.131 1.00 33.09 111 GLY H O 1
ATOM 2552 N N . THR B 2 112 ? -14.477 -3.199 6.686 1.00 28.01 112 THR H N 1
ATOM 2553 C CA . THR B 2 112 ? -15.585 -3.600 5.862 1.00 27.25 112 THR H CA 1
ATOM 2554 C C . THR B 2 112 ? -15.3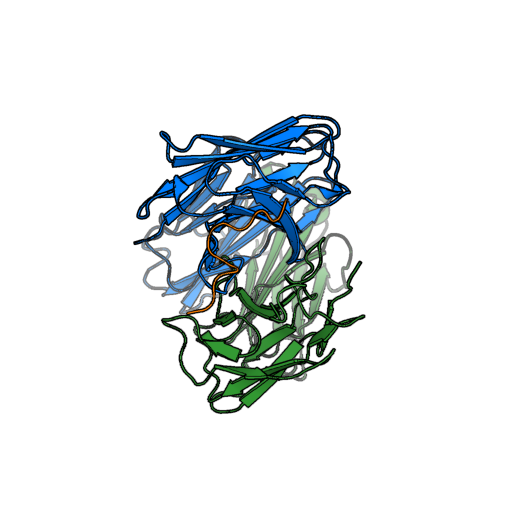26 -5.036 5.482 1.00 26.96 112 THR H C 1
ATOM 2555 O O . THR B 2 112 ? -14.200 -5.402 5.160 1.00 25.51 112 THR H O 1
ATOM 2559 N N . LEU B 2 113 ? -16.391 -5.827 5.521 1.00 27.55 113 LEU H N 1
ATOM 2560 C CA . LEU B 2 113 ? -16.307 -7.270 5.467 1.00 27.87 113 LEU H CA 1
ATOM 2561 C C . LEU B 2 113 ? -16.440 -7.838 4.084 1.00 26.57 113 LEU H C 1
ATOM 2562 O O . LEU B 2 113 ? -17.424 -7.609 3.413 1.00 25.49 113 LEU H O 1
ATOM 2567 N N . VAL B 2 114 ? -15.493 -8.659 3.689 1.00 26.52 114 VAL H N 1
ATOM 2568 C CA . VAL B 2 114 ? -15.578 -9.285 2.375 1.00 26.74 114 VAL H CA 1
ATOM 2569 C C . VAL B 2 114 ? -15.710 -10.766 2.573 1.00 26.45 114 VAL H C 1
ATOM 2570 O O . VAL B 2 114 ? -14.811 -11.378 3.146 1.00 25.64 114 VAL H O 1
ATOM 2574 N N . THR B 2 115 ? -16.839 -11.315 2.109 1.00 29.04 115 THR H N 1
ATOM 2575 C CA . THR B 2 115 ? -17.142 -12.750 2.142 1.00 27.57 115 THR H CA 1
ATOM 2576 C C . THR B 2 115 ? -17.113 -13.398 0.736 1.00 28.01 115 THR H C 1
ATOM 2577 O O . THR B 2 115 ? -17.902 -13.053 -0.159 1.00 30.70 115 THR H O 1
ATOM 2581 N N . VAL B 2 116 ? -16.201 -14.344 0.559 1.00 28.03 116 VAL H N 1
ATOM 2582 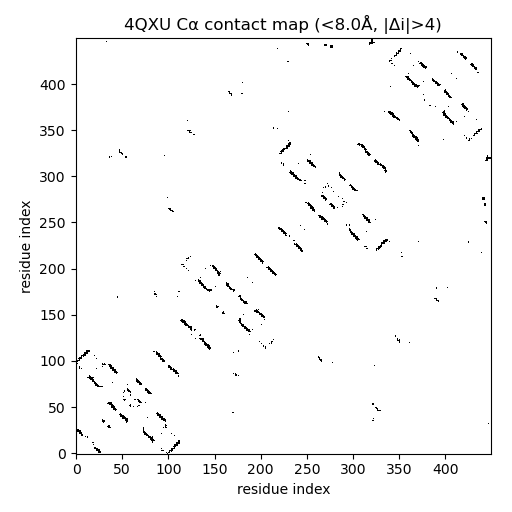C CA . VAL B 2 116 ? -15.960 -14.969 -0.720 1.00 29.44 116 VAL H CA 1
ATOM 2583 C C . VAL B 2 116 ? -16.481 -16.398 -0.672 1.00 29.61 116 VAL H C 1
ATOM 2584 O O . VAL B 2 116 ? -15.896 -17.268 -0.050 1.00 28.58 116 VAL H O 1
ATOM 2588 N N . SER B 2 117 ? -17.602 -16.630 -1.327 1.00 31.42 117 SER H N 1
ATOM 2589 C CA . SER B 2 117 ? -18.191 -17.958 -1.379 1.00 31.31 117 SER H CA 1
ATOM 2590 C C . SER B 2 117 ? -19.372 -17.892 -2.310 1.00 31.19 117 SER H C 1
ATOM 2591 O O . SER B 2 117 ? -19.775 -16.819 -2.723 1.00 34.80 117 SER H O 1
ATOM 2594 N N . SER B 2 118 ? -19.940 -19.038 -2.633 1.00 34.47 118 SER H N 1
ATOM 2595 C CA . SER B 2 118 ? -21.032 -19.108 -3.587 1.00 35.57 118 SER H CA 1
ATOM 2596 C C . SER B 2 118 ? -22.337 -19.527 -2.973 1.00 33.38 118 SER H C 1
ATOM 2597 O O . SER B 2 118 ? -23.255 -19.826 -3.692 1.00 29.86 118 SER H O 1
ATOM 2600 N N . ALA B 2 119 ? -22.432 -19.585 -1.658 1.00 33.26 119 ALA H N 1
ATOM 2601 C CA . ALA B 2 119 ? -23.724 -19.828 -1.042 1.00 32.94 119 ALA H CA 1
ATOM 2602 C C . ALA B 2 119 ? -24.481 -18.551 -1.272 1.00 34.01 119 ALA H C 1
ATOM 2603 O O . ALA B 2 119 ? -23.885 -17.491 -1.460 1.00 33.36 119 ALA H O 1
ATOM 2605 N N . LYS B 2 120 ? -25.795 -18.625 -1.341 1.00 35.24 120 LYS H N 1
ATOM 2606 C CA . LYS B 2 120 ? -26.477 -17.462 -1.817 1.00 38.98 120 LYS H CA 1
ATOM 2607 C C . LYS B 2 120 ? -26.981 -16.631 -0.647 1.00 35.00 120 LYS H C 1
ATOM 2608 O O . LYS B 2 120 ? -27.099 -17.130 0.455 1.00 34.09 120 LYS H O 1
ATOM 2614 N N . THR B 2 121 ? -27.234 -15.356 -0.916 1.00 32.22 121 THR H N 1
ATOM 2615 C CA . THR B 2 121 ? -27.791 -14.442 0.029 1.00 33.82 121 THR H CA 1
ATOM 2616 C C . THR B 2 121 ? -29.169 -14.935 0.511 1.00 36.35 121 THR H C 1
ATOM 2617 O O . THR B 2 121 ? -30.109 -15.053 -0.274 1.00 37.95 121 THR H O 1
ATOM 2621 N N . THR B 2 122 ? -29.262 -15.245 1.813 1.00 36.71 122 THR H N 1
ATOM 2622 C CA . THR B 2 122 ? -30.514 -15.645 2.468 1.00 31.77 122 THR H CA 1
ATOM 2623 C C . THR B 2 122 ? -30.840 -14.724 3.645 1.00 30.09 122 THR H C 1
ATOM 2624 O O . THR B 2 122 ? -29.990 -14.578 4.524 1.00 27.44 122 THR H O 1
ATOM 2628 N N . PRO B 2 123 ? -32.069 -14.144 3.690 1.00 26.93 123 PRO H N 1
ATOM 2629 C CA . PRO B 2 123 ? -32.480 -13.305 4.813 1.00 25.71 123 PRO H CA 1
ATOM 2630 C C . PRO B 2 123 ? -32.792 -14.093 6.076 1.00 28.05 123 PRO H C 1
ATOM 2631 O O . PRO B 2 123 ? -33.076 -15.325 6.020 1.00 25.86 123 PRO H O 1
ATOM 2635 N N . PRO B 2 124 ? -32.716 -13.416 7.230 1.00 26.63 124 PRO H N 1
ATOM 2636 C CA . PRO B 2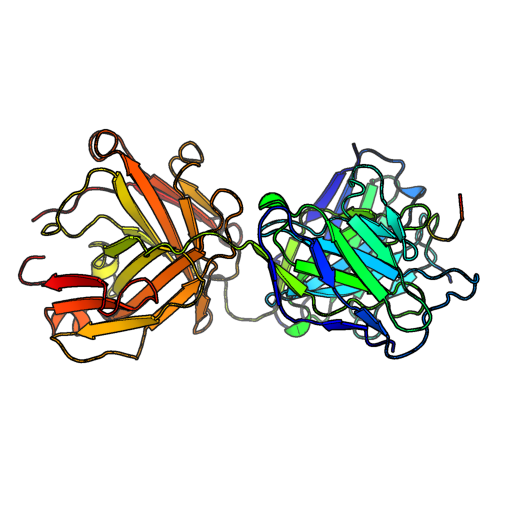 124 ? -32.901 -14.148 8.484 1.00 29.96 124 PRO H CA 1
ATOM 2637 C C . PRO B 2 124 ? -34.372 -14.474 8.794 1.00 29.66 124 PRO H C 1
ATOM 2638 O O . PRO B 2 124 ? -35.259 -13.831 8.267 1.00 32.20 124 PRO H O 1
ATOM 2642 N N . SER B 2 125 ? -34.633 -15.504 9.595 1.00 28.67 125 SER H N 1
ATOM 2643 C CA . SER B 2 125 ? -35.944 -15.612 10.221 1.00 27.15 125 SER H CA 1
ATOM 2644 C C . SER B 2 125 ? -35.721 -15.203 11.664 1.00 25.20 125 SER H C 1
ATOM 2645 O O . SER B 2 125 ? -34.751 -15.619 12.296 1.00 25.86 125 SER H O 1
ATOM 2648 N N . VAL B 2 126 ? -36.605 -14.376 12.196 1.00 24.25 126 VAL H N 1
ATOM 2649 C CA . VAL B 2 126 ? -36.388 -13.747 13.490 1.00 22.56 126 VAL H CA 1
ATOM 2650 C C . VAL B 2 126 ? -37.511 -14.251 14.351 1.00 22.45 126 VAL H C 1
ATOM 2651 O O . VAL B 2 126 ? -38.709 -14.129 13.994 1.00 19.98 126 VAL H O 1
ATOM 2655 N N . TYR B 2 127 ? -37.140 -14.886 15.462 1.00 21.96 127 TYR H N 1
ATOM 2656 C CA . TYR B 2 127 ? -38.138 -15.454 16.337 1.00 23.00 127 TYR H CA 1
ATOM 2657 C C . TYR B 2 127 ? -38.008 -14.862 17.717 1.00 24.69 127 TYR H C 1
ATOM 2658 O O . TYR B 2 127 ? -36.881 -14.764 18.266 1.00 22.04 127 TYR H O 1
ATOM 2667 N N . PRO B 2 128 ? -39.158 -14.473 18.291 1.00 27.67 128 PRO H N 1
ATOM 2668 C CA . PRO B 2 128 ? -39.160 -13.899 19.618 1.00 29.73 128 PRO H CA 1
ATOM 2669 C C . PRO B 2 128 ? -39.091 -15.037 20.668 1.00 27.33 128 PRO H C 1
ATOM 2670 O O . PRO B 2 128 ? -39.723 -16.033 20.515 1.00 29.14 128 PRO H O 1
ATOM 2674 N N . LEU B 2 129 ? -38.303 -14.869 21.712 1.00 25.95 129 LEU H N 1
ATOM 2675 C CA . LEU B 2 129 ? -38.240 -15.841 22.783 1.00 27.15 129 LEU H CA 1
ATOM 2676 C C . LEU B 2 129 ? -38.804 -15.293 24.108 1.00 26.47 129 LEU H C 1
ATOM 2677 O O . LEU B 2 129 ? -38.132 -14.545 24.840 1.00 21.50 129 LEU H O 1
ATOM 2682 N N . ALA B 2 130 ? -40.029 -15.702 24.403 1.00 27.42 130 ALA H N 1
ATOM 2683 C CA . ALA B 2 130 ? -40.644 -15.482 25.716 1.00 29.96 130 ALA H CA 1
ATOM 2684 C C . ALA B 2 130 ? -40.468 -16.758 26.519 1.00 28.58 130 ALA H C 1
ATOM 2685 O O . ALA B 2 130 ? -40.340 -17.806 25.930 1.00 28.30 130 ALA H O 1
ATOM 2687 N N . PRO B 2 131 ? -40.426 -16.672 27.860 1.00 27.85 131 PRO H N 1
ATOM 2688 C CA . PRO B 2 131 ? -40.324 -17.879 28.697 1.00 27.77 131 PRO H CA 1
ATOM 2689 C C . PRO B 2 131 ? -41.538 -18.754 28.504 1.00 29.05 131 PRO H C 1
ATOM 2690 O O . PRO B 2 131 ? -42.612 -18.228 28.215 1.00 27.36 131 PRO H O 1
ATOM 2694 N N . GLY B 2 132 ? -41.377 -20.066 28.677 1.00 30.62 132 GLY H N 1
ATOM 2695 C CA . GLY B 2 132 ? -42.481 -21.013 28.484 1.00 31.49 132 GLY H CA 1
ATOM 2696 C C . GLY B 2 132 ? -43.654 -20.601 29.326 1.00 34.11 132 GLY H C 1
ATOM 2697 O O . GLY B 2 132 ? -43.467 -19.965 30.346 1.00 35.45 132 GLY H O 1
ATOM 2698 N N . SER B 2 133 ? -44.866 -20.938 28.895 1.00 38.05 133 SER H N 1
ATOM 2699 C CA . SER B 2 133 ? -46.064 -20.502 29.599 1.00 40.22 133 SER H CA 1
ATOM 2700 C C . SER B 2 133 ? -46.269 -21.173 30.967 1.00 43.82 133 SER H C 1
ATOM 2701 O O . SER B 2 133 ? -47.048 -20.670 31.798 1.00 45.05 133 SER H O 1
ATOM 2704 N N . ALA B 2 134 ? -45.588 -22.297 31.210 1.00 46.00 134 ALA H N 1
ATOM 2705 C CA . ALA B 2 134 ? -45.642 -22.928 32.524 1.00 46.51 134 ALA H CA 1
ATOM 2706 C C . ALA B 2 134 ? -44.449 -22.554 33.391 1.00 46.21 134 ALA H C 1
ATOM 2707 O O . ALA B 2 134 ? -44.369 -23.009 34.518 1.00 44.54 134 ALA H O 1
ATOM 2709 N N . ALA B 2 135 ? -43.548 -21.707 32.884 1.00 48.41 135 ALA H N 1
ATOM 2710 C CA . ALA B 2 135 ? -42.313 -21.356 33.605 1.00 51.97 135 ALA H CA 1
ATOM 2711 C C . ALA B 2 135 ? -42.570 -20.444 34.808 1.00 53.39 135 ALA H C 1
ATOM 2712 O O . ALA B 2 135 ? -43.700 -19.990 35.017 1.00 49.60 135 ALA H O 1
ATOM 2714 N N . GLN B 2 136 ? -41.557 -20.251 35.625 1.00 52.64 136 GLN H N 1
ATOM 2715 C CA . GLN B 2 136 ? -41.699 -19.452 36.811 1.00 56.71 136 GLN H CA 1
ATOM 2716 C C . GLN B 2 136 ? -41.113 -18.106 36.528 1.00 56.42 136 GLN H C 1
ATOM 2717 O O . GLN B 2 136 ? -40.233 -17.988 35.713 1.00 65.37 136 GLN H O 1
ATOM 2720 N N . THR B 2 137 ? -41.571 -17.091 37.214 1.00 54.98 137 THR H N 1
ATOM 2721 C CA . THR B 2 137 ? -41.027 -15.773 37.045 1.00 58.52 137 THR H CA 1
ATOM 2722 C C . THR B 2 137 ? -40.778 -15.432 38.452 1.00 54.71 137 THR H C 1
ATOM 2723 O O . THR B 2 137 ? -41.608 -15.800 39.229 1.00 61.38 137 THR H O 1
ATOM 2727 N N . ASN B 2 138 ? -39.703 -14.774 38.873 1.00 52.66 138 ASN H N 1
ATOM 2728 C CA . ASN B 2 138 ? -38.619 -14.115 38.157 1.00 46.89 138 ASN H CA 1
ATOM 2729 C C . ASN B 2 138 ? -38.546 -12.568 38.140 1.00 40.40 138 ASN H C 1
ATOM 2730 O O . ASN B 2 138 ? -39.156 -11.925 37.325 1.00 35.86 138 ASN H O 1
ATOM 2735 N N . SER B 2 139 ? -37.770 -12.008 39.073 1.00 32.71 139 SER H N 1
ATOM 2736 C CA . SER B 2 139 ? -37.689 -10.567 39.333 1.00 29.43 139 SER H CA 1
ATOM 2737 C C . SER B 2 139 ? -36.909 -9.749 38.315 1.00 28.55 139 SER H C 1
ATOM 2738 O O . SER B 2 139 ? -37.277 -8.673 38.012 1.00 26.55 139 SER H O 1
ATOM 2741 N N . MET B 2 140 ? -35.838 -10.298 37.791 1.00 25.65 140 MET H N 1
ATOM 2742 C CA . MET B 2 140 ? -35.230 -9.803 36.586 1.00 25.30 140 MET H CA 1
ATOM 2743 C C . MET B 2 140 ? -35.579 -10.785 35.495 1.00 25.25 140 MET H C 1
ATOM 2744 O O . MET B 2 140 ? -35.245 -11.915 35.587 1.00 25.99 140 MET H O 1
ATOM 2749 N N . VAL B 2 141 ? -36.275 -10.366 34.469 1.00 23.79 141 VAL H N 1
ATOM 2750 C CA . VAL B 2 141 ? -36.684 -11.363 33.456 1.00 24.52 141 VAL H CA 1
ATOM 2751 C C . VAL B 2 141 ? -35.783 -11.401 32.219 1.00 23.54 141 VAL H C 1
ATOM 2752 O O . VAL B 2 141 ? -35.422 -10.382 31.682 1.00 26.32 141 VAL H O 1
ATOM 2756 N N . THR B 2 142 ? -35.405 -12.601 31.802 1.00 23.60 142 THR H N 1
ATOM 2757 C CA . THR B 2 142 ? -34.607 -12.810 30.651 1.00 26.12 142 THR H CA 1
ATOM 2758 C C . THR B 2 142 ? -35.501 -13.122 29.407 1.00 25.91 142 THR H C 1
ATOM 2759 O O . THR B 2 142 ? -36.327 -14.034 29.433 1.00 28.40 142 THR H O 1
ATOM 2763 N N . LEU B 2 143 ? -35.349 -12.309 28.359 1.00 23.81 143 LEU H N 1
ATOM 2764 C CA . LEU B 2 143 ? -36.039 -12.475 27.082 1.00 24.02 143 LEU H CA 1
ATOM 2765 C C . LEU B 2 143 ? -35.005 -12.650 25.997 1.00 23.26 143 LEU H C 1
ATOM 2766 O O . LEU B 2 143 ? -33.876 -12.225 26.169 1.00 18.68 143 LEU H O 1
ATOM 2771 N N . GLY B 2 144 ? -35.400 -13.281 24.889 1.00 25.64 144 GLY H N 1
ATOM 2772 C CA . GLY B 2 144 ? -34.450 -13.562 23.768 1.00 27.40 144 GLY H CA 1
ATOM 2773 C C . GLY B 2 144 ? -34.971 -13.264 22.359 1.00 26.03 144 GLY H C 1
ATOM 2774 O O . GLY B 2 144 ? -36.164 -13.150 22.143 1.00 25.00 144 GLY H O 1
ATOM 2775 N N . CYS B 2 145 ? -34.083 -13.090 21.402 1.00 26.43 145 CYS H N 1
ATOM 2776 C CA . CYS B 2 145 ? -34.480 -13.425 20.052 1.00 30.08 145 CYS H CA 1
ATOM 2777 C C . CYS B 2 145 ? -33.455 -14.306 19.302 1.00 25.62 145 CYS H C 1
ATOM 2778 O O . CYS B 2 145 ? -32.243 -14.277 19.550 1.00 24.43 145 CYS H O 1
ATOM 2781 N N . LEU B 2 146 ? -34.013 -15.155 18.457 1.00 25.38 146 LEU H N 1
ATOM 2782 C CA . LEU B 2 146 ? -33.268 -16.111 17.647 1.00 25.32 146 LEU H CA 1
ATOM 2783 C C . LEU B 2 146 ? -33.300 -15.636 16.191 1.00 25.12 146 LEU H C 1
ATOM 2784 O O . LEU B 2 146 ? -34.366 -15.464 15.651 1.00 26.22 146 LEU H O 1
ATOM 2789 N N . VAL B 2 147 ? -32.126 -15.465 15.570 1.00 26.19 147 VAL H N 1
ATOM 2790 C CA . VAL B 2 147 ? -31.989 -14.996 14.196 1.00 25.26 147 VAL H CA 1
ATOM 2791 C C . VAL B 2 147 ? -31.375 -16.153 13.409 1.00 27.29 147 VAL H C 1
ATOM 2792 O O . VAL B 2 147 ? -30.184 -16.407 13.540 1.00 29.37 147 VAL H O 1
ATOM 2796 N N . LYS B 2 148 ? -32.186 -16.857 12.608 1.00 27.63 148 LYS H N 1
ATOM 2797 C CA . LYS B 2 148 ? -31.776 -18.129 12.001 1.00 29.57 148 LYS H CA 1
ATOM 2798 C C . LYS B 2 148 ? -31.835 -18.168 10.499 1.00 28.83 148 LYS H C 1
ATOM 2799 O O . LYS B 2 148 ? -32.741 -17.594 9.908 1.00 30.80 148 LYS H O 1
ATOM 2805 N N . GLY B 2 149 ? -30.891 -18.886 9.895 1.00 29.45 149 GLY H N 1
ATOM 2806 C CA . GLY B 2 149 ? -30.956 -19.195 8.461 1.00 30.14 149 GLY H CA 1
ATOM 2807 C C . GLY B 2 149 ? -30.584 -18.020 7.555 1.00 30.26 149 GLY H C 1
ATOM 2808 O O . GLY B 2 149 ? -31.262 -17.783 6.571 1.00 33.31 149 GLY H O 1
ATOM 2809 N N . TYR B 2 150 ? -29.509 -17.292 7.887 1.00 27.94 150 TYR H N 1
ATOM 2810 C CA . TYR B 2 150 ? -29.087 -16.152 7.099 1.00 25.38 150 TYR H CA 1
ATOM 2811 C C . TYR B 2 150 ? -27.732 -16.298 6.531 1.00 23.98 150 TYR H C 1
ATOM 2812 O O . TYR B 2 150 ? -26.940 -17.119 7.003 1.00 23.52 150 TYR H O 1
ATOM 2821 N N . PHE B 2 151 ? -27.477 -15.484 5.503 1.00 21.68 151 PHE H N 1
ATOM 2822 C CA . PHE B 2 151 ? -26.202 -15.472 4.810 1.00 22.89 151 PHE H CA 1
ATOM 2823 C C . PHE B 2 151 ? -26.071 -14.239 3.892 1.00 22.82 151 PHE H C 1
ATOM 2824 O O . PHE B 2 151 ? -27.054 -13.788 3.291 1.00 21.08 151 PHE H O 1
ATOM 2832 N N . PRO B 2 152 ? -24.872 -13.646 3.809 1.00 21.49 152 PRO H N 1
ATOM 2833 C CA . PRO B 2 152 ? -23.718 -13.784 4.661 1.00 22.55 152 PRO H CA 1
ATOM 2834 C C . PRO B 2 152 ? -23.882 -12.926 5.969 1.00 23.78 152 PRO H C 1
ATOM 2835 O O . PRO B 2 152 ? -24.931 -12.343 6.200 1.00 23.67 152 PRO H O 1
ATOM 2839 N N . GLU B 2 153 ? -22.825 -12.846 6.763 1.00 25.39 153 GLU H N 1
ATOM 2840 C CA . GLU B 2 153 ? -22.716 -11.900 7.882 1.00 28.36 153 GLU H CA 1
ATOM 2841 C C . GLU B 2 153 ? -22.477 -10.519 7.278 1.00 26.91 153 GLU H C 1
ATOM 2842 O O . GLU B 2 153 ? -22.097 -10.466 6.123 1.00 24.84 153 GLU H O 1
ATOM 2848 N N . PRO B 2 154 ? -22.704 -9.415 8.050 1.00 27.39 154 PRO H N 1
ATOM 2849 C CA . PRO B 2 154 ? -23.194 -9.344 9.455 1.00 27.50 154 PRO H CA 1
ATOM 2850 C C . PRO B 2 154 ? -24.722 -9.088 9.623 1.00 28.81 154 PRO H C 1
ATOM 2851 O O . PRO B 2 154 ? -25.389 -8.587 8.710 1.00 24.98 154 PRO H O 1
ATOM 2855 N N . VAL B 2 155 ? -25.251 -9.398 10.805 1.00 32.57 155 VAL H N 1
ATOM 2856 C CA . VAL B 2 155 ? -26.499 -8.796 11.254 1.00 34.86 155 VAL H CA 1
ATOM 2857 C C . VAL B 2 155 ? -26.283 -7.995 12.516 1.00 34.19 155 VAL H C 1
ATOM 2858 O O . VAL B 2 155 ? -25.439 -8.329 13.321 1.00 35.81 155 VAL H O 1
ATOM 2862 N N . THR B 2 156 ? -27.085 -6.944 12.652 1.00 37.43 156 THR H N 1
ATOM 2863 C CA . THR B 2 156 ? -27.076 -5.988 13.754 1.00 36.09 156 THR H CA 1
ATOM 2864 C C . THR B 2 156 ? -28.317 -6.305 14.546 1.00 36.29 156 THR H C 1
ATOM 2865 O O . THR B 2 156 ? -29.421 -6.298 13.976 1.00 42.60 156 THR H O 1
ATOM 2869 N N . VAL B 2 157 ? -28.141 -6.625 15.827 1.00 32.49 157 VAL H N 1
ATOM 2870 C CA . VAL B 2 157 ? -29.251 -6.757 16.759 1.00 29.65 157 VAL H CA 1
ATOM 2871 C C . VAL B 2 157 ? -29.248 -5.600 17.747 1.00 30.01 157 VAL H C 1
ATOM 2872 O O . VAL B 2 157 ? -28.198 -5.188 18.211 1.00 31.84 157 VAL H O 1
ATOM 2876 N N . THR B 2 158 ? -30.438 -5.088 18.045 1.00 28.15 158 THR H N 1
ATOM 2877 C CA . THR B 2 158 ? -30.643 -4.073 19.079 1.00 27.30 158 THR H CA 1
ATOM 2878 C C . THR B 2 158 ? -31.936 -4.397 19.796 1.00 24.55 158 THR H C 1
ATOM 2879 O O . THR B 2 158 ? -32.720 -5.213 19.338 1.00 22.09 158 THR H O 1
ATOM 2883 N N . TRP B 2 159 ? -32.175 -3.708 20.911 1.00 24.40 159 TRP H N 1
ATOM 2884 C CA . TRP B 2 159 ? -33.373 -3.906 21.682 1.00 23.86 159 TRP H CA 1
ATOM 2885 C C . TRP B 2 159 ? -34.007 -2.568 21.919 1.00 23.41 159 TRP H C 1
ATOM 2886 O O . TRP B 2 159 ? -33.294 -1.640 22.242 1.00 26.90 159 TRP H O 1
ATOM 2897 N N . ASN B 2 160 ? -35.317 -2.461 21.748 1.00 21.98 160 ASN H N 1
ATOM 2898 C CA . ASN B 2 160 ? -35.975 -1.171 21.696 1.00 25.02 160 ASN H CA 1
ATOM 2899 C C . ASN B 2 160 ? -35.137 -0.095 20.970 1.00 24.60 160 ASN H C 1
ATOM 2900 O O . ASN B 2 160 ? -34.851 0.987 21.509 1.00 25.88 160 ASN H O 1
ATOM 2905 N N . SER B 2 161 ? -34.716 -0.446 19.767 1.00 23.70 161 SER H N 1
ATOM 2906 C CA . SER B 2 161 ? -33.893 0.396 18.895 1.00 27.52 161 SER H CA 1
ATOM 2907 C C . SER B 2 161 ? -32.764 1.081 19.641 1.00 28.47 161 SER H C 1
ATOM 2908 O O . SER B 2 161 ? -32.455 2.250 19.362 1.00 29.09 161 SER H O 1
ATOM 2911 N N . GLY B 2 162 ? -32.132 0.333 20.541 1.00 26.74 162 GLY H N 1
ATOM 2912 C CA . GLY B 2 162 ? -30.944 0.810 21.256 1.00 28.18 162 GLY H CA 1
ATOM 2913 C C . GLY B 2 162 ? -31.275 1.357 22.639 1.00 28.87 162 GLY H C 1
ATOM 2914 O O . GLY B 2 162 ? -30.379 1.547 23.443 1.00 29.68 162 GLY H O 1
ATOM 2915 N N . SER B 2 163 ? -32.554 1.611 22.933 1.00 27.33 163 SER H N 1
ATOM 2916 C CA . SER B 2 163 ? -32.889 2.227 24.229 1.00 30.25 163 SER H CA 1
ATOM 2917 C C . SER B 2 163 ? -32.625 1.284 25.403 1.00 32.17 163 SER H C 1
ATOM 2918 O O . SER B 2 163 ? -32.537 1.755 26.540 1.00 34.54 163 SER H O 1
ATOM 2921 N N . LEU B 2 164 ? -32.573 -0.025 25.144 1.00 32.51 164 LEU H N 1
ATOM 2922 C CA . LEU B 2 164 ? -32.143 -1.022 26.145 1.00 35.23 164 LEU H CA 1
ATOM 2923 C C . LEU B 2 164 ? -30.790 -1.481 25.672 1.00 44.14 164 LEU H C 1
ATOM 2924 O O . LEU B 2 164 ? -30.678 -2.339 24.770 1.00 50.30 164 LEU H O 1
ATOM 2929 N N . SER B 2 165 ? -29.771 -0.844 26.220 1.00 49.31 165 SER H N 1
ATOM 2930 C CA . SER B 2 165 ? -28.396 -1.220 25.979 1.00 53.51 165 SER H CA 1
ATOM 2931 C C . SER B 2 165 ? -27.893 -2.056 27.151 1.00 48.93 165 SER H C 1
ATOM 2932 O O . SER B 2 165 ? -27.099 -2.977 26.992 1.00 44.18 165 SER H O 1
ATOM 2935 N N . SER B 2 166 ? -28.413 -1.711 28.321 1.00 47.28 166 SER H N 1
ATOM 2936 C CA . SER B 2 166 ? -28.019 -2.259 29.604 1.00 46.91 166 SER H CA 1
ATOM 2937 C C . SER B 2 166 ? -27.740 -3.774 29.717 1.00 43.62 166 SER H C 1
ATOM 2938 O O . SER B 2 166 ? -26.570 -4.147 29.880 1.00 49.81 166 SER H O 1
ATOM 2941 N N . GLY B 2 167 ? -28.761 -4.642 29.689 1.00 34.17 167 GLY H N 1
ATOM 2942 C CA . GLY B 2 167 ? -28.538 -6.080 30.089 1.00 30.49 167 GLY H CA 1
ATOM 2943 C C . GLY B 2 167 ? -28.473 -7.057 28.906 1.00 27.63 167 GLY H C 1
ATOM 2944 O O . GLY B 2 167 ? -29.125 -8.096 28.891 1.00 26.06 167 GLY H O 1
ATOM 2945 N N . VAL B 2 168 ? -27.645 -6.743 27.926 1.00 24.92 168 VAL H N 1
ATOM 2946 C CA . VAL B 2 168 ? -27.709 -7.399 26.659 1.00 23.75 168 VAL H CA 1
ATOM 2947 C C . VAL B 2 168 ? -26.522 -8.303 26.414 1.00 22.29 168 VAL H C 1
ATOM 2948 O O . VAL B 2 168 ? -25.394 -7.926 26.624 1.00 21.03 168 VAL H O 1
ATOM 2952 N N . HIS B 2 169 ? -26.796 -9.491 25.889 1.00 23.87 169 HIS H N 1
ATOM 2953 C CA . HIS B 2 169 ? -25.754 -10.387 25.382 1.00 24.80 169 HIS H CA 1
ATOM 2954 C C . HIS B 2 169 ? -26.123 -10.859 23.978 1.00 24.95 169 HIS H C 1
ATOM 2955 O O . HIS B 2 169 ? -27.140 -11.518 23.775 1.00 26.61 169 HIS H O 1
ATOM 2962 N N . THR B 2 170 ? -25.309 -10.525 22.995 1.00 25.44 170 THR H N 1
ATOM 2963 C CA . THR B 2 170 ? -25.601 -10.868 21.628 1.00 24.28 170 THR H CA 1
ATOM 2964 C C . THR B 2 170 ? -24.480 -11.795 21.179 1.00 25.41 170 THR H C 1
ATOM 2965 O O . THR B 2 170 ? -23.309 -11.425 21.220 1.00 28.57 170 THR H O 1
ATOM 2969 N N . PHE B 2 171 ? -24.810 -13.032 20.808 1.00 25.05 171 PHE H N 1
ATOM 2970 C CA . PHE B 2 171 ? -23.761 -14.054 20.688 1.00 25.18 171 PHE H CA 1
ATOM 2971 C C . PHE B 2 171 ? -23.230 -14.130 19.267 1.00 27.62 171 PHE H C 1
ATOM 2972 O O . PHE B 2 171 ? -23.976 -13.908 18.314 1.00 29.69 171 PHE H O 1
ATOM 2980 N N . PRO B 2 172 ? -21.934 -14.426 19.097 1.00 31.91 172 PRO H N 1
ATOM 2981 C CA . PRO B 2 172 ? -21.437 -14.511 17.717 1.00 32.95 172 PRO H CA 1
ATOM 2982 C C . PRO B 2 172 ? -22.129 -15.591 16.912 1.00 33.59 172 PRO H C 1
ATOM 2983 O O . PRO B 2 172 ? -22.381 -16.690 17.416 1.00 35.30 172 PRO H O 1
ATOM 2987 N N . ALA B 2 173 ? -22.389 -15.282 15.651 1.00 34.49 173 ALA H N 1
ATOM 2988 C CA . ALA B 2 173 ? -23.021 -16.221 14.717 1.00 33.97 173 ALA H CA 1
ATOM 2989 C C . ALA B 2 173 ? -22.262 -17.488 14.684 1.00 33.35 173 ALA H C 1
ATOM 2990 O O . ALA B 2 173 ? -21.069 -17.487 14.865 1.00 36.33 173 ALA H O 1
ATOM 2992 N N . VAL B 2 174 ? -22.963 -18.575 14.431 1.00 36.91 174 VAL H N 1
ATOM 2993 C CA . VAL B 2 174 ? -22.332 -19.842 14.133 1.00 36.21 174 VAL H CA 1
ATOM 2994 C C . VAL B 2 174 ? -22.788 -20.235 12.733 1.00 35.40 174 VAL H C 1
ATOM 2995 O O . VAL B 2 174 ? -23.968 -20.192 12.444 1.00 31.68 174 VAL H O 1
ATOM 2999 N N . LEU B 2 175 ? -21.844 -20.573 11.865 1.00 37.50 175 LEU H N 1
ATOM 3000 C CA . LEU B 2 175 ? -22.147 -21.036 10.516 1.00 40.09 175 LEU H CA 1
ATOM 3001 C C . LEU B 2 175 ? -22.433 -22.523 10.510 1.00 41.68 175 LEU H C 1
ATOM 3002 O O . LEU B 2 175 ? -21.713 -23.272 11.136 1.00 36.98 175 LEU H O 1
ATOM 3007 N N . GLN B 2 176 ? -23.480 -22.941 9.808 1.00 42.77 176 GLN H N 1
ATOM 3008 C CA . GLN B 2 176 ? -23.728 -24.362 9.543 1.00 46.36 176 GLN H CA 1
ATOM 3009 C C . GLN B 2 176 ? -24.449 -24.582 8.225 1.00 45.20 176 GLN H C 1
ATOM 3010 O O . GLN B 2 176 ? -25.508 -23.997 8.016 1.00 44.21 176 GLN H O 1
ATOM 3016 N N . SER B 2 177 ? -23.944 -25.461 7.365 1.00 43.36 177 SER H N 1
ATOM 3017 C CA . SER B 2 177 ? -24.713 -25.828 6.169 1.00 44.55 177 SER H CA 1
ATOM 3018 C C . SER B 2 177 ? -25.015 -24.584 5.320 1.00 42.62 177 SER H C 1
ATOM 3019 O O . SER B 2 177 ? -26.139 -24.428 4.845 1.00 42.82 177 SER H O 1
ATOM 3021 N N . ASP B 2 178 ? -24.031 -23.685 5.215 1.00 38.22 178 ASP H N 1
ATOM 3022 C CA . ASP B 2 178 ? -24.130 -22.442 4.465 1.00 39.73 178 ASP H CA 1
ATOM 3023 C C . ASP B 2 178 ? -25.104 -21.431 5.051 1.00 39.57 178 ASP H C 1
ATOM 3024 O O . ASP B 2 178 ? -25.419 -20.435 4.389 1.00 41.15 178 ASP H O 1
ATOM 3026 N N . LEU B 2 179 ? -25.576 -21.650 6.277 1.00 34.25 179 LEU H N 1
ATOM 3027 C CA . LEU B 2 179 ? -26.431 -20.634 6.946 1.00 31.85 179 LEU H CA 1
ATOM 3028 C C . LEU B 2 179 ? -25.925 -20.334 8.361 1.00 26.98 179 LEU H C 1
ATOM 3029 O O . LEU B 2 179 ? -25.394 -21.192 9.060 1.00 26.51 179 LEU H O 1
ATOM 3034 N N . TYR B 2 180 ? -26.073 -19.092 8.748 1.00 25.08 180 TYR H N 1
ATOM 3035 C CA . TYR B 2 180 ? -25.662 -18.630 10.032 1.00 25.33 180 TYR H CA 1
ATOM 3036 C C . TYR B 2 180 ? -26.840 -18.542 10.959 1.00 25.91 180 TYR H C 1
ATOM 3037 O O . TYR B 2 180 ? -27.948 -18.229 10.558 1.00 26.00 180 TYR H O 1
ATOM 3046 N N . THR B 2 181 ? -26.578 -18.791 12.225 1.00 28.32 181 THR H N 1
ATOM 3047 C CA . THR B 2 181 ? -27.580 -18.645 13.273 1.00 30.50 181 THR H CA 1
ATOM 3048 C C . THR B 2 181 ? -26.993 -17.869 14.446 1.00 28.15 181 THR H C 1
ATOM 3049 O O . THR B 2 181 ? -25.813 -17.977 14.762 1.00 27.39 181 THR H O 1
ATOM 3053 N N . LEU B 2 182 ? -27.833 -17.115 15.118 1.00 26.59 182 LEU H N 1
ATOM 3054 C CA . LEU B 2 182 ? -27.348 -16.220 16.152 1.00 26.47 182 LEU H CA 1
ATOM 3055 C C . LEU B 2 182 ? -28.451 -15.950 17.157 1.00 26.49 182 LEU H C 1
ATOM 3056 O O . LEU B 2 182 ? -29.663 -16.020 16.817 1.00 28.22 182 LEU H O 1
ATOM 3061 N N . SER B 2 183 ? -28.083 -15.566 18.377 1.00 24.67 183 SER H N 1
ATOM 3062 C CA . SER B 2 183 ? -29.112 -15.128 19.303 1.00 24.26 183 SER H CA 1
ATOM 3063 C C . SER B 2 183 ? -28.685 -13.990 20.227 1.00 23.22 183 SER H C 1
ATOM 3064 O O . SER B 2 183 ? -27.485 -13.654 20.393 1.00 22.60 183 SER H O 1
ATOM 3067 N N . SER B 2 184 ? -29.691 -13.303 20.737 1.00 20.98 184 SER H N 1
ATOM 3068 C CA . SER B 2 184 ? -29.435 -12.170 21.604 1.00 20.57 184 SER H CA 1
ATOM 3069 C C . SER B 2 184 ? -30.314 -12.267 22.785 1.00 18.82 184 SER H C 1
ATOM 3070 O O . SER B 2 184 ? -31.491 -12.574 22.650 1.00 19.51 184 SER H O 1
ATOM 3073 N N . SER B 2 185 ? -29.787 -11.979 23.955 1.00 18.43 185 SER H N 1
ATOM 3074 C CA . SER B 2 185 ? -30.653 -12.019 25.123 1.00 18.37 185 SER H CA 1
ATOM 3075 C C . SER B 2 185 ? -30.642 -10.696 25.806 1.00 17.33 185 SER H C 1
ATOM 3076 O O . SER B 2 185 ? -29.644 -10.002 25.799 1.00 17.99 185 SER H O 1
ATOM 3079 N N . VAL B 2 186 ? -31.747 -10.387 26.461 1.00 17.72 186 VAL H N 1
ATOM 3080 C CA . VAL B 2 186 ? -31.864 -9.158 27.228 1.00 18.16 186 VAL H CA 1
ATOM 3081 C C . VAL B 2 186 ? -32.629 -9.405 28.532 1.00 20.34 186 VAL H C 1
ATOM 3082 O O . VAL B 2 186 ? -33.631 -10.144 28.566 1.00 22.20 186 VAL H O 1
ATOM 3086 N N . THR B 2 187 ? -32.135 -8.784 29.593 1.00 19.93 187 THR H N 1
ATOM 3087 C CA . THR B 2 187 ? -32.607 -9.030 30.951 1.00 21.87 187 THR H CA 1
ATOM 3088 C C . THR B 2 187 ? -33.119 -7.714 31.541 1.00 21.68 187 THR H C 1
ATOM 3089 O O . THR B 2 187 ? -32.345 -6.795 31.719 1.00 20.61 187 THR H O 1
ATOM 3093 N N . VAL B 2 188 ? -34.428 -7.644 31.814 1.00 22.14 188 VAL H N 1
ATOM 3094 C CA . VAL B 2 188 ? -35.096 -6.405 32.267 1.00 21.39 188 VAL H CA 1
ATOM 3095 C C . VAL B 2 188 ? -35.914 -6.668 33.549 1.00 24.04 188 VAL H C 1
ATOM 3096 O O . VAL B 2 188 ? -36.266 -7.816 33.852 1.00 23.67 188 VAL H O 1
ATOM 3100 N N . PRO B 2 189 ? -36.157 -5.617 34.349 1.00 23.63 189 PRO H N 1
ATOM 3101 C CA . PRO B 2 189 ? -36.883 -5.838 35.597 1.00 24.08 189 PRO H CA 1
ATOM 3102 C C . PRO B 2 189 ? -38.365 -6.155 35.382 1.00 25.11 189 PRO H C 1
ATOM 3103 O O . PRO B 2 189 ? -38.999 -5.589 34.507 1.00 28.21 189 PRO H O 1
ATOM 3107 N N . SER B 2 190 ? -38.923 -6.989 36.240 1.00 25.26 190 SER H N 1
ATOM 3108 C CA . SER B 2 190 ? -40.267 -7.547 36.085 1.00 24.74 190 SER H CA 1
ATOM 3109 C C . SER B 2 190 ? -41.340 -6.530 35.989 1.00 24.52 190 SER H C 1
ATOM 3110 O O . SER B 2 190 ? -42.408 -6.830 35.491 1.00 23.12 190 SER H O 1
ATOM 3113 N N . SER B 2 191 ? -41.073 -5.344 36.533 1.00 25.11 191 SER H N 1
ATOM 3114 C CA . SER B 2 191 ? -41.977 -4.206 36.425 1.00 23.52 191 SER H CA 1
ATOM 3115 C C . SER B 2 191 ? -42.068 -3.623 35.026 1.00 23.31 191 SER H C 1
ATOM 3116 O O . SER B 2 191 ? -43.071 -3.015 34.690 1.00 25.67 191 SER H O 1
ATOM 3119 N N . THR B 2 192 ? -41.041 -3.810 34.212 1.00 22.81 192 THR H N 1
ATOM 3120 C CA . THR B 2 192 ? -40.994 -3.205 32.892 1.00 23.77 192 THR H CA 1
ATOM 3121 C C . THR B 2 192 ? -41.532 -4.123 31.757 1.00 24.05 192 THR H C 1
ATOM 3122 O O . THR B 2 192 ? -41.902 -3.607 30.715 1.00 22.08 192 THR H O 1
ATOM 3126 N N . TRP B 2 193 ? -41.595 -5.443 31.991 1.00 24.99 193 TRP H N 1
ATOM 3127 C CA . TRP B 2 193 ? -42.218 -6.416 31.072 1.00 25.68 193 TRP H CA 1
ATOM 3128 C C . TRP B 2 193 ? -42.994 -7.490 31.839 1.00 27.09 193 TRP H C 1
ATOM 3129 O O . TRP B 2 193 ? -42.425 -8.123 32.738 1.00 23.72 193 TRP H O 1
ATOM 3140 N N . PRO B 2 194 ? -44.244 -7.794 31.409 1.00 30.92 194 PRO H N 1
ATOM 3141 C CA . PRO B 2 194 ? -44.814 -7.409 30.091 1.00 32.35 194 PRO H CA 1
ATOM 3142 C C . PRO B 2 194 ? -45.560 -6.073 30.015 1.00 33.93 194 PRO H C 1
ATOM 3143 O O . PRO B 2 194 ? -46.074 -5.720 28.921 1.00 33.93 194 PRO H O 1
ATOM 3147 N N . SER B 2 195 ? -45.606 -5.316 31.113 1.00 30.48 195 SER H N 1
ATOM 3148 C CA . SER B 2 195 ? -46.398 -4.099 31.110 1.00 29.40 195 SER H CA 1
ATOM 3149 C C . SER B 2 195 ? -45.985 -3.134 29.976 1.00 32.35 195 SER H C 1
ATOM 3150 O O . SER B 2 195 ? -46.835 -2.477 29.396 1.00 36.21 195 SER H O 1
ATOM 3153 N N . GLU B 2 196 ? -44.705 -3.060 29.631 1.00 32.39 196 GLU H N 1
ATOM 3154 C CA . GLU B 2 196 ? -44.283 -2.240 28.509 1.00 32.54 196 GLU H CA 1
ATOM 3155 C C . GLU B 2 196 ? -43.702 -3.123 27.398 1.00 29.79 196 GLU H C 1
ATOM 3156 O O . GLU B 2 196 ? -43.348 -4.247 27.619 1.00 29.17 196 GLU H O 1
ATOM 3162 N N . THR B 2 197 ? -43.549 -2.583 26.202 1.00 30.79 197 THR H N 1
ATOM 3163 C CA . THR B 2 197 ? -43.103 -3.398 25.086 1.00 31.58 197 THR H CA 1
ATOM 3164 C C . THR B 2 197 ? -41.595 -3.557 25.097 1.00 31.02 197 THR H C 1
ATOM 3165 O O . THR B 2 197 ? -40.858 -2.591 25.290 1.00 33.19 197 THR H O 1
ATOM 3169 N N . VAL B 2 198 ? -41.149 -4.793 24.921 1.00 29.32 198 VAL H N 1
ATOM 3170 C CA . VAL B 2 198 ? -39.770 -5.072 24.605 1.00 27.02 198 VAL H CA 1
ATOM 3171 C C . VAL B 2 198 ? -39.788 -5.674 23.209 1.00 28.38 198 VAL H C 1
ATOM 3172 O O . VAL B 2 198 ? -40.669 -6.475 22.917 1.00 27.05 198 VAL H O 1
ATOM 3176 N N . THR B 2 199 ? -38.801 -5.295 22.388 1.00 30.46 199 THR H N 1
ATOM 3177 C CA . THR B 2 199 ? -38.710 -5.654 20.973 1.00 29.39 199 THR H CA 1
ATOM 3178 C C . THR B 2 199 ? -37.248 -5.750 20.527 1.00 28.29 199 THR H C 1
ATOM 3179 O O . THR B 2 199 ? -36.449 -4.931 20.925 1.00 24.13 199 THR H O 1
ATOM 3183 N N . CYS B 2 200 ? -36.879 -6.769 19.737 1.00 30.98 200 CYS H N 1
ATOM 3184 C CA . CYS B 2 200 ? -35.541 -6.764 19.118 1.00 31.92 200 CYS H CA 1
ATOM 3185 C C . CYS B 2 200 ? -35.609 -6.305 17.668 1.00 30.39 200 CYS H C 1
ATOM 3186 O O . CYS B 2 200 ? -36.592 -6.573 16.966 1.00 28.60 200 CYS H O 1
ATOM 3189 N N . ASN B 2 201 ? -34.551 -5.636 17.225 1.00 27.96 201 ASN H N 1
ATOM 3190 C CA . ASN B 2 201 ? -34.497 -5.127 15.886 1.00 25.88 201 ASN H CA 1
ATOM 3191 C C . ASN B 2 201 ? -33.305 -5.764 15.242 1.00 25.02 201 ASN H C 1
ATOM 3192 O O . ASN B 2 201 ? -32.187 -5.672 15.727 1.00 26.78 201 ASN H O 1
ATOM 3197 N N . VAL B 2 202 ? -33.584 -6.466 14.168 1.00 23.13 202 VAL H N 1
ATOM 3198 C CA . VAL B 2 202 ? -32.581 -7.213 13.445 1.00 22.95 202 VAL H CA 1
ATOM 3199 C C . VAL B 2 202 ? -32.486 -6.626 12.065 1.00 21.79 202 VAL H C 1
ATOM 3200 O O . VAL B 2 202 ? -33.471 -6.592 11.326 1.00 22.39 202 VAL H O 1
ATOM 3204 N N . ALA B 2 203 ? -31.298 -6.128 11.768 1.00 25.23 203 ALA H N 1
ATOM 3205 C CA . ALA B 2 203 ? -30.959 -5.617 10.446 1.00 28.48 203 ALA H CA 1
ATOM 3206 C C . ALA B 2 203 ? -30.045 -6.647 9.796 1.00 29.15 203 ALA H C 1
ATOM 3207 O O . ALA B 2 203 ? -29.159 -7.203 10.482 1.00 25.85 203 ALA H O 1
ATOM 3209 N N . HIS B 2 204 ? -30.290 -6.871 8.503 1.00 29.32 204 HIS H N 1
ATOM 3210 C CA . HIS B 2 204 ? -29.412 -7.645 7.591 1.00 29.94 204 HIS H CA 1
ATOM 3211 C C . HIS B 2 204 ? -29.237 -6.832 6.266 1.00 30.64 204 HIS H C 1
ATOM 3212 O O . HIS B 2 204 ? -29.952 -7.045 5.302 1.00 30.42 204 HIS H O 1
ATOM 3219 N N . PRO B 2 205 ? -28.297 -5.881 6.254 1.00 31.64 205 PRO H N 1
ATOM 3220 C CA . PRO B 2 205 ? -27.886 -5.138 5.077 1.00 33.44 205 PRO H CA 1
ATOM 3221 C C . PRO B 2 205 ? -27.899 -5.967 3.779 1.00 35.24 205 PRO H C 1
ATOM 3222 O O . PRO B 2 205 ? -28.756 -5.710 2.938 1.00 34.17 205 PRO H O 1
ATOM 3226 N N . ALA B 2 206 ? -27.043 -6.995 3.651 1.00 33.41 206 ALA H N 1
ATOM 3227 C CA . ALA B 2 206 ? -27.011 -7.812 2.405 1.00 33.24 206 ALA H CA 1
ATOM 3228 C C . ALA B 2 206 ? -28.368 -8.109 1.758 1.00 31.34 206 ALA H C 1
ATOM 3229 O O . ALA B 2 206 ? -28.454 -8.109 0.556 1.00 36.28 206 ALA H O 1
ATOM 3231 N N . SER B 2 207 ? -29.424 -8.350 2.521 1.00 30.78 207 SER H N 1
ATOM 3232 C CA . SER B 2 207 ? -30.777 -8.556 1.935 1.00 28.73 207 SER H CA 1
ATOM 3233 C C . SER B 2 207 ? -31.681 -7.330 2.131 1.00 29.16 207 SER H C 1
ATOM 3234 O O . SER B 2 207 ? -32.902 -7.399 1.948 1.00 30.45 207 SER H O 1
ATOM 3237 N N . SER B 2 208 ? -31.077 -6.206 2.496 1.00 28.97 208 SER H N 1
ATOM 3238 C CA A SER B 2 208 ? -31.838 -4.997 2.846 0.45 31.98 208 SER H CA 1
ATOM 3239 C CA B SER B 2 208 ? -31.822 -4.991 2.877 0.55 31.38 208 SER H CA 1
ATOM 3240 C C . SER B 2 208 ? -33.041 -5.315 3.748 1.00 31.16 208 SER H C 1
ATOM 3241 O O . SER B 2 208 ? -34.122 -4.789 3.563 1.00 36.65 208 SER H O 1
ATOM 3246 N N . THR B 2 209 ? -32.821 -6.179 4.729 1.00 35.09 209 THR H N 1
ATOM 3247 C CA . THR B 2 209 ? -33.848 -6.685 5.663 1.00 36.77 209 THR H CA 1
ATOM 3248 C C . THR B 2 209 ? -33.746 -5.900 6.984 1.00 38.27 209 THR H C 1
ATOM 3249 O O . THR B 2 209 ? -32.647 -5.674 7.493 1.00 38.96 209 THR H O 1
ATOM 3253 N N . LYS B 2 210 ? -34.883 -5.460 7.512 1.00 39.37 210 LYS H N 1
ATOM 3254 C CA . LYS B 2 210 ? -34.970 -4.837 8.840 1.00 44.80 210 LYS H CA 1
ATOM 3255 C C . LYS B 2 210 ? -36.217 -5.393 9.480 1.00 42.58 210 LYS H C 1
ATOM 3256 O O . LYS B 2 210 ? -37.303 -5.029 9.020 1.00 41.24 210 LYS H O 1
ATOM 3262 N N . VAL B 2 211 ? -36.093 -6.225 10.528 1.00 38.41 211 VAL H N 1
ATOM 3263 C CA . VAL B 2 211 ? -37.294 -6.793 11.205 1.00 39.41 211 VAL H CA 1
ATOM 3264 C C . VAL B 2 211 ? -37.368 -6.444 12.717 1.00 40.42 211 VAL H C 1
ATOM 3265 O O . VAL B 2 211 ? -36.369 -6.536 13.428 1.00 40.75 211 VAL H O 1
ATOM 3269 N N . ASP B 2 212 ? -38.556 -6.043 13.177 1.00 38.41 212 ASP H N 1
ATOM 3270 C CA . ASP B 2 212 ? -38.852 -5.798 14.599 1.00 36.43 212 ASP H CA 1
ATOM 3271 C C . ASP B 2 212 ? -39.773 -6.911 15.142 1.00 37.48 212 ASP H C 1
ATOM 3272 O O . ASP B 2 212 ? -40.932 -7.020 14.717 1.00 35.52 212 ASP H O 1
ATOM 3277 N N . LYS B 2 213 ? -39.286 -7.732 16.079 1.00 37.44 213 LYS H N 1
ATOM 3278 C CA . LYS B 2 213 ? -40.159 -8.712 16.690 1.00 38.57 213 LYS H CA 1
ATOM 3279 C C . LYS B 2 213 ? -40.453 -8.356 18.157 1.00 36.88 213 LYS H C 1
ATOM 3280 O O . LYS B 2 213 ? -39.566 -8.288 18.997 1.00 32.24 213 LYS H O 1
ATOM 3286 N N . LYS B 2 214 ? -41.722 -8.080 18.426 1.00 39.31 214 LYS H N 1
ATOM 3287 C CA . LYS B 2 214 ? -42.204 -7.733 19.753 1.00 36.00 214 LYS H CA 1
ATOM 3288 C C . LYS B 2 214 ? -42.272 -9.036 20.543 1.00 34.20 214 LYS H C 1
ATOM 3289 O O . LYS B 2 214 ? -42.710 -10.057 20.032 1.00 36.15 214 LYS H O 1
ATOM 3294 N N . ILE B 2 215 ? -41.834 -8.992 21.795 1.00 32.04 215 ILE H N 1
ATOM 3295 C CA . ILE B 2 215 ? -41.803 -10.160 22.658 1.00 30.88 215 ILE H CA 1
ATOM 3296 C C . ILE B 2 215 ? -43.063 -10.148 23.498 1.00 29.98 215 ILE H C 1
ATOM 3297 O O . ILE B 2 215 ? -43.261 -9.249 24.317 1.00 31.17 215 ILE H O 1
ATOM 3302 N N . VAL B 2 216 ? -43.917 -11.139 23.261 1.00 31.59 216 VAL H N 1
ATOM 3303 C CA . VAL B 2 216 ? -45.262 -11.204 23.812 1.00 33.16 216 VAL H CA 1
ATOM 3304 C C . VAL B 2 216 ? -45.258 -12.402 24.757 1.00 34.79 216 VAL H C 1
ATOM 3305 O O . VAL B 2 216 ? -44.667 -13.445 24.431 1.00 31.48 216 VAL H O 1
ATOM 3309 N N . PRO B 2 217 ? -45.933 -12.280 25.914 1.00 34.61 217 PRO H N 1
ATOM 3310 C CA . PRO B 2 217 ? -45.995 -13.441 26.780 1.00 35.31 217 PRO H CA 1
ATOM 3311 C C . PRO B 2 217 ? -46.794 -14.541 26.095 1.00 36.68 217 PRO H C 1
ATOM 3312 O O . PRO B 2 217 ? -47.783 -14.246 25.401 1.00 36.28 217 PRO H O 1
ATOM 3316 N N . ARG B 2 218 ? -46.395 -15.788 26.311 1.00 41.04 218 ARG H N 1
ATOM 3317 C CA . ARG B 2 218 ? -47.126 -16.938 25.745 1.00 47.00 218 ARG H CA 1
ATOM 3318 C C . ARG B 2 218 ? -48.533 -17.161 26.351 1.00 55.10 218 ARG H C 1
ATOM 3319 O O . ARG B 2 218 ? -48.888 -16.589 27.385 1.00 56.84 218 ARG H O 1
ATOM 3327 N N . ASP B 2 219 ? -49.316 -18.009 25.689 1.00 63.49 219 ASP H N 1
ATOM 3328 C CA . ASP B 2 219 ? -50.641 -18.444 26.166 1.00 73.19 219 ASP H CA 1
ATOM 3329 C C . ASP B 2 219 ? -50.530 -19.852 26.785 1.00 71.19 219 ASP H C 1
ATOM 3330 O O . ASP B 2 219 ? -49.757 -20.670 26.288 1.00 68.36 219 ASP H O 1
ATOM 3335 N N . CYS B 2 220 ? -51.300 -20.139 27.845 1.00 73.43 220 CYS H N 1
ATOM 3336 C CA . CYS B 2 220 ? -51.209 -21.433 28.592 1.00 70.96 220 CYS H CA 1
ATOM 3337 C C . CYS B 2 220 ? -52.259 -22.454 28.127 1.00 66.15 220 CYS H C 1
ATOM 3338 O O . CYS B 2 220 ? -52.184 -22.979 27.012 1.00 60.20 220 CYS H O 1
ATOM 3341 N N . ALA C 3 1 ? 11.099 2.910 -4.025 1.00 44.75 218 ALA K N 1
ATOM 3342 C CA . ALA C 3 1 ? 10.462 1.592 -3.736 1.00 44.22 218 ALA K CA 1
ATOM 3343 C C . ALA C 3 1 ? 9.837 1.663 -2.336 1.00 39.42 218 ALA K C 1
ATOM 3344 O O . ALA C 3 1 ? 8.653 1.386 -2.189 1.00 39.66 218 ALA K O 1
ATOM 3346 N N . GLU C 3 2 ? 10.620 2.061 -1.330 1.00 41.27 219 GLU K N 1
ATOM 3347 C CA . GLU C 3 2 ? 10.122 2.204 0.076 1.00 42.32 219 GLU K CA 1
ATOM 3348 C C . GLU C 3 2 ? 8.797 3.022 0.081 1.00 38.88 219 GLU K C 1
ATOM 3349 O O . GLU C 3 2 ? 8.757 4.156 -0.421 1.00 36.46 219 GLU K O 1
ATOM 3355 N N . PRO C 3 3 ? 7.673 2.402 0.516 1.00 37.77 220 PRO K N 1
ATOM 3356 C CA . PRO C 3 3 ? 6.401 3.087 0.258 1.00 36.02 220 PRO K CA 1
ATOM 3357 C C . PRO C 3 3 ? 5.966 4.026 1.358 1.00 34.80 220 PRO K C 1
ATOM 3358 O O . PRO C 3 3 ? 4.957 4.683 1.216 1.00 34.01 220 PRO K O 1
ATOM 3362 N N . TRP C 3 4 ? 6.706 4.089 2.451 1.00 34.48 221 TRP K N 1
ATOM 3363 C CA . TRP C 3 4 ? 6.318 4.959 3.558 1.00 32.27 221 TRP K CA 1
ATOM 3364 C C . TRP C 3 4 ? 6.689 6.424 3.251 1.00 33.17 221 TRP K C 1
ATOM 3365 O O . TRP C 3 4 ? 7.780 6.714 2.757 1.00 30.40 221 TRP K O 1
ATOM 3376 N N . THR C 3 5 ? 5.803 7.355 3.581 1.00 32.44 222 THR K N 1
ATOM 3377 C CA . THR C 3 5 ? 6.114 8.761 3.365 1.00 31.99 222 THR K CA 1
ATOM 3378 C C . THR C 3 5 ? 6.683 9.404 4.629 1.00 32.56 222 THR K C 1
ATOM 3379 O O . THR C 3 5 ? 7.691 10.124 4.565 1.00 28.37 222 THR K O 1
ATOM 3383 N N . VAL C 3 6 ? 6.092 9.107 5.776 1.00 33.09 223 VAL K N 1
ATOM 3384 C CA . VAL C 3 6 ? 6.632 9.664 7.022 1.00 35.29 223 VAL K CA 1
ATOM 3385 C C . VAL C 3 6 ? 7.255 8.659 7.962 1.00 35.10 223 VAL K C 1
ATOM 3386 O O . VAL C 3 6 ? 7.995 9.037 8.854 1.00 36.85 223 VAL K O 1
ATOM 3390 N N . ARG C 3 7 ? 6.968 7.379 7.779 1.00 39.36 224 ARG K N 1
ATOM 3391 C CA . ARG C 3 7 ? 7.257 6.400 8.857 1.00 38.94 224 ARG K CA 1
ATOM 3392 C C . ARG C 3 7 ? 8.750 6.299 9.175 1.00 41.63 224 ARG K C 1
ATOM 3393 O O . ARG C 3 7 ? 9.127 6.127 10.337 1.00 49.89 224 ARG K O 1
ATOM 3401 N N . ASN C 3 8 ? 9.589 6.428 8.149 1.00 40.40 225 ASN K N 1
ATOM 3402 C CA . ASN C 3 8 ? 11.013 6.140 8.272 1.00 41.46 225 ASN K CA 1
ATOM 3403 C C . ASN C 3 8 ? 11.838 7.330 8.715 1.00 38.93 225 ASN K C 1
ATOM 3404 O O . ASN C 3 8 ? 13.051 7.307 8.639 1.00 43.52 225 ASN K O 1
ATOM 3409 N N . GLU C 3 9 ? 11.179 8.359 9.193 1.00 41.78 226 GLU K N 1
ATOM 3410 C CA . GLU C 3 9 ? 11.849 9.563 9.612 0.77 46.00 226 GLU K CA 1
ATOM 3411 C C . GLU C 3 9 ? 11.723 9.611 11.133 1.00 47.14 226 GLU K C 1
ATOM 3412 O O . GLU C 3 9 ? 10.607 9.497 11.686 1.00 44.58 226 GLU K O 1
ATOM 3418 N N . ASP C 3 10 ? 12.873 9.782 11.789 1.00 49.27 227 ASP K N 1
ATOM 3419 C CA . ASP C 3 10 ? 12.995 9.705 13.250 1.00 48.20 227 ASP K CA 1
ATOM 3420 C C . ASP C 3 10 ? 12.854 11.103 13.840 1.00 48.56 227 ASP K C 1
ATOM 3421 O O . ASP C 3 10 ? 13.507 12.031 13.382 1.00 48.80 227 ASP K O 1
ATOM 3426 N N . LEU C 3 11 ? 12.031 11.240 14.873 1.00 47.76 228 LEU K N 1
ATOM 3427 C CA . LEU C 3 11 ? 11.870 12.514 15.604 1.00 49.87 228 LEU K CA 1
ATOM 3428 C C . LEU C 3 11 ? 12.485 12.484 17.036 1.00 50.53 228 LEU K C 1
ATOM 3429 O O . LEU C 3 11 ? 12.618 13.521 17.710 1.00 43.75 228 LEU K O 1
#

Nearest PDB structures (foldseek):
  6c5k-assembly1_L  TM=9.748E-01  e=1.020E-44  Mus musculus
  4ouu-assembly2_A  TM=9.979E-01  e=7.472E-44  Mus musculus
  8hrh-assembly1_B  TM=9.849E-01  e=6.300E-44  Mus musculus
  6wwc-assembly2_H  TM=9.476E-01  e=1.657E-43  Mus musculus
  6sf6-assembly1_L  TM=8.826E-01  e=1.020E-4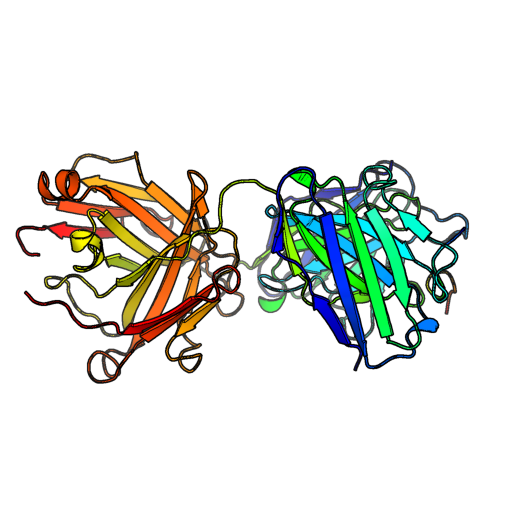4  Mus musculus

B-factor: mean 33.99, std 9.1, range [16.44, 100.21]

Foldseek 3Di:
DKDKAKPDQEDEDEAQAKDKIKIFIPFFQQAPVRFWFKFKWFDAPPGDIDTADTSFFDGDPPHDPLWGKHDHGGMIMIMGGRDALVRFGWMKIWTPRDPPTDIYPTYTYAYDDDFDFWDKDKDWDDPVQLVVFKTKIKMKTDFGPDPDKDKWKDFVRDTDDPQKDKDKDDQDSVRRGIMMMIMRIDTSVVVVVTFKMKMWMDDPVDPGTDMDMGTPVVD/DKAKAKDWADEAEQQAKTKIKIAIDDDQQLQWKKWKWWAAPVGDIGTAKIAGSQGPDIDGDPVQPPQWDWGADRVRRMTMIIGGNDDQVVFTWMWMAIADDPGDGDDIHPTGTHGYHPQDFDAWDKAWADPDLVDDDDFWDKIKMKTWFGDDDDKDKDKPNPPQPDAKDWDDWDDDPRMTITMMMGIGGPVCPPVHWIWMWIADVNVRDIDIDIHDHDDD/DPPDDPPPDDD